Protein AF-0000000070114426 (afdb_homodimer)

Foldseek 3Di:
DDDDAPVVCQLVLAAAAEEEEEEAAFPPDDPVVSLVVLVVVCVLCVVFPHREYEYDQDDDLCQQDVDPQLDPDGHHDQRLVSCVPRVVVPDGAYEYEDAQQVDALVRLLVSLLVDDLRRYAYEYDYDRPGPDRGRDGPLRSLVSCVVRPLSRAYAYEFELQDPPSLVVVVVVVVSRHSEYEYDADQDLPSNLVSQVVNLVVCVVVVHAATEYAHEHEFDFDVSSVSNSVVVVDDHDPVLNVCLVPDPTSRVSRLVSRLVSLLVVVVSCVVSVRHYHYYQYDYDPDPVRVVSSSVSSRSSSVSSVD/DDDDAPVVCQLVLAAAAEEEEEEAAFPPDDPVVSLVVLVVVCVLCVVFPHREYEYDQDDDLCQQDVDDQLDPDGHHDQRLVSCVPRVVVPDGAYEYEDAQQVDALVRLLVSLLVDDLRRYAYEYDYDRPGPDRGRAGPLRSLVSCCVRPLSRAYAYEFELQDPPSLVVVVVVVVSRHSEYEYDADQDLPSNLVSQVVNLVVCVVVVHAAGEYAHEHEFDFDVSSVSNSVVVVDDHDPVLNVCLVPDPTSRVSRLVSRLVSLLVVVVSCVVSVRHYHYYQYDYDPDPVRVVSSSVSSRSSSVSSVD

Secondary structure (DSSP, 8-state):
-PPPPHHHHHHTT-S-EEEEEE-PPBTTS-HHHHHHHHHHHHHHHHTS--SEEEE------TTT-SS--SS----B--HHHHHHHH-TT--S-EEEEEEGGGS-HHHHHHHHHHS-TTTEEEEEEPPPSSS---SS-HHHHHHHHHHH-TTS-EEEEE-TTSTTHHHHHHHHHHTT--EEEEEE---HHHHHHHHHHHHHHHHHHT-PPPEEEEEEE---SHHHHHHHHHTT----HHHHHHHHH-SSHHHHHHHHHHHHHHHHHHHHHHHT--EEEEEE-----HHHHHHHHHHHHHHHHHTT-/-PPPPHHHHHHTT-S-EEEEEE-PPBTTS-HHHHHHHHHHHHHHHHTS--SEEEE------TTT-SS--SS---PBPPHHHHHHHH-TT--S-EEEEEEGGGS-HHHHHHHHHHS-TTTEEEEEEPPPSSS---SS-HHHHHHHHHHH-TTS-EEEEE-TTSTTHHHHHHHHHHTT--EEEEEE---HHHHHHHHHHHHHHHHHHT-PPPEEEEEEE---SHHHHHHHHHTT----HHHHHHHHH-SSHHHHHHHHHHHHHHHHHHHHHHHT--EEEEEE-----HHHHHHHHHHHHHHHHHTT-

Organism: Actinoplanes teichomyceticus (NCBI:txid1867)

Radius of gyration: 28.17 Å; Cα contacts (8 Å, |Δi|>4): 1072; chains: 2; bounding box: 48×83×66 Å

Solvent-accessible surface area (backbone atoms only — not comparable to full-atom values): 32901 Å² total; per-residue (Å²): 131,85,78,74,54,49,70,54,33,40,74,67,36,43,62,63,45,37,33,39,34,42,62,50,58,53,57,87,55,51,68,70,56,50,51,50,53,37,51,54,49,49,60,58,52,68,76,46,92,58,46,30,39,34,29,41,46,80,70,83,58,74,67,65,46,92,59,78,64,93,56,79,83,70,65,44,38,57,33,68,58,46,41,66,73,57,42,64,84,60,84,61,32,34,33,41,37,37,49,37,23,80,33,47,65,68,56,50,49,54,51,51,66,69,51,50,48,89,43,34,35,36,28,61,37,56,68,64,94,34,90,60,87,63,61,26,51,50,69,57,51,42,50,48,38,60,71,70,35,64,73,44,45,32,29,33,73,40,53,48,84,45,82,67,39,39,60,54,49,52,54,41,37,74,62,55,34,45,32,35,36,37,48,69,67,65,49,64,68,41,35,43,30,34,52,42,50,32,49,53,50,23,55,74,68,71,46,81,71,53,20,39,26,44,22,40,66,75,37,58,43,71,68,48,46,52,50,41,42,71,75,65,44,71,70,51,63,32,57,53,51,50,42,72,72,37,96,50,18,41,62,52,32,47,54,51,50,52,53,49,51,53,53,50,50,52,52,28,61,72,74,66,49,29,30,29,37,27,38,42,49,87,62,87,45,66,72,55,43,54,49,43,53,51,47,48,52,51,51,35,46,74,59,71,98,129,83,77,73,53,48,69,54,34,40,74,66,36,44,61,64,46,36,35,38,32,40,61,49,58,53,56,86,53,53,70,71,56,50,51,50,51,37,51,55,50,48,59,58,51,69,76,48,93,58,45,29,38,36,31,42,46,78,70,83,58,73,67,65,46,92,60,79,64,94,58,79,84,70,64,45,38,56,33,70,58,45,41,65,73,58,42,64,85,60,85,60,31,33,34,42,37,38,47,36,23,80,34,48,66,67,57,52,49,54,50,51,66,69,50,51,48,90,43,34,34,34,29,61,36,57,68,64,94,36,93,63,87,63,62,25,51,51,70,57,50,42,50,48,38,58,72,68,34,64,72,43,46,33,29,33,74,39,53,48,83,45,83,66,39,40,61,53,48,50,55,42,39,75,63,55,33,46,33,34,36,37,50,68,68,64,49,63,69,41,36,43,28,34,52,41,50,34,50,52,50,23,55,76,68,70,46,82,71,54,20,40,26,44,22,39,66,73,38,58,42,72,67,49,46,52,47,41,42,72,74,64,44,71,70,51,63,32,58,53,50,50,40,72,69,39,95,50,19,41,62,53,31,47,54,50,50,51,52,50,52,52,52,52,50,54,50,28,61,72,74,66,48,28,29,30,38,29,38,42,48,90,62,86,46,65,71,56,45,53,49,44,53,50,47,47,53,52,52,35,47,75,60,72,97

InterPro domains:
  IPR029041 FAD-linked oxidoreductase-like [SSF51730] (14-281)

Sequence (610 aa):
MTRPRLPELLSETRSGVLLFSITPPKRSHPEERIKEIAEVTLERLRALDLDGLILYDIDDESDRNPDQRPFPFLATLDPARYYETHLSSWTRPVIIYRCVGKYAEDELRDWMRAADPGRVLSVFVGASSGGKAVRTGLRRAQELRAETRPELPLGAVVIGERRAEHLRMLAKQERGASFFISQVVYHVNETKNLISDYYYECRARDVQPRTLIFTLSLCGSLKTLEFLRWLGVDVPRWLENSLRHAGDPLAESYKHCVDIARDLRDFCEHLGVPYGFNVESVSTRKTEIEATTRLAAEVATLLGRMTRPRLPELLSETRSGVLLFSITPPKRSHPEERIKEIAEVTLERLRALDLDGLILYDIDDESDRNPDQRPFPFLATLDPARYYETHLSSWTRPVIIYRCVGKYAEDELRDWMRAADPGRVLSVFVGASSGGKAVRTGLRRAQELRAETRPELPLGAVVIGERRAEHLRMLAKQERGASFFISQVVYHVNETKNLISDYYYECRARDVQPRTLIFTLSLCGSLKTLEFLRWLGVDVPRWLENSLRHAGDPLAESYKHCVDIARDLRDFCEHLGVPYGFNVESVSTRKTEIEATTRLAAEVATLLGR

pLDDT: mean 90.71, std 11.67, range [40.16, 98.83]

Structure (mmCIF, N/CA/C/O backbone):
data_AF-0000000070114426-model_v1
#
loop_
_entity.id
_entity.type
_entity.pdbx_description
1 polymer '5,10-methylenetetrahydrofolate reductase'
#
loop_
_atom_site.group_PDB
_atom_site.id
_atom_site.type_symbol
_atom_site.label_atom_id
_atom_site.label_alt_id
_atom_site.label_comp_id
_atom_site.label_asym_id
_atom_site.label_entity_id
_atom_site.label_seq_id
_atom_site.pdbx_PDB_ins_code
_atom_site.Cartn_x
_atom_site.Cartn_y
_atom_site.Cartn_z
_atom_site.occupancy
_atom_site.B_iso_or_equiv
_atom_site.auth_seq_id
_atom_site.auth_comp_id
_atom_site.auth_asym_id
_atom_site.auth_atom_id
_atom_site.pdbx_PDB_model_num
ATOM 1 N N . MET A 1 1 ? -16.809 32.357 -8.417 1 40.16 1 MET A N 1
ATOM 2 C CA . MET A 1 1 ? -17.004 32.301 -6.971 1 40.16 1 MET A CA 1
ATOM 3 C C . MET A 1 1 ? -15.665 32.241 -6.243 1 40.16 1 MET A C 1
ATOM 5 O O . MET A 1 1 ? -14.795 31.444 -6.599 1 40.16 1 MET A O 1
ATOM 9 N N . THR A 1 2 ? -15.271 33.19 -5.464 1 61.48 2 THR A N 1
ATOM 10 C CA . THR A 1 2 ? -13.982 33.312 -4.792 1 61.48 2 THR A CA 1
ATOM 11 C C . THR A 1 2 ? -13.716 32.097 -3.908 1 61.48 2 THR A C 1
ATOM 13 O O . THR A 1 2 ? -14.62 31.608 -3.227 1 61.48 2 THR A O 1
ATOM 16 N N . ARG A 1 3 ? -12.697 31.355 -4.068 1 76.84 3 ARG A N 1
ATOM 17 C CA . ARG A 1 3 ? -12.343 30.19 -3.265 1 76.84 3 ARG A CA 1
ATOM 18 C C . ARG A 1 3 ? -12.298 30.54 -1.781 1 76.84 3 ARG A C 1
ATOM 20 O O . ARG A 1 3 ? -11.725 31.561 -1.396 1 76.84 3 ARG A O 1
ATOM 27 N N . PRO A 1 4 ? -13.05 29.898 -0.965 1 85.66 4 PRO A N 1
ATOM 28 C CA . PRO A 1 4 ? -13.011 30.143 0.478 1 85.66 4 PRO A CA 1
ATOM 29 C C . PRO A 1 4 ? -11.599 30.062 1.053 1 85.66 4 PRO A C 1
ATOM 31 O O . PRO A 1 4 ? -10.737 29.383 0.489 1 85.66 4 PRO A O 1
ATOM 34 N N . ARG A 1 5 ? -11.421 30.799 2.134 1 91.63 5 ARG A N 1
ATOM 35 C CA . ARG A 1 5 ? -10.131 30.774 2.817 1 91.63 5 ARG A CA 1
ATOM 36 C C . ARG A 1 5 ? -9.96 29.488 3.618 1 91.63 5 ARG A C 1
ATOM 38 O O . ARG A 1 5 ? -10.93 28.764 3.854 1 91.63 5 ARG A O 1
ATOM 45 N N . LEU A 1 6 ? -8.811 29.19 4.021 1 95.92 6 LEU A N 1
ATOM 46 C CA . LEU A 1 6 ? -8.418 27.927 4.636 1 95.92 6 LEU A CA 1
ATOM 47 C C . LEU A 1 6 ? -9.277 27.627 5.859 1 95.92 6 LEU A C 1
ATOM 49 O O . LEU A 1 6 ? -9.804 26.52 5.997 1 95.92 6 LEU A O 1
ATOM 53 N N . PRO A 1 7 ? -9.556 28.637 6.768 1 94.48 7 PRO A N 1
ATOM 54 C CA . PRO A 1 7 ? -10.395 28.32 7.926 1 94.48 7 PRO A CA 1
ATOM 55 C C . PRO A 1 7 ? -11.799 27.868 7.532 1 94.48 7 PRO A C 1
ATOM 57 O O . PRO A 1 7 ? -12.353 26.953 8.147 1 94.48 7 PRO A O 1
ATOM 60 N N . GLU A 1 8 ? -12.293 28.444 6.531 1 93.46 8 GLU A N 1
ATOM 61 C CA . GLU A 1 8 ? -13.618 28.072 6.043 1 93.46 8 GLU A CA 1
ATOM 62 C C . GLU A 1 8 ? -13.596 26.696 5.385 1 93.46 8 GLU A C 1
ATOM 64 O O . GLU A 1 8 ? -14.505 25.888 5.592 1 93.46 8 GLU A O 1
ATOM 69 N N . LEU A 1 9 ? -12.569 26.477 4.586 1 94.75 9 LEU A N 1
ATOM 70 C CA . LEU A 1 9 ? -12.431 25.172 3.949 1 94.75 9 LEU A CA 1
ATOM 71 C C . LEU A 1 9 ? -12.443 24.056 4.987 1 94.75 9 LEU A C 1
ATOM 73 O O . LEU A 1 9 ? -13.119 23.041 4.806 1 94.75 9 LEU A O 1
ATOM 77 N N . LEU A 1 10 ? -11.743 24.269 6.06 1 96.19 10 LEU A N 1
ATOM 78 C CA . LEU A 1 10 ? -11.587 23.24 7.082 1 96.19 10 LEU A CA 1
ATOM 79 C C . LEU A 1 10 ? -12.844 23.129 7.939 1 96.19 10 LEU A C 1
ATOM 81 O O . LEU A 1 10 ? -13.262 22.025 8.296 1 96.19 10 LEU A O 1
ATOM 85 N N . SER A 1 11 ? -13.478 24.26 8.234 1 92.99 11 SER A N 1
ATOM 86 C CA . SER A 1 11 ? -14.694 24.24 9.04 1 92.99 11 SER A CA 1
ATOM 87 C C . SER A 1 11 ? -15.849 23.593 8.282 1 92.99 11 SER A C 1
ATOM 89 O O . SER A 1 11 ? -16.703 22.938 8.883 1 92.99 11 SER A O 1
ATOM 91 N N . GLU A 1 12 ? -15.812 23.753 6.979 1 93.48 12 GLU A N 1
ATOM 92 C CA . GLU A 1 12 ? -16.877 23.192 6.153 1 93.48 12 GLU A CA 1
ATOM 93 C C . GLU A 1 12 ? -16.508 21.801 5.647 1 93.48 12 GLU A C 1
ATOM 95 O O . GLU A 1 12 ? -17.258 21.195 4.878 1 93.48 12 GLU A O 1
ATOM 100 N N . THR A 1 13 ? -15.336 21.278 6.002 1 94.85 13 THR A N 1
ATOM 101 C CA . THR A 1 13 ? -14.842 19.954 5.639 1 94.85 13 THR A CA 1
ATOM 102 C C . THR A 1 13 ? -14.838 19.776 4.123 1 94.85 13 THR A C 1
ATOM 104 O O . THR A 1 13 ? -15.324 18.766 3.61 1 94.85 13 THR A O 1
ATOM 107 N N . ARG A 1 14 ? -14.345 20.801 3.494 1 93.6 14 ARG A N 1
ATOM 108 C CA . ARG A 1 14 ? -14.211 20.732 2.042 1 93.6 14 ARG A CA 1
ATOM 109 C C . ARG A 1 14 ? -12.898 20.067 1.644 1 93.6 14 ARG A C 1
ATOM 111 O O . ARG A 1 14 ? -11.875 20.254 2.306 1 93.6 14 ARG A O 1
ATOM 118 N N . SER A 1 15 ? -12.987 19.391 0.517 1 95.95 15 SER A N 1
ATOM 119 C CA . SER A 1 15 ? -11.795 18.725 0.001 1 95.95 15 SER A CA 1
ATOM 120 C C . SER A 1 15 ? -10.974 19.664 -0.878 1 95.95 15 SER A C 1
ATOM 122 O O . SER A 1 15 ? -11.459 20.721 -1.288 1 95.95 15 SER A O 1
ATOM 124 N N . GLY A 1 16 ? -9.722 19.259 -1.06 1 96.37 16 GLY A N 1
ATOM 125 C CA . GLY A 1 16 ? -8.885 19.944 -2.032 1 96.37 16 GLY A CA 1
ATOM 126 C C . GLY A 1 16 ? -7.955 20.965 -1.405 1 96.37 16 GLY A C 1
ATOM 127 O O . GLY A 1 16 ? -7.453 21.859 -2.09 1 96.37 16 GLY A O 1
ATOM 128 N N . VAL A 1 17 ? -7.728 20.901 -0.102 1 97.73 17 VAL A N 1
ATOM 129 C CA . VAL A 1 17 ? -6.814 21.798 0.597 1 97.73 17 VAL A CA 1
ATOM 130 C C . VAL A 1 17 ? -5.38 21.525 0.151 1 97.73 17 VAL A C 1
ATOM 132 O O . VAL A 1 17 ? -4.972 20.368 0.022 1 97.73 17 VAL A O 1
ATOM 135 N N . LEU A 1 18 ? -4.616 22.531 -0.153 1 98.46 18 LEU A N 1
ATOM 136 C CA . LEU A 1 18 ? -3.205 22.406 -0.501 1 98.46 18 LEU A CA 1
ATOM 137 C C . LEU A 1 18 ? -2.353 23.356 0.334 1 98.46 18 LEU A C 1
ATOM 139 O O . LEU A 1 18 ? -2.521 24.575 0.26 1 98.46 18 LEU A O 1
ATOM 143 N N . LEU A 1 19 ? -1.498 22.79 1.074 1 98.52 19 LEU A N 1
ATOM 144 C CA . LEU A 1 19 ? -0.607 23.539 1.953 1 98.52 19 LEU A CA 1
ATOM 145 C C . LEU A 1 19 ? 0.852 23.289 1.589 1 98.52 19 LEU A C 1
ATOM 147 O O . LEU A 1 19 ? 1.166 22.323 0.89 1 98.52 19 LEU A O 1
ATOM 151 N N . PHE A 1 20 ? 1.671 24.184 2.012 1 98.28 20 PHE A N 1
ATOM 152 C CA . PHE A 1 20 ? 3.121 24.06 1.915 1 98.28 20 PHE A CA 1
ATOM 153 C C . PHE A 1 20 ? 3.775 24.291 3.272 1 98.28 20 PHE A C 1
ATOM 155 O O . PHE A 1 20 ? 3.372 25.185 4.018 1 98.28 20 PHE A O 1
ATOM 162 N N . SER A 1 21 ? 4.722 23.443 3.598 1 96.93 21 SER A N 1
ATOM 163 C CA . SER A 1 21 ? 5.305 23.571 4.93 1 96.93 21 SER A CA 1
ATOM 164 C C . SER A 1 21 ? 6.801 23.856 4.854 1 96.93 21 SER A C 1
ATOM 166 O O . SER A 1 21 ? 7.503 23.296 4.01 1 96.93 21 SER A O 1
ATOM 168 N N . ILE A 1 22 ? 7.247 24.667 5.744 1 94.05 22 ILE A N 1
ATOM 169 C CA . ILE A 1 22 ? 8.664 24.997 5.845 1 94.05 22 ILE A CA 1
ATOM 170 C C . ILE A 1 22 ? 9.082 25.037 7.314 1 94.05 22 ILE A C 1
ATOM 172 O O . ILE A 1 22 ? 8.231 25.072 8.206 1 94.05 22 ILE A O 1
ATOM 176 N N . THR A 1 23 ? 10.355 24.995 7.492 1 90.41 23 THR A N 1
ATOM 177 C CA . THR A 1 23 ? 10.956 25.2 8.806 1 90.41 23 THR A CA 1
ATOM 178 C C . THR A 1 23 ? 11.633 26.565 8.884 1 90.41 23 THR A C 1
ATOM 180 O O . THR A 1 23 ? 12.34 26.967 7.958 1 90.41 23 THR A O 1
ATOM 183 N N . PRO A 1 24 ? 11.367 27.269 9.976 1 92.36 24 PRO A N 1
ATOM 184 C CA . PRO A 1 24 ? 12.087 28.536 10.118 1 92.36 24 PRO A CA 1
ATOM 185 C C . PRO A 1 24 ? 13.603 28.361 10.08 1 92.36 24 PRO A C 1
ATOM 187 O O . PRO A 1 24 ? 14.11 27.273 10.364 1 92.36 24 PRO A O 1
ATOM 190 N N . PRO A 1 25 ? 14.286 29.379 9.68 1 91.4 25 PRO A N 1
ATOM 191 C CA . PRO A 1 25 ? 15.749 29.303 9.663 1 91.4 25 PRO A CA 1
ATOM 192 C C . PRO A 1 25 ? 16.345 29.102 11.054 1 91.4 25 PRO A C 1
ATOM 194 O O . PRO A 1 25 ? 15.667 29.327 12.059 1 91.4 25 PRO A O 1
ATOM 197 N N . LYS A 1 26 ? 17.572 28.728 11.022 1 88.34 26 LYS A N 1
ATOM 198 C CA . LYS A 1 26 ? 18.296 28.536 12.275 1 88.34 26 LYS A CA 1
ATOM 199 C C . LYS A 1 26 ? 18.403 29.844 13.054 1 88.34 26 LYS A C 1
ATOM 201 O O . LYS A 1 26 ? 18.606 30.908 12.466 1 88.34 26 LYS A O 1
ATOM 206 N N . ARG A 1 27 ? 18.377 29.647 14.352 1 87.52 27 ARG A N 1
ATOM 207 C CA . ARG A 1 27 ? 18.455 30.802 15.241 1 87.52 27 ARG A CA 1
ATOM 208 C C . ARG A 1 27 ? 19.824 31.468 15.153 1 87.52 27 ARG A C 1
ATOM 210 O O . ARG A 1 27 ? 19.95 32.672 15.385 1 87.52 27 ARG A O 1
ATOM 217 N N . SER A 1 28 ? 20.854 30.692 14.799 1 88.11 28 SER A N 1
ATOM 218 C CA . SER A 1 28 ? 22.23 31.176 14.789 1 88.11 28 SER A CA 1
ATOM 219 C C . SER A 1 28 ? 22.507 32.03 13.557 1 88.11 28 SER A C 1
ATOM 221 O O . SER A 1 28 ? 23.529 32.717 13.487 1 88.11 28 SER A O 1
ATOM 223 N N . HIS A 1 29 ? 21.592 32.079 12.596 1 90.85 29 HIS A N 1
ATOM 224 C CA . HIS A 1 29 ? 21.797 32.87 11.387 1 90.85 29 HIS A CA 1
ATOM 225 C C . HIS A 1 29 ? 21.709 34.363 11.684 1 90.85 29 HIS A C 1
ATOM 227 O O . HIS A 1 29 ? 20.868 34.794 12.476 1 90.85 29 HIS A O 1
ATOM 233 N N . PRO A 1 30 ? 22.569 35.103 11.018 1 93.46 30 PRO A N 1
ATOM 234 C CA . PRO A 1 30 ? 22.421 36.556 11.13 1 93.46 30 PRO A CA 1
ATOM 235 C C . PRO A 1 30 ? 21.103 37.061 10.549 1 93.46 30 PRO A C 1
ATOM 237 O O . PRO A 1 30 ? 20.532 36.426 9.658 1 93.46 30 PRO A O 1
ATOM 240 N N . GLU A 1 31 ? 20.675 38.177 11.052 1 93.49 31 GLU A N 1
ATOM 241 C CA . GLU A 1 31 ? 19.386 38.75 10.676 1 93.49 31 GLU A CA 1
ATOM 242 C C . GLU A 1 31 ? 19.301 38.975 9.169 1 93.49 31 GLU A C 1
ATOM 244 O O . GLU A 1 31 ? 18.255 38.743 8.56 1 93.49 31 GLU A O 1
ATOM 249 N N . GLU A 1 32 ? 20.363 39.434 8.588 1 94.66 32 GLU A N 1
ATOM 250 C CA . GLU A 1 32 ? 20.376 39.696 7.152 1 94.66 32 GLU A CA 1
ATOM 251 C C . GLU A 1 32 ? 20.151 38.414 6.355 1 94.66 32 GLU A C 1
ATOM 253 O O . GLU A 1 32 ? 19.436 38.419 5.351 1 94.66 32 GLU A O 1
ATOM 258 N N . ARG A 1 33 ? 20.742 37.391 6.862 1 94.78 33 ARG A N 1
ATOM 259 C CA . ARG A 1 33 ? 20.586 36.098 6.204 1 94.78 33 ARG A CA 1
ATOM 260 C C . ARG A 1 33 ? 19.159 35.58 6.347 1 94.78 33 ARG A C 1
ATOM 262 O O . ARG A 1 33 ? 18.596 35.026 5.401 1 94.78 33 ARG A O 1
ATOM 269 N N . ILE A 1 34 ? 18.572 35.763 7.47 1 95.13 34 ILE A N 1
ATOM 270 C CA . ILE A 1 34 ? 17.199 35.342 7.726 1 95.13 34 ILE A CA 1
ATOM 271 C C . ILE A 1 34 ? 16.249 36.083 6.787 1 95.13 34 ILE A C 1
ATOM 273 O O . ILE A 1 34 ? 15.345 35.479 6.205 1 95.13 34 ILE A O 1
ATOM 277 N N . LYS A 1 35 ? 16.494 37.348 6.614 1 95.16 35 LYS A N 1
ATOM 278 C CA . LYS A 1 35 ? 15.674 38.157 5.717 1 95.16 35 LYS A CA 1
ATOM 279 C C . LYS A 1 35 ? 15.773 37.656 4.279 1 95.16 35 LYS A C 1
ATOM 281 O O . LYS A 1 35 ? 14.766 37.576 3.573 1 95.16 35 LYS A O 1
ATOM 286 N N . GLU A 1 36 ? 16.955 37.358 3.919 1 95.16 36 GLU A N 1
ATOM 287 C CA . GLU A 1 36 ? 17.183 36.851 2.569 1 95.16 36 GLU A CA 1
ATOM 288 C C . GLU A 1 36 ? 16.447 35.533 2.343 1 95.16 36 GLU A C 1
ATOM 290 O O . GLU A 1 36 ? 15.809 35.343 1.305 1 95.16 36 GLU A O 1
ATOM 295 N N . ILE A 1 37 ? 16.551 34.66 3.26 1 92.96 37 ILE A N 1
ATOM 296 C CA . ILE A 1 37 ? 15.894 33.361 3.17 1 92.96 37 ILE A CA 1
ATOM 297 C C . ILE A 1 37 ? 14.381 33.552 3.084 1 92.96 37 ILE A C 1
ATOM 299 O O . ILE A 1 37 ? 13.714 32.916 2.265 1 92.96 37 ILE A O 1
ATOM 303 N N . ALA A 1 38 ? 13.84 34.421 3.881 1 95.37 38 ALA A N 1
ATOM 304 C CA . ALA A 1 38 ? 12.404 34.69 3.906 1 95.37 38 ALA A CA 1
ATOM 305 C C . ALA A 1 38 ? 11.924 35.232 2.563 1 95.37 38 ALA A C 1
ATOM 307 O O . ALA A 1 38 ? 10.889 34.803 2.047 1 95.37 38 ALA A O 1
ATOM 308 N N . GLU A 1 39 ? 12.684 36.119 1.99 1 95.23 39 GLU A N 1
ATOM 309 C CA . GLU A 1 39 ? 12.31 36.733 0.72 1 95.23 39 GLU A CA 1
ATOM 310 C C . GLU A 1 39 ? 12.295 35.705 -0.407 1 95.23 39 GLU A C 1
ATOM 312 O O . GLU A 1 39 ? 11.36 35.669 -1.209 1 95.23 39 GLU A O 1
ATOM 317 N N . VAL A 1 40 ? 13.297 34.938 -0.423 1 93.4 40 VAL A N 1
ATOM 318 C CA . VAL A 1 40 ? 13.398 33.913 -1.457 1 93.4 40 VAL A CA 1
ATOM 319 C C . VAL A 1 40 ? 12.267 32.901 -1.292 1 93.4 40 VAL A C 1
ATOM 321 O O . VAL A 1 40 ? 11.667 32.466 -2.278 1 93.4 40 VAL A O 1
ATOM 324 N N . THR A 1 41 ? 12.026 32.539 -0.093 1 92.62 41 THR A N 1
ATOM 325 C CA . THR A 1 41 ? 10.952 31.6 0.208 1 92.62 41 THR A CA 1
ATOM 326 C C . THR A 1 41 ? 9.603 32.16 -0.236 1 92.62 41 THR A C 1
ATOM 328 O O . THR A 1 41 ? 8.831 31.473 -0.909 1 92.62 41 THR A O 1
ATOM 331 N N . LEU A 1 42 ? 9.346 33.388 0.064 1 95.06 42 LEU A N 1
ATOM 332 C CA . LEU A 1 42 ? 8.078 34.019 -0.284 1 95.06 42 LEU A CA 1
ATOM 333 C C . LEU A 1 42 ? 7.914 34.11 -1.798 1 95.06 42 LEU A C 1
ATOM 335 O O . LEU A 1 42 ? 6.817 33.903 -2.321 1 95.06 42 LEU A O 1
ATOM 339 N N . GLU A 1 43 ? 8.956 34.447 -2.454 1 94.3 43 GLU A N 1
ATOM 340 C CA . GLU A 1 43 ? 8.91 34.533 -3.911 1 94.3 43 GLU A CA 1
ATOM 341 C C . GLU A 1 43 ? 8.526 33.193 -4.53 1 94.3 43 GLU A C 1
ATOM 343 O O . GLU A 1 43 ? 7.708 33.14 -5.452 1 94.3 43 GLU A O 1
ATOM 348 N N . ARG A 1 44 ? 9.024 32.208 -4 1 93.12 44 ARG A N 1
ATOM 349 C CA . ARG A 1 44 ? 8.74 30.861 -4.487 1 93.12 44 ARG A CA 1
ATOM 350 C C . ARG A 1 44 ? 7.297 30.465 -4.193 1 93.12 44 ARG A C 1
ATOM 352 O O . ARG A 1 44 ? 6.616 29.902 -5.051 1 93.12 44 ARG A O 1
ATOM 359 N N . LEU A 1 45 ? 6.853 30.755 -3.069 1 94.83 45 LEU A N 1
ATOM 360 C CA . LEU A 1 45 ? 5.535 30.323 -2.616 1 94.83 45 LEU A CA 1
ATOM 361 C C . LEU A 1 45 ? 4.434 31.115 -3.315 1 94.83 45 LEU A C 1
ATOM 363 O O . LEU A 1 45 ? 3.344 30.591 -3.556 1 94.83 45 LEU A O 1
ATOM 367 N N . ARG A 1 46 ? 4.684 32.358 -3.633 1 93.19 46 ARG A N 1
ATOM 368 C CA . ARG A 1 46 ? 3.696 33.218 -4.276 1 93.19 46 ARG A CA 1
ATOM 369 C C . ARG A 1 46 ? 3.327 32.69 -5.658 1 93.19 46 ARG A C 1
ATOM 371 O O . ARG A 1 46 ? 2.234 32.96 -6.16 1 93.19 46 ARG A O 1
ATOM 378 N N . ALA A 1 47 ? 4.183 31.942 -6.221 1 92.61 47 ALA A N 1
ATOM 379 C CA . ALA A 1 47 ? 3.955 31.389 -7.554 1 92.61 47 ALA A CA 1
ATOM 380 C C . ALA A 1 47 ? 3.057 30.158 -7.491 1 92.61 47 ALA A C 1
ATOM 382 O O . ALA A 1 47 ? 2.588 29.67 -8.522 1 92.61 47 ALA A O 1
ATOM 383 N N . LEU A 1 48 ? 2.762 29.686 -6.279 1 94.99 48 LEU A N 1
ATOM 384 C CA . LEU A 1 48 ? 1.979 28.47 -6.09 1 94.99 48 LEU A CA 1
ATOM 385 C C . LEU A 1 48 ? 0.558 28.802 -5.647 1 94.99 48 LEU A C 1
ATOM 387 O O . LEU A 1 48 ? 0.338 29.787 -4.937 1 94.99 48 LEU A O 1
ATOM 391 N N . ASP A 1 49 ? -0.419 28.065 -6.117 1 94.62 49 ASP A N 1
ATOM 392 C CA . ASP A 1 49 ? -1.807 28.209 -5.689 1 94.62 49 ASP A CA 1
ATOM 393 C C . ASP A 1 49 ? -2.058 27.46 -4.382 1 94.62 49 ASP A C 1
ATOM 395 O O . ASP A 1 49 ? -2.655 26.382 -4.383 1 94.62 49 ASP A O 1
ATOM 399 N N . LEU A 1 50 ? -1.63 28.043 -3.29 1 97.08 50 LEU A N 1
ATOM 400 C CA . LEU A 1 50 ? -1.708 27.415 -1.976 1 97.08 50 LEU A CA 1
ATOM 401 C C . LEU A 1 50 ? -2.864 27.993 -1.165 1 97.08 50 LEU A C 1
ATOM 403 O O . LEU A 1 50 ? -3.233 29.155 -1.345 1 97.08 50 LEU A O 1
A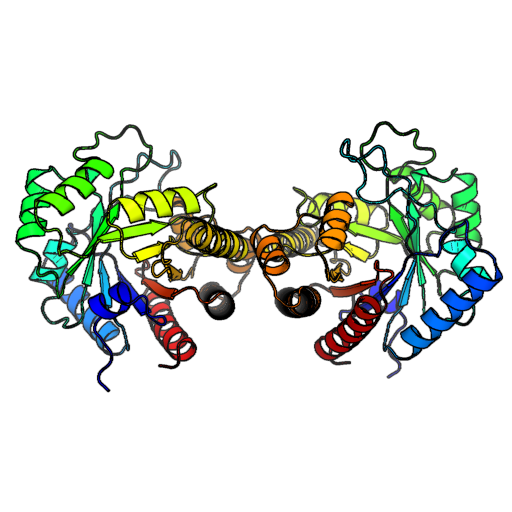TOM 407 N N . ASP A 1 51 ? -3.391 27.22 -0.312 1 97.61 51 ASP A N 1
ATOM 408 C CA . ASP A 1 51 ? -4.432 27.677 0.603 1 97.61 51 ASP A CA 1
ATOM 409 C C . ASP A 1 51 ? -3.829 28.202 1.903 1 97.61 51 ASP A C 1
ATOM 411 O O . ASP A 1 51 ? -4.501 28.893 2.672 1 97.61 51 ASP A O 1
ATOM 415 N N . GLY A 1 52 ? -2.602 27.845 2.154 1 97.66 52 GLY A N 1
ATOM 416 C CA . GLY A 1 52 ? -1.944 28.296 3.37 1 97.66 52 GLY A CA 1
ATOM 417 C C . GLY A 1 52 ? -0.526 27.775 3.509 1 97.66 52 GLY A C 1
ATOM 418 O O . GLY A 1 52 ? -0.037 27.051 2.639 1 97.66 52 GLY A O 1
ATOM 419 N N . LEU A 1 53 ? 0.113 28.203 4.55 1 97.73 53 LEU A N 1
ATOM 420 C CA . LEU A 1 53 ? 1.495 27.852 4.857 1 97.73 53 LEU A CA 1
ATOM 421 C C . LEU A 1 53 ? 1.607 27.255 6.256 1 97.73 53 LEU A C 1
ATOM 423 O O . LEU A 1 53 ? 0.983 27.748 7.197 1 97.73 53 LEU A O 1
ATOM 427 N N . ILE A 1 54 ? 2.361 26.15 6.353 1 98.09 54 ILE A N 1
ATOM 428 C CA . ILE A 1 54 ? 2.64 25.573 7.663 1 98.09 54 ILE A CA 1
ATOM 429 C C . ILE A 1 54 ? 4.045 25.969 8.112 1 98.09 54 ILE A C 1
ATOM 431 O O . ILE A 1 54 ? 5.007 25.838 7.351 1 98.09 54 ILE A O 1
ATOM 435 N N . LEU A 1 55 ? 4.185 26.45 9.299 1 96.63 55 LEU A N 1
ATOM 436 C CA . LEU A 1 55 ? 5.468 26.722 9.937 1 96.63 55 LEU A CA 1
ATOM 437 C C . LEU A 1 55 ? 5.711 25.765 11.099 1 96.63 55 LEU A C 1
ATOM 439 O O . LEU A 1 55 ? 5.008 25.817 12.11 1 96.63 55 LEU A O 1
ATOM 443 N N . TYR A 1 56 ? 6.73 24.99 10.953 1 93.55 56 TYR A N 1
ATOM 444 C CA . TYR A 1 56 ? 6.987 23.937 11.93 1 93.55 56 TYR A CA 1
ATOM 445 C C . TYR A 1 56 ? 7.742 24.484 13.136 1 93.55 56 TYR A C 1
ATOM 447 O O . TYR A 1 56 ? 8.644 25.312 12.988 1 93.55 56 TYR A O 1
ATOM 455 N N . ASP A 1 57 ? 7.32 23.982 14.261 1 91.39 57 ASP A N 1
ATOM 456 C CA . ASP A 1 57 ? 8.084 24.14 15.494 1 91.39 57 ASP A CA 1
ATOM 457 C C . ASP A 1 57 ? 8.962 22.918 15.757 1 91.39 57 ASP A C 1
ATOM 459 O O . ASP A 1 57 ? 8.467 21.789 15.8 1 91.39 57 ASP A O 1
ATOM 463 N N . ILE A 1 58 ? 10.213 23.068 15.741 1 80.94 58 ILE A N 1
ATOM 464 C CA . ILE A 1 58 ? 11.115 21.935 15.912 1 80.94 58 ILE A CA 1
ATOM 465 C C . ILE A 1 58 ? 11.656 21.916 17.34 1 80.94 58 ILE A C 1
ATOM 467 O O . ILE A 1 58 ? 11.969 22.967 17.905 1 80.94 58 ILE A O 1
ATOM 471 N N . ASP A 1 59 ? 11.583 20.834 17.963 1 73.69 59 ASP A N 1
ATOM 472 C CA . ASP A 1 59 ? 12.127 20.646 19.305 1 73.69 59 ASP A CA 1
ATOM 473 C C . ASP A 1 59 ? 13.353 19.735 19.277 1 73.69 59 ASP A C 1
ATOM 475 O O . ASP A 1 59 ? 13.614 19.067 18.275 1 73.69 59 ASP A O 1
ATOM 479 N N . ASP A 1 60 ? 14.186 20.001 20.195 1 61.29 60 ASP A N 1
ATOM 480 C CA . ASP A 1 60 ? 15.338 19.116 20.338 1 61.29 60 ASP A CA 1
ATOM 481 C C . ASP A 1 60 ? 14.9 17.695 20.683 1 61.29 60 ASP A C 1
ATOM 483 O O . ASP A 1 60 ? 14.449 17.433 21.8 1 61.29 60 ASP A O 1
ATOM 487 N N . GLU A 1 61 ? 14.765 16.85 19.658 1 56.03 61 GLU A N 1
ATOM 488 C CA . GLU A 1 61 ? 14.284 15.49 19.88 1 56.03 61 GLU A CA 1
ATOM 489 C C . GLU A 1 61 ? 15.427 14.555 20.264 1 56.03 61 GLU A C 1
ATOM 491 O O . GLU A 1 61 ? 15.366 13.352 20.004 1 56.03 61 GLU A O 1
ATOM 496 N N . SER A 1 62 ? 16.541 15.053 20.656 1 51.5 62 SER A N 1
ATOM 497 C CA . SER A 1 62 ? 17.697 14.232 21 1 51.5 62 SER A CA 1
ATOM 498 C C . SER A 1 62 ? 17.316 13.117 21.968 1 51.5 62 SER A C 1
ATOM 500 O O . SER A 1 62 ? 17.994 12.09 22.038 1 51.5 62 SER A O 1
ATOM 502 N N . ASP A 1 63 ? 16.238 13.263 22.7 1 48.37 63 ASP A N 1
ATOM 503 C CA . ASP A 1 63 ? 15.853 12.241 23.668 1 48.37 63 ASP A CA 1
ATOM 504 C C . ASP A 1 63 ? 15.081 11.109 22.994 1 48.37 63 ASP A C 1
ATOM 506 O O . ASP A 1 63 ? 14.824 10.072 23.61 1 48.37 63 ASP A O 1
ATOM 510 N N . ARG A 1 64 ? 14.561 11.313 21.88 1 48.11 64 ARG A N 1
ATOM 511 C CA . ARG A 1 64 ? 13.664 10.326 21.289 1 48.11 64 ARG A CA 1
ATOM 512 C C . ARG A 1 64 ? 14.444 9.134 20.744 1 48.11 64 ARG A C 1
ATOM 514 O O . ARG A 1 64 ? 13.947 8.006 20.747 1 48.11 64 ARG A O 1
ATOM 521 N N . ASN A 1 65 ? 15.598 9.286 20.018 1 52.15 65 ASN A N 1
ATOM 522 C CA . ASN A 1 65 ? 16.302 8.201 19.343 1 52.15 65 ASN A CA 1
ATOM 523 C C . ASN A 1 65 ? 17.734 8.06 19.851 1 52.15 65 ASN A C 1
ATOM 525 O O . ASN A 1 65 ? 18.533 8.991 19.735 1 52.15 65 ASN A O 1
ATOM 529 N N . PRO A 1 66 ? 17.923 6.999 20.734 1 49.87 66 PRO A N 1
ATOM 530 C CA . PRO A 1 66 ? 19.286 6.778 21.223 1 49.87 66 PRO A CA 1
ATOM 531 C C . PRO A 1 66 ? 20.335 6.89 20.119 1 49.87 66 PRO A C 1
ATOM 533 O O . PRO A 1 66 ? 21.521 7.068 20.406 1 49.87 66 PRO A O 1
ATOM 536 N N . ASP A 1 67 ? 19.797 6.655 18.939 1 51.3 67 ASP A N 1
ATOM 537 C CA . ASP A 1 67 ? 20.823 6.658 17.901 1 51.3 67 ASP A CA 1
ATOM 538 C C . ASP A 1 67 ? 21.243 8.083 17.547 1 51.3 67 ASP A C 1
ATOM 540 O O . ASP A 1 67 ? 20.459 9.022 17.699 1 51.3 67 ASP A O 1
ATOM 544 N N . GLN A 1 68 ? 22.477 8.338 17.438 1 50.89 68 GLN A N 1
ATOM 545 C CA . GLN A 1 68 ? 23.092 9.611 17.076 1 50.89 68 GLN A CA 1
ATOM 546 C C . GLN A 1 68 ? 22.364 10.258 15.902 1 50.89 68 GLN A C 1
ATOM 548 O O . GLN A 1 68 ? 22.054 9.591 14.912 1 50.89 68 GLN A O 1
ATOM 553 N N . ARG A 1 69 ? 21.742 11.35 16.095 1 55.82 69 ARG A N 1
ATOM 554 C CA . ARG A 1 69 ? 21.141 12.173 15.05 1 55.82 69 ARG A CA 1
ATOM 555 C C . ARG A 1 69 ? 22.06 12.274 13.837 1 55.82 69 ARG A C 1
ATOM 557 O O . ARG A 1 69 ? 23.263 12.506 13.981 1 55.82 69 ARG A O 1
ATOM 564 N N . PRO A 1 70 ? 21.572 11.88 12.666 1 50.86 70 PRO A N 1
ATOM 565 C CA . PRO A 1 70 ? 22.457 12.061 11.513 1 50.86 70 PRO A CA 1
ATOM 566 C C . PRO A 1 70 ? 22.921 13.507 11.347 1 50.86 70 PRO A C 1
ATOM 568 O O . PRO A 1 70 ? 23.997 13.754 10.797 1 50.86 70 PRO A O 1
ATOM 571 N N . PHE A 1 71 ? 21.892 14.483 11.865 1 56.26 71 PHE A N 1
ATOM 572 C CA . PHE A 1 71 ? 22.284 15.887 11.844 1 56.26 71 PHE A CA 1
ATOM 573 C C . PHE A 1 71 ? 22.14 16.51 13.228 1 56.26 71 PHE A C 1
ATOM 575 O O . PHE A 1 71 ? 21.24 16.147 13.987 1 56.26 71 PHE A O 1
ATOM 582 N N . PRO A 1 72 ? 23.089 17.183 13.614 1 53.63 72 PRO A N 1
ATOM 583 C CA . PRO A 1 72 ? 22.969 17.88 14.896 1 53.63 72 PRO A CA 1
ATOM 584 C C . PRO A 1 72 ? 21.69 18.708 15 1 53.63 72 PRO A C 1
ATOM 586 O O . PRO A 1 72 ? 21.206 19.232 13.993 1 53.63 72 PRO A O 1
ATOM 589 N N . PHE A 1 73 ? 20.96 18.506 16.103 1 60.74 73 PHE A N 1
ATOM 590 C CA . PHE A 1 73 ? 19.799 19.36 16.324 1 60.74 73 PHE A CA 1
ATOM 591 C C . PHE A 1 73 ? 20.192 20.831 16.277 1 60.74 73 PHE A C 1
ATOM 593 O O . PHE A 1 73 ? 21.135 21.249 16.952 1 60.74 73 PHE A O 1
ATOM 600 N N . LEU A 1 74 ? 19.636 21.489 15.253 1 65.05 74 LEU A N 1
ATOM 601 C CA . LEU A 1 74 ? 19.836 22.934 15.229 1 65.05 74 LEU A CA 1
ATOM 602 C C . LEU A 1 74 ? 18.538 23.668 15.547 1 65.05 74 LEU A C 1
ATOM 604 O O . LEU A 1 74 ? 17.545 23.521 14.83 1 65.05 74 LEU A O 1
ATOM 608 N N . ALA A 1 75 ? 18.572 24.354 16.647 1 76.95 75 ALA A N 1
ATOM 609 C CA . ALA A 1 75 ? 17.417 25.139 17.074 1 76.95 75 ALA A CA 1
ATOM 610 C C . ALA A 1 75 ? 17.014 26.149 16.004 1 76.95 75 ALA A C 1
ATOM 612 O O . ALA A 1 75 ? 17.871 26.805 15.407 1 76.95 75 ALA A O 1
ATOM 613 N N . THR A 1 76 ? 15.814 26.224 15.722 1 85.82 76 THR A N 1
ATOM 614 C CA . THR A 1 76 ? 15.289 27.171 14.745 1 85.82 76 THR A CA 1
ATOM 615 C C . THR A 1 76 ? 14.583 28.331 15.441 1 85.82 76 THR A C 1
ATOM 617 O O . THR A 1 76 ? 14.366 28.295 16.653 1 85.82 76 THR A O 1
ATOM 620 N N . LEU A 1 77 ? 14.287 29.363 14.662 1 90.94 77 LEU A N 1
ATOM 621 C CA . LEU A 1 77 ? 13.478 30.468 15.164 1 90.94 77 LEU A CA 1
ATOM 622 C C . LEU A 1 77 ? 12.085 29.988 15.558 1 90.94 77 LEU A C 1
ATOM 624 O O . LEU A 1 77 ? 11.584 29.006 15.005 1 90.94 77 LEU A O 1
ATOM 628 N N . ASP A 1 78 ? 11.586 30.664 16.578 1 93.23 78 ASP A N 1
ATOM 629 C CA . ASP A 1 78 ? 10.181 30.438 16.902 1 93.23 78 ASP A CA 1
ATOM 630 C C . ASP A 1 78 ? 9.287 30.72 15.697 1 93.23 78 ASP A C 1
ATOM 632 O O . ASP A 1 78 ? 9.365 31.794 15.097 1 93.23 78 ASP A O 1
ATOM 636 N N . PRO A 1 79 ? 8.442 29.778 15.363 1 95.5 79 PRO A N 1
ATOM 637 C CA . PRO A 1 79 ? 7.672 29.945 14.128 1 95.5 79 PRO A CA 1
ATOM 638 C C . PRO A 1 79 ? 6.719 31.137 14.183 1 95.5 79 PRO A C 1
ATOM 640 O O . PRO A 1 79 ? 6.496 31.801 13.168 1 95.5 79 PRO A O 1
ATOM 643 N N . ALA A 1 80 ? 6.119 31.427 15.332 1 95.16 80 ALA A N 1
ATOM 644 C CA . ALA A 1 80 ? 5.226 32.576 15.451 1 95.16 80 ALA A CA 1
ATOM 645 C C . ALA A 1 80 ? 5.987 33.885 15.258 1 95.16 80 ALA A C 1
ATOM 647 O O . ALA A 1 80 ? 5.51 34.793 14.574 1 95.16 80 ALA A O 1
ATOM 648 N N . ARG A 1 81 ? 7.145 33.986 15.847 1 93.96 81 ARG A N 1
ATOM 649 C CA . ARG A 1 81 ? 7.983 35.17 15.695 1 93.96 81 ARG A CA 1
ATOM 650 C C . ARG A 1 81 ? 8.471 35.316 14.257 1 93.96 81 ARG A C 1
ATOM 652 O O . ARG A 1 81 ? 8.479 36.419 13.707 1 93.96 81 ARG A O 1
ATOM 659 N N . TYR A 1 82 ? 8.905 34.214 13.702 1 95.9 82 TYR A N 1
ATOM 660 C CA . TYR A 1 82 ? 9.363 34.22 12.317 1 95.9 82 TYR A CA 1
ATOM 661 C C . TYR A 1 82 ? 8.269 34.727 11.384 1 95.9 82 TYR A C 1
ATOM 663 O O . TYR A 1 82 ? 8.534 35.53 10.486 1 95.9 82 TYR A O 1
ATOM 671 N N . TYR A 1 83 ? 7.033 34.249 11.589 1 96.07 83 TYR A N 1
ATOM 672 C CA . TYR A 1 83 ? 5.881 34.684 10.806 1 96.07 83 TYR A CA 1
ATOM 673 C C . TYR A 1 83 ? 5.669 36.187 10.937 1 96.07 83 TYR A C 1
ATOM 675 O O . TYR A 1 83 ? 5.585 36.898 9.933 1 96.07 83 TYR A O 1
ATOM 683 N N . GLU A 1 84 ? 5.703 36.728 12.098 1 94.29 84 GLU A N 1
ATOM 684 C CA . GLU A 1 84 ? 5.402 38.129 12.378 1 94.29 84 GLU A CA 1
ATOM 685 C C . GLU A 1 84 ? 6.485 39.048 11.82 1 94.29 84 GLU A C 1
ATOM 687 O O . GLU A 1 84 ? 6.184 40.121 11.292 1 94.29 84 GLU A O 1
ATOM 692 N N . THR A 1 85 ? 7.704 38.6 11.869 1 94.45 85 THR A N 1
ATOM 693 C CA . THR A 1 85 ? 8.819 39.498 11.588 1 94.45 85 THR A CA 1
ATOM 694 C C . THR A 1 85 ? 9.251 39.384 10.129 1 94.45 85 THR A C 1
ATOM 696 O O . THR A 1 85 ? 9.655 40.374 9.516 1 94.45 85 THR A O 1
ATOM 699 N N . HIS A 1 86 ? 9.13 38.183 9.579 1 95.39 86 HIS A N 1
ATOM 700 C CA . HIS A 1 86 ? 9.812 37.987 8.305 1 95.39 86 HIS A CA 1
ATOM 701 C C . HIS A 1 86 ? 8.834 37.552 7.218 1 95.39 86 HIS A C 1
ATOM 703 O O . HIS A 1 86 ? 9.155 37.611 6.029 1 95.39 86 HIS A O 1
ATOM 709 N N . LEU A 1 87 ? 7.634 37.129 7.595 1 94.96 87 LEU A N 1
ATOM 710 C CA . LEU A 1 87 ? 6.693 36.641 6.592 1 94.96 87 LEU A CA 1
ATOM 711 C C . LEU A 1 87 ? 5.428 37.492 6.575 1 94.96 87 LEU A C 1
ATOM 713 O O . LEU A 1 87 ? 4.358 37.014 6.19 1 94.96 87 LEU A O 1
ATOM 717 N N . SER A 1 88 ? 5.448 38.65 6.968 1 88.09 88 SER A N 1
ATOM 718 C CA . SER A 1 88 ? 4.294 39.529 7.125 1 88.09 88 SER A CA 1
ATOM 719 C C . SER A 1 88 ? 3.632 39.817 5.781 1 88.09 88 SER A C 1
ATOM 721 O O . SER A 1 88 ? 2.44 40.129 5.725 1 88.09 88 SER A O 1
ATOM 723 N N . SER A 1 89 ? 4.371 39.684 4.656 1 91.86 89 SER A N 1
ATOM 724 C CA . SER A 1 89 ? 3.817 39.981 3.339 1 91.86 89 SER A CA 1
ATOM 725 C C . SER A 1 89 ? 3.013 38.803 2.799 1 91.86 89 SER A C 1
ATOM 727 O O . SER A 1 89 ? 2.319 38.929 1.788 1 91.86 89 SER A O 1
ATOM 729 N N . TRP A 1 90 ? 3.165 37.675 3.449 1 93.95 90 TRP A N 1
ATOM 730 C CA . TRP A 1 90 ? 2.329 36.531 3.102 1 93.95 90 TRP A CA 1
ATOM 731 C C . TRP A 1 90 ? 0.873 36.787 3.475 1 93.95 90 TRP A C 1
ATOM 733 O O . TRP A 1 90 ? 0.567 37.106 4.627 1 93.95 90 TRP A O 1
ATOM 743 N N . THR A 1 91 ? -0.103 36.62 2.53 1 91.38 91 THR A N 1
ATOM 744 C CA . THR A 1 91 ? -1.469 37.084 2.749 1 91.38 91 THR A CA 1
ATOM 745 C C . THR A 1 91 ? -2.405 35.908 3.011 1 91.38 91 THR A C 1
ATOM 747 O O . THR A 1 91 ? -3.544 36.098 3.441 1 91.38 91 THR A O 1
ATOM 750 N N . ARG A 1 92 ? -1.991 34.741 2.749 1 95 92 ARG A N 1
ATOM 751 C CA . ARG A 1 92 ? -2.825 33.573 3.014 1 95 92 ARG A CA 1
ATOM 752 C C . ARG A 1 92 ? -2.67 33.105 4.457 1 95 92 ARG A C 1
ATOM 754 O O . ARG A 1 92 ? -1.71 33.476 5.135 1 95 92 ARG A O 1
ATOM 761 N N . PRO A 1 93 ? -3.603 32.337 4.921 1 97.32 93 PRO A N 1
ATOM 762 C CA . PRO A 1 93 ? -3.533 31.863 6.305 1 97.32 93 PRO A CA 1
ATOM 763 C C . PRO A 1 93 ? -2.296 31.009 6.575 1 97.32 93 PRO A C 1
ATOM 765 O O . PRO A 1 93 ? -1.73 30.425 5.648 1 97.32 93 PRO A O 1
ATOM 768 N N . VAL A 1 94 ? -1.917 30.978 7.852 1 97.8 94 VAL A N 1
ATOM 769 C CA . VAL A 1 94 ? -0.754 30.205 8.273 1 97.8 94 VAL A CA 1
ATOM 770 C C . VAL A 1 94 ? -1.143 29.26 9.407 1 97.8 94 VAL A C 1
ATOM 772 O O . VAL A 1 94 ? -1.969 29.605 10.255 1 97.8 94 VAL A O 1
ATOM 775 N N . ILE A 1 95 ? -0.624 28.065 9.341 1 98.48 95 ILE A N 1
ATOM 776 C CA . ILE A 1 95 ? -0.735 27.119 10.446 1 98.48 95 ILE A CA 1
ATOM 777 C C . ILE A 1 95 ? 0.57 27.098 11.24 1 98.48 95 ILE A C 1
ATOM 779 O O . ILE A 1 95 ? 1.625 26.757 10.701 1 98.48 95 ILE A O 1
ATOM 783 N N . ILE A 1 96 ? 0.485 27.431 12.461 1 97.93 96 ILE A N 1
ATOM 784 C CA . ILE A 1 96 ? 1.663 27.447 13.321 1 97.93 96 ILE A CA 1
ATOM 785 C C . ILE A 1 96 ? 1.678 26.198 14.199 1 97.93 96 ILE A C 1
ATOM 787 O O . ILE A 1 96 ? 0.771 25.988 15.007 1 97.93 96 ILE A O 1
ATOM 791 N N . TYR A 1 97 ? 2.703 25.401 14.01 1 96.79 97 TYR A N 1
ATOM 792 C CA . TYR A 1 97 ? 2.932 24.274 14.906 1 96.79 97 TYR A CA 1
ATOM 793 C C . TYR A 1 97 ? 3.515 24.742 16.234 1 96.79 97 TYR A C 1
ATOM 795 O O . TYR A 1 97 ? 4.413 25.587 16.261 1 96.79 97 TYR A O 1
ATOM 803 N N . ARG A 1 98 ? 3.004 24.245 17.245 1 94.78 98 ARG A N 1
ATOM 804 C CA . ARG A 1 98 ? 3.534 24.524 18.575 1 94.78 98 ARG A CA 1
ATOM 805 C C . ARG A 1 98 ? 3.874 23.233 19.312 1 94.78 98 ARG A C 1
ATOM 807 O O . ARG A 1 98 ? 2.981 22.457 19.659 1 94.78 98 ARG A O 1
ATOM 814 N N . CYS A 1 99 ? 5.112 22.955 19.503 1 92.52 99 CYS A N 1
ATOM 815 C CA . CYS A 1 99 ? 5.492 21.917 20.456 1 92.52 99 CYS A CA 1
ATOM 816 C C . CYS A 1 99 ? 5.215 22.363 21.887 1 92.52 99 CYS A C 1
ATOM 818 O O . CYS A 1 99 ? 6.068 22.985 22.523 1 92.52 99 CYS A O 1
ATOM 820 N N . VAL A 1 100 ? 4.165 22.017 22.376 1 93.19 100 VAL A N 1
ATOM 821 C CA . VAL A 1 100 ? 3.594 22.659 23.556 1 93.19 100 VAL A CA 1
ATOM 822 C C . VAL A 1 100 ? 4.469 22.374 24.774 1 93.19 100 VAL A C 1
ATOM 824 O O . VAL A 1 100 ? 4.473 23.145 25.737 1 93.19 100 VAL A O 1
ATOM 827 N N . GLY A 1 101 ? 5.166 21.253 24.712 1 89.99 101 GLY A N 1
ATOM 828 C CA . GLY A 1 101 ? 6.063 20.936 25.812 1 89.99 101 GLY A CA 1
ATOM 829 C C . GLY A 1 101 ? 7.148 21.976 26.017 1 89.99 101 GLY A C 1
ATOM 830 O O . GLY A 1 101 ? 7.738 22.062 27.096 1 89.99 101 GLY A O 1
ATOM 831 N N . LYS A 1 102 ? 7.413 22.778 25.042 1 88.53 102 LYS A N 1
ATOM 832 C CA . LYS A 1 102 ? 8.461 23.793 25.073 1 88.53 102 LYS A CA 1
ATOM 833 C C . LYS A 1 102 ? 7.989 25.048 25.803 1 88.53 102 LYS A C 1
ATOM 835 O O . LYS A 1 102 ? 8.802 25.893 26.184 1 88.53 102 LYS A O 1
ATOM 840 N N . TYR A 1 103 ? 6.691 25.201 26.029 1 92.37 103 TYR A N 1
ATOM 841 C CA . TYR A 1 103 ? 6.149 26.493 26.432 1 92.37 103 TYR A CA 1
ATOM 842 C C . TYR A 1 103 ? 5.424 26.388 27.768 1 92.37 103 TYR A C 1
ATOM 844 O O . TYR A 1 103 ? 4.728 25.403 28.028 1 92.37 103 TYR A O 1
ATOM 852 N N . ALA A 1 104 ? 5.616 27.403 28.538 1 95.26 104 ALA A N 1
ATOM 853 C CA . ALA A 1 104 ? 4.785 27.538 29.732 1 95.26 104 ALA A CA 1
ATOM 854 C C . ALA A 1 104 ? 3.351 27.906 29.364 1 95.26 104 ALA A C 1
ATOM 856 O O . ALA A 1 104 ? 3.101 28.456 28.289 1 95.26 104 ALA A O 1
ATOM 857 N N . GLU A 1 105 ? 2.472 27.614 30.276 1 96.5 105 GLU A N 1
ATOM 858 C CA . GLU A 1 105 ? 1.059 27.869 30.008 1 96.5 105 GLU A CA 1
ATOM 859 C C . GLU A 1 105 ? 0.817 29.339 29.677 1 96.5 105 GLU A C 1
ATOM 861 O O . GLU A 1 105 ? 0.05 29.657 28.767 1 96.5 105 GLU A O 1
ATOM 866 N N . ASP A 1 106 ? 1.485 30.187 30.403 1 96.81 106 ASP A N 1
ATOM 867 C CA . ASP A 1 106 ? 1.271 31.618 30.206 1 96.81 106 ASP A CA 1
ATOM 868 C C . ASP A 1 106 ? 1.752 32.06 28.826 1 96.81 106 ASP A C 1
ATOM 870 O O . ASP A 1 106 ? 1.134 32.919 28.193 1 96.81 106 ASP A O 1
ATOM 874 N N . GLU A 1 107 ? 2.806 31.51 28.364 1 96.39 107 GLU A N 1
ATOM 875 C CA . GLU A 1 107 ? 3.332 31.814 27.037 1 96.39 107 GLU A CA 1
ATOM 876 C C . GLU A 1 107 ? 2.355 31.39 25.945 1 96.39 107 GLU A C 1
ATOM 878 O O . GLU A 1 107 ? 2.134 32.127 24.981 1 96.39 107 GLU A O 1
ATOM 883 N N . LEU A 1 108 ? 1.825 30.241 26.124 1 96.52 108 LEU A N 1
ATOM 884 C CA . LEU A 1 108 ? 0.844 29.747 25.164 1 96.52 108 LEU A CA 1
ATOM 885 C C . LEU A 1 108 ? -0.398 30.63 25.154 1 96.52 108 LEU A C 1
ATOM 887 O O . LEU A 1 108 ? -0.91 30.977 24.086 1 96.52 108 LEU A O 1
ATOM 891 N N . ARG A 1 109 ? -0.862 31.047 26.314 1 97.19 109 ARG A N 1
ATOM 892 C CA . ARG A 1 109 ? -2.026 31.921 26.418 1 97.19 109 ARG A CA 1
ATOM 893 C C . ARG A 1 109 ? -1.781 33.246 25.703 1 97.19 109 ARG A C 1
ATOM 895 O O . ARG A 1 109 ? -2.635 33.718 24.95 1 97.19 109 ARG A O 1
ATOM 902 N N . ASP A 1 110 ? -0.676 33.793 26.019 1 97.1 110 ASP A N 1
ATOM 903 C CA . ASP A 1 110 ? -0.343 35.081 25.419 1 97.1 110 ASP A CA 1
ATOM 904 C C . ASP A 1 110 ? -0.31 34.986 23.896 1 97.1 110 ASP A C 1
ATOM 906 O O . ASP A 1 110 ? -0.844 35.854 23.202 1 97.1 110 ASP A O 1
ATOM 910 N N . TRP A 1 111 ? 0.294 33.963 23.433 1 96.85 111 TRP A N 1
ATOM 911 C CA . TRP A 1 111 ? 0.362 33.762 21.99 1 96.85 111 TRP A CA 1
ATOM 912 C C . TRP A 1 111 ? -1.034 33.618 21.393 1 96.85 111 TRP A C 1
ATOM 914 O O . TRP A 1 111 ? -1.352 34.248 20.381 1 96.85 111 TRP A O 1
ATOM 924 N N . MET A 1 112 ? -1.874 32.827 21.984 1 97.21 112 MET A N 1
ATOM 925 C CA . MET A 1 112 ? -3.22 32.574 21.476 1 97.21 112 MET A CA 1
ATOM 926 C C . MET A 1 112 ? -4.053 33.851 21.482 1 97.21 112 MET A C 1
ATOM 928 O O . MET A 1 112 ? -4.82 34.101 20.551 1 97.21 112 MET A O 1
ATOM 932 N N . ARG A 1 113 ? -3.896 34.686 22.489 1 96.81 113 ARG A N 1
ATOM 933 C CA . ARG A 1 113 ? -4.639 35.938 22.585 1 96.81 113 ARG A CA 1
ATOM 934 C C . ARG A 1 113 ? -4.247 36.895 21.465 1 96.81 113 ARG A C 1
ATOM 936 O O . ARG A 1 113 ? -5.084 37.647 20.962 1 96.81 113 ARG A O 1
ATOM 943 N N . ALA A 1 114 ? -3.051 36.829 21.127 1 95.52 114 ALA A N 1
ATOM 944 C CA . ALA A 1 114 ? -2.526 37.765 20.136 1 95.52 114 ALA A CA 1
ATOM 945 C C . ALA A 1 114 ? -2.826 37.288 18.718 1 95.52 114 ALA A C 1
ATOM 947 O O . ALA A 1 114 ? -2.815 38.081 17.774 1 95.52 114 ALA A O 1
ATOM 948 N N . ALA A 1 115 ? -3.082 36.023 18.504 1 94.79 115 ALA A N 1
ATOM 949 C CA . ALA A 1 115 ? -3.264 35.436 17.178 1 94.79 115 ALA A CA 1
ATOM 950 C C . ALA A 1 115 ? -4.605 35.846 16.577 1 94.79 115 ALA A C 1
ATOM 952 O O . ALA A 1 115 ? -5.617 35.902 17.28 1 94.79 115 ALA A O 1
ATOM 953 N N . ASP A 1 116 ? -4.611 36.201 15.323 1 94.14 116 ASP A N 1
ATOM 954 C CA . ASP A 1 116 ? -5.838 36.432 14.566 1 94.14 116 ASP A CA 1
ATOM 955 C C . ASP A 1 116 ? -6.41 35.119 14.035 1 94.14 116 ASP A C 1
ATOM 957 O O . ASP A 1 116 ? -5.877 34.543 13.085 1 94.14 116 ASP A O 1
ATOM 961 N N . PRO A 1 117 ? -7.497 34.669 14.559 1 93.09 117 PRO A N 1
ATOM 962 C CA . PRO A 1 117 ? -8.036 33.361 14.18 1 93.09 117 PRO A CA 1
ATOM 963 C C . PRO A 1 117 ? -8.461 33.299 12.715 1 93.09 117 PRO A C 1
ATOM 965 O O . PRO A 1 117 ? -8.704 32.212 12.184 1 93.09 117 PRO A O 1
ATOM 968 N N . GLY A 1 118 ? -8.616 34.377 12.033 1 91.91 118 GLY A N 1
ATOM 969 C CA . GLY A 1 118 ? -8.924 34.387 10.612 1 91.91 118 GLY A CA 1
ATOM 970 C C . GLY A 1 118 ? -7.705 34.176 9.735 1 91.91 118 GLY A C 1
ATOM 971 O O . GLY A 1 118 ? -7.833 33.878 8.545 1 91.91 118 GLY A O 1
ATOM 972 N N . ARG A 1 119 ? -6.512 34.292 10.359 1 94.31 119 ARG A N 1
ATOM 973 C CA . ARG A 1 119 ? -5.279 34.227 9.582 1 94.31 119 ARG A CA 1
ATOM 974 C C . ARG A 1 119 ? -4.354 33.136 10.113 1 94.31 119 ARG A C 1
ATOM 976 O O . ARG A 1 119 ? -3.506 32.623 9.38 1 94.31 119 ARG A O 1
ATOM 983 N N . VAL A 1 120 ? -4.573 32.863 11.38 1 97 120 VAL A N 1
ATOM 984 C CA . VAL A 1 120 ? -3.666 31.922 12.03 1 97 120 VAL A CA 1
ATOM 985 C C . VAL A 1 120 ? -4.448 30.706 12.522 1 97 120 VAL A C 1
ATOM 987 O O . VAL A 1 120 ? -5.503 30.85 13.145 1 97 120 VAL A O 1
ATOM 990 N N . LEU A 1 121 ? -4.026 29.589 12.132 1 98.22 121 LEU A N 1
ATOM 991 C CA . LEU A 1 121 ? -4.46 28.318 12.7 1 98.22 121 LEU A CA 1
ATOM 992 C C . LEU A 1 121 ? -3.34 27.674 13.511 1 98.22 121 LEU A C 1
ATOM 994 O O . LEU A 1 121 ? -2.181 28.083 13.409 1 98.22 121 LEU A O 1
ATOM 998 N N . SER A 1 122 ? -3.702 26.707 14.336 1 98.01 122 SER A N 1
ATOM 999 C CA . SER A 1 122 ? -2.695 26.114 15.211 1 98.01 122 SER A CA 1
ATOM 1000 C C . SER A 1 122 ? -2.701 24.592 15.108 1 98.01 122 SER A C 1
ATOM 1002 O O . SER A 1 122 ? -3.732 23.989 14.806 1 98.01 122 SER A O 1
ATOM 1004 N N . VAL A 1 123 ? -1.575 23.99 15.318 1 97.85 123 VAL A N 1
ATOM 1005 C CA . VAL A 1 123 ? -1.405 22.562 15.566 1 97.85 123 VAL A CA 1
ATOM 1006 C C . VAL A 1 123 ? -0.533 22.351 16.801 1 97.85 123 VAL A C 1
ATOM 1008 O O . VAL A 1 123 ? 0.61 22.811 16.848 1 97.85 123 VAL A O 1
ATOM 1011 N N . PHE A 1 124 ? -1.067 21.677 17.798 1 95.4 124 PHE A N 1
ATOM 1012 C CA . PHE A 1 124 ? -0.315 21.385 19.013 1 95.4 124 PHE A CA 1
ATOM 1013 C C . PHE A 1 124 ? 0.332 20.007 18.931 1 95.4 124 PHE A C 1
ATOM 1015 O O . PHE A 1 124 ? -0.323 19.029 18.566 1 95.4 124 PHE A O 1
ATOM 1022 N N . VAL A 1 125 ? 1.543 19.98 19.216 1 91.14 125 VAL A N 1
ATOM 1023 C CA . VAL A 1 125 ? 2.297 18.731 19.199 1 91.14 125 VAL A CA 1
ATOM 1024 C C . VAL A 1 125 ? 2.812 18.419 20.602 1 91.14 125 VAL A C 1
ATOM 1026 O O . VAL A 1 125 ? 3.394 19.283 21.263 1 91.14 125 VAL A O 1
ATOM 1029 N N . GLY A 1 126 ? 2.527 17.233 21.053 1 84.2 126 GLY A N 1
ATOM 1030 C CA . GLY A 1 126 ? 2.984 16.815 22.369 1 84.2 126 GLY A CA 1
ATOM 1031 C C . GLY A 1 126 ? 4.426 16.344 22.379 1 84.2 126 GLY A C 1
ATOM 1032 O O . GLY A 1 126 ? 5.056 16.237 21.325 1 84.2 126 GLY A O 1
ATOM 1033 N N . ALA A 1 127 ? 4.923 16.213 23.625 1 66.96 127 ALA A N 1
ATOM 1034 C CA . ALA A 1 127 ? 6.303 15.766 23.796 1 66.96 127 ALA A CA 1
ATOM 1035 C C . ALA A 1 127 ? 6.478 14.329 23.316 1 66.96 127 ALA A C 1
ATOM 1037 O O . ALA A 1 127 ? 5.529 13.541 23.337 1 66.96 127 ALA A O 1
ATOM 1038 N N . SER A 1 128 ? 7.653 14.17 22.68 1 58.03 128 SER A N 1
ATOM 1039 C CA . SER A 1 128 ? 7.976 12.788 22.337 1 58.03 128 SER A CA 1
ATOM 1040 C C . SER A 1 128 ? 8.2 11.947 23.589 1 58.03 128 SER A C 1
ATOM 1042 O O . SER A 1 128 ? 8.457 12.485 24.668 1 58.03 128 SER A O 1
ATOM 1044 N N . SER A 1 129 ? 7.577 10.717 23.785 1 50.52 129 SER A N 1
ATOM 1045 C CA . SER A 1 129 ? 7.607 9.792 24.913 1 50.52 129 SER A CA 1
ATOM 1046 C C . SER A 1 129 ? 8.909 9.919 25.698 1 50.52 129 SER A C 1
ATOM 1048 O O . SER A 1 129 ? 9.075 9.283 26.741 1 50.52 129 SER A O 1
ATOM 1050 N N . GLY A 1 130 ? 9.822 10.816 25.249 1 50.42 130 GLY A N 1
ATOM 1051 C CA . GLY A 1 130 ? 11.09 10.654 25.943 1 50.42 130 GLY A CA 1
ATOM 1052 C C . GLY A 1 130 ? 11.23 11.562 27.15 1 50.42 130 GLY A C 1
ATOM 1053 O O . GLY A 1 130 ? 10.53 12.571 27.259 1 50.42 130 GLY A O 1
ATOM 1054 N N . GLY A 1 131 ? 11.277 11.024 28.417 1 54.46 131 GLY A N 1
ATOM 1055 C CA . GLY A 1 131 ? 11.608 11.427 29.775 1 54.46 131 GLY A CA 1
ATOM 1056 C C . GLY A 1 131 ? 11.867 12.916 29.908 1 54.46 131 GLY A C 1
ATOM 1057 O O . GLY A 1 131 ? 12.293 13.385 30.965 1 54.46 131 GLY A O 1
ATOM 1058 N N . LYS A 1 132 ? 11.692 13.7 28.861 1 57.77 132 LYS A N 1
ATOM 1059 C CA . LYS A 1 132 ? 12.025 15.118 28.966 1 57.77 132 LYS A CA 1
ATOM 1060 C C . LYS A 1 132 ? 10.997 15.862 29.813 1 57.77 132 LYS A C 1
ATOM 1062 O O . LYS A 1 132 ? 9.839 15.447 29.901 1 57.77 132 LYS A O 1
ATOM 1067 N N . ALA A 1 133 ? 11.614 16.86 30.532 1 65.59 133 ALA A N 1
ATOM 1068 C CA . ALA A 1 133 ? 10.761 17.73 31.337 1 65.59 133 ALA A CA 1
ATOM 1069 C C . ALA A 1 133 ? 9.74 18.456 30.466 1 65.59 133 ALA A C 1
ATOM 1071 O O . ALA A 1 133 ? 10.102 19.093 29.474 1 65.59 133 ALA A O 1
ATOM 1072 N N . VAL A 1 134 ? 8.496 18.161 30.517 1 71.76 134 VAL A N 1
ATOM 1073 C CA . VAL A 1 134 ? 7.355 18.737 29.813 1 71.76 134 VAL A CA 1
ATOM 1074 C C . VAL A 1 134 ? 6.777 19.894 30.625 1 71.76 134 VAL A C 1
ATOM 1076 O O . VAL A 1 134 ? 6.335 19.704 31.76 1 71.76 134 VAL A O 1
ATOM 1079 N N . ARG A 1 135 ? 6.856 21.141 30 1 85.81 135 ARG A N 1
ATOM 1080 C CA . ARG A 1 135 ? 6.328 22.309 30.698 1 85.81 135 ARG A CA 1
ATOM 1081 C C . ARG A 1 135 ? 4.805 22.339 30.642 1 85.81 135 ARG A C 1
ATOM 1083 O O . ARG A 1 135 ? 4.149 22.703 31.62 1 85.81 135 ARG A O 1
ATOM 1090 N N . THR A 1 136 ? 4.204 22.062 29.411 1 91.55 136 THR A N 1
ATOM 1091 C CA . THR A 1 136 ? 2.758 21.954 29.247 1 91.55 136 THR A CA 1
ATOM 1092 C C . THR A 1 136 ? 2.395 20.689 28.474 1 91.55 136 THR A C 1
ATOM 1094 O O . THR A 1 136 ? 2.923 20.446 27.387 1 91.55 136 THR A O 1
ATOM 1097 N N . GLY A 1 137 ? 1.552 19.904 29.012 1 91.58 137 GLY A N 1
ATOM 1098 C CA . GLY A 1 137 ? 1.082 18.715 28.319 1 91.58 137 GLY A CA 1
ATOM 1099 C C . GLY A 1 137 ? 0.099 19.022 27.205 1 91.58 137 GLY A C 1
ATOM 1100 O O . GLY A 1 137 ? -0.499 20.099 27.178 1 91.58 137 GLY A O 1
ATOM 1101 N N . LEU A 1 138 ? 0.006 18.103 26.333 1 92.55 138 LEU A N 1
ATOM 1102 C CA . LEU A 1 138 ? -0.86 18.299 25.176 1 92.55 138 LEU A CA 1
ATOM 1103 C C . LEU A 1 138 ? -2.302 18.536 25.61 1 92.55 138 LEU A C 1
ATOM 1105 O O . LEU A 1 138 ? -2.953 19.469 25.134 1 92.55 138 LEU A O 1
ATOM 1109 N N . ARG A 1 139 ? -2.805 17.722 26.485 1 92.59 139 ARG A N 1
ATOM 1110 C CA . ARG A 1 139 ? -4.176 17.863 26.964 1 92.59 139 ARG A CA 1
ATOM 1111 C C . ARG A 1 139 ? -4.398 19.232 27.597 1 92.59 139 ARG A C 1
ATOM 1113 O O . ARG A 1 139 ? -5.403 19.892 27.326 1 92.59 139 ARG A O 1
ATOM 1120 N N . ARG A 1 140 ? -3.521 19.572 28.445 1 94.97 140 ARG A N 1
ATOM 1121 C CA . ARG A 1 140 ? -3.623 20.872 29.101 1 94.97 140 ARG A CA 1
ATOM 1122 C C . ARG A 1 140 ? -3.583 22.004 28.08 1 94.97 140 ARG A C 1
ATOM 1124 O O . ARG A 1 140 ? -4.312 22.99 28.211 1 94.97 140 ARG A O 1
ATOM 1131 N N . ALA A 1 141 ? -2.742 21.899 27.086 1 96.1 141 ALA A N 1
ATOM 1132 C CA . ALA A 1 141 ? -2.662 22.914 26.038 1 96.1 141 ALA A CA 1
ATOM 1133 C C . ALA A 1 141 ? -3.997 23.061 25.314 1 96.1 141 ALA A C 1
ATOM 1135 O O . ALA A 1 141 ? -4.419 24.175 24.996 1 96.1 141 ALA A O 1
ATOM 1136 N N . GLN A 1 142 ? -4.608 21.985 25.07 1 95.9 142 GLN A N 1
ATOM 1137 C CA . GLN A 1 142 ? -5.915 21.999 24.421 1 95.9 142 GLN A CA 1
ATOM 1138 C C . GLN A 1 142 ? -6.962 22.666 25.308 1 95.9 142 GLN A C 1
ATOM 1140 O O . GLN A 1 142 ? -7.791 23.44 24.825 1 95.9 142 GLN A O 1
ATOM 1145 N N . GLU A 1 143 ? -6.904 22.378 26.53 1 96.23 143 GLU A N 1
ATOM 1146 C CA . GLU A 1 143 ? -7.798 23.028 27.483 1 96.23 143 GLU A CA 1
ATOM 1147 C C . GLU A 1 143 ? -7.56 24.535 27.524 1 96.23 143 GLU A C 1
ATOM 1149 O O . GLU A 1 143 ? -8.511 25.318 27.567 1 96.23 143 GLU A O 1
ATOM 1154 N N . LEU A 1 144 ? -6.325 24.89 27.534 1 97.03 144 LEU A N 1
ATOM 1155 C CA . LEU A 1 144 ? -5.967 26.304 27.547 1 97.03 144 LEU A CA 1
ATOM 1156 C C . LEU A 1 144 ? -6.547 27.023 26.334 1 97.03 144 LEU A C 1
ATOM 1158 O O . LEU A 1 144 ? -7.034 28.151 26.449 1 97.03 144 LEU A O 1
ATOM 1162 N N . ARG A 1 145 ? -6.457 26.394 25.195 1 97.27 145 ARG A N 1
ATOM 1163 C CA . ARG A 1 145 ? -7.02 26.983 23.984 1 97.27 145 ARG A CA 1
ATOM 1164 C C . ARG A 1 145 ? -8.527 27.174 24.118 1 97.27 145 ARG A C 1
ATOM 1166 O O . ARG A 1 145 ? -9.063 28.213 23.727 1 97.27 145 ARG A O 1
ATOM 1173 N N . ALA A 1 146 ? -9.242 26.232 24.636 1 96.36 146 ALA A N 1
ATOM 1174 C CA . ALA A 1 146 ? -10.688 26.305 24.826 1 96.36 146 ALA A CA 1
ATOM 1175 C C . ALA A 1 146 ? -11.06 27.441 25.775 1 96.36 146 ALA A C 1
ATOM 1177 O O . ALA A 1 146 ? -12.089 28.096 25.596 1 96.36 146 ALA A O 1
ATOM 1178 N N . GLU A 1 147 ? -10.187 27.707 26.721 1 96.66 147 GLU A N 1
ATOM 1179 C CA . GLU A 1 147 ? -10.425 28.726 27.739 1 96.66 147 GLU A CA 1
ATOM 1180 C C . GLU A 1 147 ? -10.074 30.117 27.22 1 96.66 147 GLU A C 1
ATOM 1182 O O . GLU A 1 147 ? -10.744 31.097 27.552 1 96.66 147 GLU A O 1
ATOM 1187 N N . THR A 1 148 ? -9.077 30.209 26.482 1 97.07 148 THR A N 1
ATOM 1188 C CA . THR A 1 148 ? -8.454 31.491 26.168 1 97.07 148 THR A CA 1
ATOM 1189 C C . THR A 1 148 ? -8.932 32.007 24.814 1 97.07 148 THR A C 1
ATOM 1191 O O . THR A 1 148 ? -9.217 33.197 24.662 1 97.07 148 THR A O 1
ATOM 1194 N N . ARG A 1 149 ? -9.009 31.171 23.842 1 96.33 149 ARG A N 1
ATOM 1195 C CA . ARG A 1 149 ? -9.325 31.554 22.47 1 96.33 149 ARG A CA 1
ATOM 1196 C C . ARG A 1 149 ? -10.009 30.412 21.726 1 96.33 149 ARG A C 1
ATOM 1198 O O . ARG A 1 149 ? -9.448 29.856 20.78 1 96.33 149 ARG A O 1
ATOM 1205 N N . PRO A 1 150 ? -11.226 30.06 22.052 1 94.87 150 PRO A N 1
ATOM 1206 C CA . PRO A 1 150 ? -11.936 28.92 21.467 1 94.87 150 PRO A CA 1
ATOM 1207 C C . PRO A 1 150 ? -12.128 29.055 19.958 1 94.87 150 PRO A C 1
ATOM 1209 O O . PRO A 1 150 ? -12.315 28.052 19.264 1 94.87 150 PRO A O 1
ATOM 1212 N N . GLU A 1 151 ? -11.974 30.278 19.436 1 95.3 151 GLU A N 1
ATOM 1213 C CA . GLU A 1 151 ? -12.2 30.521 18.015 1 95.3 151 GLU A CA 1
ATOM 1214 C C . GLU A 1 151 ? -10.945 30.225 17.198 1 95.3 151 GLU A C 1
ATOM 1216 O O . GLU A 1 151 ? -10.991 30.199 15.967 1 95.3 151 GLU A O 1
ATOM 1221 N N . LEU A 1 152 ? -9.757 30.089 17.89 1 96.87 152 LEU A N 1
ATOM 1222 C CA . LEU A 1 152 ? -8.531 29.714 17.193 1 96.87 152 LEU A CA 1
ATOM 1223 C C . LEU A 1 152 ? -8.622 28.287 16.663 1 96.87 152 LEU A C 1
ATOM 1225 O O . LEU A 1 152 ? -8.722 27.336 17.441 1 96.87 152 LEU A O 1
ATOM 1229 N N . PRO A 1 153 ? -8.659 28.158 15.34 1 97.43 153 PRO A N 1
ATOM 1230 C CA . PRO A 1 153 ? -8.741 26.789 14.823 1 97.43 153 PRO A CA 1
ATOM 1231 C C . PRO A 1 153 ? -7.587 25.91 15.298 1 97.43 153 PRO A C 1
ATOM 1233 O O . PRO A 1 153 ? -6.444 26.369 15.366 1 97.43 153 PRO A O 1
ATOM 1236 N N . LEU A 1 154 ? -7.918 24.689 15.661 1 97.82 154 LEU A N 1
ATOM 1237 C CA . LEU A 1 154 ? -6.95 23.745 16.209 1 97.82 154 LEU A CA 1
ATOM 1238 C C . LEU A 1 154 ? -6.911 22.465 15.382 1 97.82 154 LEU A C 1
ATOM 1240 O O . LEU A 1 154 ? -7.951 21.85 15.133 1 97.82 154 LEU A O 1
ATOM 1244 N N . GLY A 1 155 ? -5.738 22.148 14.961 1 97.84 155 GLY A N 1
ATOM 1245 C CA . GLY A 1 155 ? -5.498 20.868 14.312 1 97.84 155 GLY A CA 1
ATOM 1246 C C . GLY A 1 155 ? -4.648 19.927 15.144 1 97.84 155 GLY A C 1
ATOM 1247 O O . GLY A 1 155 ? -4.243 20.269 16.258 1 97.84 155 GLY A O 1
ATOM 1248 N N . ALA A 1 156 ? -4.49 18.713 14.651 1 97.05 156 ALA A N 1
ATOM 1249 C CA . ALA A 1 156 ? -3.679 17.716 15.344 1 97.05 156 ALA A CA 1
ATOM 1250 C C . ALA A 1 156 ? -2.929 16.833 14.351 1 97.05 156 ALA A C 1
ATOM 1252 O O . ALA A 1 156 ? -3.37 16.655 13.213 1 97.05 156 ALA A O 1
ATOM 1253 N N . VAL A 1 157 ? -1.878 16.273 14.828 1 95.62 157 VAL A N 1
ATOM 1254 C CA . VAL A 1 157 ? -1.055 15.387 14.011 1 95.62 157 VAL A CA 1
ATOM 1255 C C . VAL A 1 157 ? -1.616 13.967 14.064 1 95.62 157 VAL A C 1
ATOM 1257 O O . VAL A 1 157 ? -2.111 13.527 15.104 1 95.62 157 VAL A O 1
ATOM 1260 N N . VAL A 1 158 ? -1.503 13.31 12.942 1 96.12 158 VAL A N 1
ATOM 1261 C CA . VAL A 1 158 ? -1.909 11.909 12.892 1 96.12 158 VAL A CA 1
ATOM 1262 C C . VAL A 1 158 ? -0.786 11.066 12.294 1 96.12 158 VAL A C 1
ATOM 1264 O O . VAL A 1 158 ? -0.063 11.523 11.405 1 96.12 158 VAL A O 1
ATOM 1267 N N . ILE A 1 159 ? -0.634 9.875 12.831 1 93.58 159 ILE A N 1
ATOM 1268 C CA . ILE A 1 159 ? 0.364 8.914 12.374 1 93.58 159 ILE A CA 1
ATOM 1269 C C . ILE A 1 159 ? -0.33 7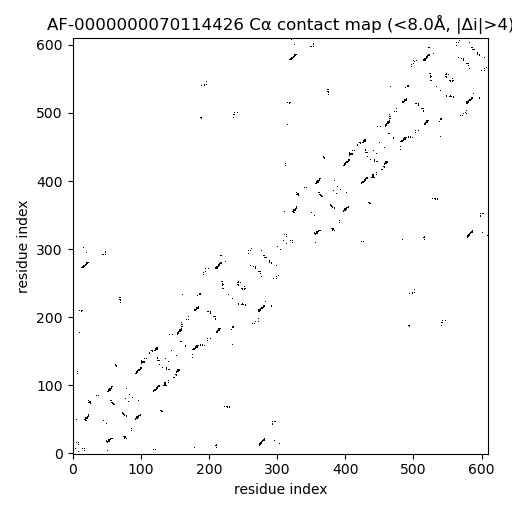.663 11.841 1 93.58 159 ILE A C 1
ATOM 1271 O O . ILE A 1 159 ? -0.863 6.864 12.614 1 93.58 159 ILE A O 1
ATOM 1275 N N . GLY A 1 160 ? -0.263 7.451 10.633 1 91.13 160 GLY A N 1
ATOM 1276 C CA . GLY A 1 160 ? -1.013 6.409 9.949 1 91.13 160 GLY A CA 1
ATOM 1277 C C . GLY A 1 160 ? -0.623 5.009 10.384 1 91.13 160 GLY A C 1
ATOM 1278 O O . GLY A 1 160 ? -1.468 4.114 10.442 1 91.13 160 GLY A O 1
ATOM 1279 N N . GLU A 1 161 ? 0.621 4.823 10.749 1 88.86 161 GLU A N 1
ATOM 1280 C CA . GLU A 1 161 ? 1.165 3.504 11.059 1 88.86 161 GLU A CA 1
ATOM 1281 C C . GLU A 1 161 ? 0.909 3.13 12.516 1 88.86 161 GLU A C 1
ATOM 1283 O O . GLU A 1 161 ? 1.179 2 12.929 1 88.86 161 GLU A O 1
ATOM 1288 N N . ARG A 1 162 ? 0.412 4.093 13.253 1 90.6 162 ARG A N 1
ATOM 1289 C CA . ARG A 1 162 ? 0.187 3.848 14.674 1 90.6 162 ARG A CA 1
ATOM 1290 C C . ARG A 1 162 ? -1.116 3.087 14.899 1 90.6 162 ARG A C 1
ATOM 1292 O O . ARG A 1 162 ? -2.148 3.428 14.318 1 90.6 162 ARG A O 1
ATOM 1299 N N . ARG A 1 163 ? -1.04 2.086 15.749 1 88.71 163 ARG A N 1
ATOM 1300 C CA . ARG A 1 163 ? -2.204 1.263 16.063 1 88.71 163 ARG A CA 1
ATOM 1301 C C . ARG A 1 163 ? -3.313 2.101 16.69 1 88.71 163 ARG A C 1
ATOM 1303 O O . ARG A 1 163 ? -3.054 2.93 17.565 1 88.71 163 ARG A O 1
ATOM 1310 N N . ALA A 1 164 ? -4.514 1.982 16.32 1 94.63 164 ALA A N 1
ATOM 1311 C CA . ALA A 1 164 ? -5.728 2.59 16.857 1 94.63 164 ALA A CA 1
ATOM 1312 C C . ALA A 1 164 ? -5.666 4.112 16.768 1 94.63 164 ALA A C 1
ATOM 1314 O O . ALA A 1 164 ? -6.225 4.814 17.614 1 94.63 164 ALA A O 1
ATOM 1315 N N . GLU A 1 165 ? -4.909 4.597 15.879 1 96.77 165 GLU A N 1
ATOM 1316 C CA . GLU A 1 165 ? -4.771 6.04 15.701 1 96.77 165 GLU A CA 1
ATOM 1317 C C . GLU A 1 165 ? -6.129 6.701 15.483 1 96.77 165 GLU A C 1
ATOM 1319 O O . GLU A 1 165 ? -6.352 7.831 15.92 1 96.77 165 GLU A O 1
ATOM 1324 N N . HIS A 1 166 ? -7.06 5.967 14.84 1 97.77 166 HIS A N 1
ATOM 1325 C CA . HIS A 1 166 ? -8.376 6.537 14.572 1 97.77 166 HIS A CA 1
ATOM 1326 C C . HIS A 1 166 ? -9.108 6.866 15.868 1 97.77 166 HIS A C 1
ATOM 1328 O O . HIS A 1 166 ? -9.834 7.86 15.941 1 97.77 166 HIS A O 1
ATOM 1334 N N . LEU A 1 167 ? -8.9 6.062 16.919 1 97.7 167 LEU A N 1
ATOM 1335 C CA . LEU A 1 167 ? -9.526 6.343 18.206 1 97.7 167 LEU A CA 1
ATOM 1336 C C . LEU A 1 167 ? -8.899 7.57 18.859 1 97.7 167 LEU A C 1
ATOM 1338 O O . LEU A 1 167 ? -9.595 8.365 19.495 1 97.7 167 LEU A O 1
ATOM 1342 N N . ARG A 1 168 ? -7.595 7.714 18.681 1 96.18 168 ARG A N 1
ATOM 1343 C CA . ARG A 1 168 ? -6.919 8.912 19.168 1 96.18 168 ARG A CA 1
ATOM 1344 C C . ARG A 1 168 ? -7.42 10.156 18.443 1 96.18 168 ARG A C 1
ATOM 1346 O O . ARG A 1 168 ? -7.574 11.216 19.052 1 96.18 168 ARG A O 1
ATOM 1353 N N . MET A 1 169 ? -7.634 10.031 17.179 1 97.76 169 MET A N 1
ATOM 1354 C CA . MET A 1 169 ? -8.181 11.128 16.386 1 97.76 169 MET A CA 1
ATOM 1355 C C . MET A 1 169 ? -9.53 11.577 16.937 1 97.76 169 MET A C 1
ATOM 1357 O O . MET A 1 169 ? -9.774 12.775 17.093 1 97.76 169 MET A O 1
ATOM 1361 N N . LEU A 1 170 ? -10.367 10.611 17.225 1 97.93 170 LEU A N 1
ATOM 1362 C CA . LEU A 1 170 ? -11.693 10.936 17.739 1 97.93 170 LEU A CA 1
ATOM 1363 C C . LEU A 1 170 ? -11.596 11.629 19.095 1 97.93 170 LEU A C 1
ATOM 1365 O O . LEU A 1 170 ? -12.342 12.572 19.37 1 97.93 170 LEU A O 1
ATOM 1369 N N . ALA A 1 171 ? -10.695 11.155 19.923 1 96.22 171 ALA A N 1
ATOM 1370 C CA . ALA A 1 171 ? -10.479 11.81 21.211 1 96.22 171 ALA A CA 1
ATOM 1371 C C . ALA A 1 171 ? -10.021 13.253 21.022 1 96.22 171 ALA A C 1
ATOM 1373 O O . ALA A 1 171 ? -10.49 14.156 21.72 1 96.22 171 ALA A O 1
ATOM 1374 N N . LYS A 1 172 ? -9.133 13.474 20.098 1 95.73 172 LYS A N 1
ATOM 1375 C CA . LYS A 1 172 ? -8.642 14.816 19.798 1 95.73 172 LYS A CA 1
ATOM 1376 C C . LYS A 1 172 ? -9.755 15.695 19.235 1 95.73 172 LYS A C 1
ATOM 1378 O O . LYS A 1 172 ? -9.84 16.882 19.559 1 95.73 172 LYS A O 1
ATOM 1383 N N . GLN A 1 173 ? -10.512 15.117 18.384 1 96.34 173 GLN A N 1
ATOM 1384 C CA . GLN A 1 173 ? -11.663 15.82 17.828 1 96.34 173 GLN A CA 1
ATOM 1385 C C . GLN A 1 173 ? -12.614 16.277 18.931 1 96.34 173 GLN A C 1
ATOM 1387 O O . GLN A 1 173 ? -13.113 17.403 18.901 1 96.34 173 GLN A O 1
ATOM 1392 N N . GLU A 1 174 ? -12.838 15.43 19.861 1 95.59 174 GLU A N 1
ATOM 1393 C CA . GLU A 1 174 ? -13.696 15.752 20.997 1 95.59 174 GLU A CA 1
ATOM 1394 C C . GLU A 1 174 ? -13.119 16.903 21.816 1 95.59 174 GLU A C 1
ATOM 1396 O O . GLU A 1 174 ? -13.862 17.655 22.449 1 95.59 174 GLU A O 1
ATOM 1401 N N . ARG A 1 175 ? -11.836 17.045 21.746 1 94.46 175 ARG A N 1
ATOM 1402 C CA . ARG A 1 175 ? -11.161 18.082 22.519 1 94.46 175 ARG A CA 1
ATOM 1403 C C . ARG A 1 175 ? -10.961 19.344 21.685 1 94.46 175 ARG A C 1
ATOM 1405 O O . ARG A 1 175 ? -10.228 20.25 22.086 1 94.46 175 ARG A O 1
ATOM 1412 N N . GLY A 1 176 ? -11.494 19.329 20.462 1 94.66 176 GLY A N 1
ATOM 1413 C CA . GLY A 1 176 ? -11.548 20.602 19.761 1 94.66 176 GLY A CA 1
ATOM 1414 C C . GLY A 1 176 ? -10.791 20.591 18.446 1 94.66 176 GLY A C 1
ATOM 1415 O O . GLY A 1 176 ? -10.836 21.564 17.69 1 94.66 176 GLY A O 1
ATOM 1416 N N . ALA A 1 177 ? -10.084 19.504 18.103 1 96.42 177 ALA A N 1
ATOM 1417 C CA . ALA A 1 177 ? -9.379 19.453 16.825 1 96.42 177 ALA A CA 1
ATOM 1418 C C . ALA A 1 177 ? -10.359 19.491 15.656 1 96.42 177 ALA A C 1
ATOM 1420 O O . ALA A 1 177 ? -11.313 18.709 15.611 1 96.42 177 ALA A O 1
ATOM 1421 N N . SER A 1 178 ? -10.1 20.369 14.736 1 96.9 178 SER A N 1
ATOM 1422 C CA . SER A 1 178 ? -11.037 20.557 13.634 1 96.9 178 SER A CA 1
ATOM 1423 C C . SER A 1 178 ? -10.447 20.065 12.316 1 96.9 178 SER A C 1
ATOM 1425 O O . SER A 1 178 ? -11.13 20.054 11.29 1 96.9 178 SER A O 1
ATOM 1427 N N . PHE A 1 179 ? -9.208 19.708 12.269 1 98.46 179 PHE A N 1
ATOM 1428 C CA . PHE A 1 179 ? -8.548 19.091 11.125 1 98.46 179 PHE A CA 1
ATOM 1429 C C . PHE A 1 179 ? -7.332 18.287 11.57 1 98.46 179 PHE A C 1
ATOM 1431 O O . PHE A 1 179 ? -6.879 18.416 12.709 1 98.46 179 PHE A O 1
ATOM 1438 N N . PHE A 1 180 ? -6.897 17.457 10.695 1 98.53 180 PHE A N 1
ATOM 1439 C CA . PHE A 1 180 ? -5.754 16.603 10.999 1 98.53 180 PHE A CA 1
ATOM 1440 C C . PHE A 1 180 ? -4.688 16.72 9.915 1 98.53 180 PHE A C 1
ATOM 1442 O O . PHE A 1 180 ? -5.01 16.836 8.731 1 98.53 180 PHE A O 1
ATOM 1449 N N . ILE A 1 181 ? -3.448 16.708 10.327 1 98.25 181 ILE A N 1
ATOM 1450 C CA . ILE A 1 181 ? -2.319 16.677 9.405 1 98.25 181 ILE A CA 1
ATOM 1451 C C . ILE A 1 181 ? -1.451 15.454 9.692 1 98.25 181 ILE A C 1
ATOM 1453 O O . ILE A 1 181 ? -1.039 15.232 10.833 1 98.25 181 ILE A O 1
ATOM 1457 N N . SER A 1 182 ? -1.215 14.716 8.658 1 97.39 182 SER A N 1
ATOM 1458 C CA . SER A 1 182 ? -0.449 13.49 8.857 1 97.39 182 SER A CA 1
ATOM 1459 C C . SER A 1 182 ? 1.046 13.779 8.938 1 97.39 182 SER A C 1
ATOM 1461 O O . SER A 1 182 ? 1.512 14.81 8.447 1 97.39 182 SER A O 1
ATOM 1463 N N . GLN A 1 183 ? 1.716 12.836 9.645 1 93.41 183 GLN A N 1
ATOM 1464 C CA . GLN A 1 183 ? 3.137 12.755 9.325 1 93.41 183 GLN A CA 1
ATOM 1465 C C . GLN A 1 183 ? 3.351 12.381 7.861 1 93.41 183 GLN A C 1
ATOM 1467 O O . GLN A 1 183 ? 2.389 12.134 7.131 1 93.41 183 GLN A O 1
ATOM 1472 N N . VAL A 1 184 ? 4.637 12.398 7.466 1 94.9 184 VAL A N 1
ATOM 1473 C CA . VAL A 1 184 ? 4.955 12.062 6.082 1 94.9 184 VAL A CA 1
ATOM 1474 C C . VAL A 1 184 ? 4.389 10.686 5.74 1 94.9 184 VAL A C 1
ATOM 1476 O O . VAL A 1 184 ? 4.527 9.74 6.52 1 94.9 184 VAL A O 1
ATOM 1479 N N . VAL A 1 185 ? 3.782 10.562 4.555 1 95.36 185 VAL A N 1
ATOM 1480 C CA . VAL A 1 185 ? 3.13 9.319 4.157 1 95.36 185 VAL A CA 1
ATOM 1481 C C . VAL A 1 185 ? 4.007 8.571 3.156 1 95.36 185 VAL A C 1
ATOM 1483 O O . VAL A 1 185 ? 4.237 9.05 2.043 1 95.36 185 VAL A O 1
ATOM 1486 N N . TYR A 1 186 ? 4.381 7.368 3.549 1 92.17 186 TYR A N 1
ATOM 1487 C CA . TYR A 1 186 ? 5.053 6.458 2.627 1 92.17 186 TYR A CA 1
ATOM 1488 C C . TYR A 1 186 ? 4.322 5.123 2.549 1 92.17 186 TYR A C 1
ATOM 1490 O O . TYR A 1 186 ? 4.421 4.412 1.546 1 92.17 186 TYR A O 1
ATOM 1498 N N . HIS A 1 187 ? 3.579 4.867 3.573 1 91.54 187 HIS A N 1
ATOM 1499 C CA . HIS A 1 187 ? 2.785 3.645 3.619 1 91.54 187 HIS A CA 1
ATOM 1500 C C . HIS A 1 187 ? 1.324 3.924 3.281 1 91.54 187 HIS A C 1
ATOM 1502 O O . HIS A 1 187 ? 0.513 4.174 4.176 1 91.54 187 HIS A O 1
ATOM 1508 N N . VAL A 1 188 ? 1.008 3.785 2.053 1 92.85 188 VAL A N 1
ATOM 1509 C CA . VAL A 1 188 ? -0.318 4.154 1.571 1 92.85 188 VAL A CA 1
ATOM 1510 C C . VAL A 1 188 ? -1.364 3.211 2.161 1 92.85 188 VAL A C 1
ATOM 1512 O O . VAL A 1 188 ? -2.448 3.645 2.558 1 92.85 188 VAL A O 1
ATOM 1515 N N . ASN A 1 189 ? -1.036 1.931 2.307 1 91.35 189 ASN A N 1
ATOM 1516 C CA . ASN A 1 189 ? -1.99 0.958 2.827 1 91.35 189 ASN A CA 1
ATOM 1517 C C . ASN A 1 189 ? -2.356 1.251 4.279 1 91.35 189 ASN A C 1
ATOM 1519 O O . ASN A 1 189 ? -3.527 1.182 4.655 1 91.35 189 ASN A O 1
ATOM 1523 N N . GLU A 1 190 ? -1.367 1.568 5.04 1 93.64 190 GLU A N 1
ATOM 1524 C CA . GLU A 1 190 ? -1.633 1.911 6.434 1 93.64 190 GLU A CA 1
ATOM 1525 C C . GLU A 1 190 ? -2.44 3.202 6.54 1 93.64 190 GLU A C 1
ATOM 1527 O O . GLU A 1 190 ? -3.288 3.34 7.424 1 93.64 190 GLU A O 1
ATOM 1532 N N . THR A 1 191 ? -2.139 4.065 5.677 1 96.37 191 THR A N 1
ATOM 1533 C CA . THR A 1 191 ? -2.89 5.315 5.658 1 96.37 191 THR A CA 1
ATOM 1534 C C . THR A 1 191 ? -4.345 5.067 5.271 1 96.37 191 THR A C 1
ATOM 1536 O O . THR A 1 191 ? -5.259 5.635 5.873 1 96.37 191 THR A O 1
ATOM 1539 N N . LYS A 1 192 ? -4.585 4.206 4.323 1 96.35 192 LYS A N 1
ATOM 1540 C CA . LYS A 1 192 ? -5.946 3.844 3.938 1 96.35 192 LYS A CA 1
ATOM 1541 C C . LYS A 1 192 ? -6.681 3.165 5.09 1 96.35 192 LYS A C 1
ATOM 1543 O O . LYS A 1 192 ? -7.868 3.414 5.309 1 96.35 192 LYS A O 1
ATOM 1548 N N . ASN A 1 193 ? -5.966 2.305 5.808 1 96.64 193 ASN A N 1
ATOM 1549 C CA . ASN A 1 193 ? -6.554 1.711 7.004 1 96.64 193 ASN A CA 1
ATOM 1550 C C . ASN A 1 193 ? -7.014 2.779 7.992 1 96.64 193 ASN A C 1
ATOM 1552 O O . ASN A 1 193 ? -8.128 2.708 8.514 1 96.64 193 ASN A O 1
ATOM 1556 N N . LEU A 1 194 ? -6.169 3.712 8.181 1 97.94 194 LEU A N 1
ATOM 1557 C CA . LEU A 1 194 ? -6.489 4.791 9.108 1 97.94 194 LEU A CA 1
ATOM 1558 C C . LEU A 1 194 ? -7.725 5.556 8.646 1 97.94 194 LEU A C 1
ATOM 1560 O O . LEU A 1 194 ? -8.646 5.789 9.432 1 97.94 194 LEU A O 1
ATOM 1564 N N . ILE A 1 195 ? -7.753 5.969 7.364 1 98.15 195 ILE A N 1
ATOM 1565 C CA . ILE A 1 195 ? -8.862 6.732 6.801 1 98.15 195 ILE A CA 1
ATOM 1566 C C . ILE A 1 195 ? -10.163 5.949 6.964 1 98.15 195 ILE A C 1
ATOM 1568 O O . ILE A 1 195 ? -11.169 6.493 7.424 1 98.15 195 ILE A O 1
ATOM 1572 N N . SER A 1 196 ? -10.059 4.711 6.614 1 97.85 196 SER A N 1
ATOM 1573 C CA . SER A 1 196 ? -11.228 3.839 6.652 1 97.85 196 SER A CA 1
ATOM 1574 C C . SER A 1 196 ? -11.738 3.66 8.077 1 97.85 196 SER A C 1
ATOM 1576 O O . SER A 1 196 ? -12.929 3.838 8.343 1 97.85 196 SER A O 1
ATOM 1578 N N . ASP A 1 197 ? -10.835 3.312 8.965 1 97.68 197 ASP A N 1
ATOM 1579 C CA . ASP A 1 197 ? -11.209 3.133 10.364 1 97.68 197 ASP A CA 1
ATOM 1580 C C . ASP A 1 197 ? -11.835 4.405 10.932 1 97.68 197 ASP A C 1
ATOM 1582 O O . ASP A 1 197 ? -12.849 4.346 11.631 1 97.68 197 ASP A O 1
ATOM 1586 N N . TYR A 1 198 ? -11.223 5.522 10.659 1 98.45 198 TYR A N 1
ATOM 1587 C CA . TYR A 1 198 ? -11.714 6.807 11.143 1 98.45 198 TYR A CA 1
ATOM 1588 C C . TYR A 1 198 ? -13.101 7.105 10.586 1 98.45 198 TYR A C 1
ATOM 1590 O O . TYR A 1 198 ? -14.009 7.482 11.332 1 98.45 198 TYR A O 1
ATOM 1598 N N . TYR A 1 199 ? -13.295 6.947 9.281 1 97.89 199 TYR A N 1
ATOM 1599 C CA . TYR A 1 199 ? -14.555 7.231 8.604 1 97.89 199 TYR A CA 1
ATOM 1600 C C . TYR A 1 199 ? -15.689 6.398 9.189 1 97.89 199 TYR A C 1
ATOM 1602 O O . TYR A 1 199 ? -16.735 6.935 9.559 1 97.89 199 TYR A O 1
ATOM 1610 N N . TYR A 1 200 ? -15.476 5.154 9.356 1 97.16 200 TYR A N 1
ATOM 1611 C CA . TYR A 1 200 ? -16.561 4.278 9.784 1 97.16 200 TYR A CA 1
ATOM 1612 C C . TYR A 1 200 ? -16.821 4.422 11.279 1 97.16 200 TYR A C 1
ATOM 1614 O O . TYR A 1 200 ? -17.957 4.273 11.735 1 97.16 200 TYR A O 1
ATOM 1622 N N . GLU A 1 201 ? -15.753 4.683 12.021 1 97.38 201 GLU A N 1
ATOM 1623 C CA . GLU A 1 201 ? -15.975 4.987 13.431 1 97.38 201 GLU A CA 1
ATOM 1624 C C . GLU A 1 201 ? -16.792 6.265 13.598 1 97.38 201 GLU A C 1
ATOM 1626 O O . GLU A 1 201 ? -17.685 6.33 14.446 1 97.38 201 GLU A O 1
ATOM 1631 N N . CYS A 1 202 ? -16.471 7.301 12.82 1 97.81 202 CYS A N 1
ATOM 1632 C CA . CYS A 1 202 ? -17.266 8.523 12.821 1 97.81 202 CYS A CA 1
ATOM 1633 C C . CYS A 1 202 ? -18.728 8.223 12.509 1 97.81 202 CYS A C 1
ATOM 1635 O O . CYS A 1 202 ? -19.627 8.721 13.189 1 97.81 202 CYS A O 1
ATOM 1637 N N . ARG A 1 203 ? -18.94 7.433 11.521 1 96.4 203 ARG A N 1
ATOM 1638 C CA . ARG A 1 203 ? -20.294 7.045 11.138 1 96.4 203 ARG A CA 1
ATOM 1639 C C . ARG A 1 203 ? -21.003 6.33 12.283 1 96.4 203 ARG A C 1
ATOM 1641 O O . ARG A 1 203 ? -22.164 6.622 12.581 1 96.4 203 ARG A O 1
ATOM 1648 N N . ALA A 1 204 ? -20.342 5.466 12.917 1 96.55 204 ALA A N 1
ATOM 1649 C CA . ALA A 1 204 ? -20.911 4.697 14.021 1 96.55 204 ALA A CA 1
ATOM 1650 C C . ALA A 1 204 ? -21.295 5.608 15.183 1 96.55 204 ALA A C 1
ATOM 1652 O O . ALA A 1 204 ? -22.273 5.348 15.887 1 96.55 204 ALA A O 1
ATOM 1653 N N . ARG A 1 205 ? -20.543 6.654 15.333 1 96.88 205 ARG A N 1
ATOM 1654 C CA . ARG A 1 205 ? -20.767 7.57 16.446 1 96.88 205 ARG A CA 1
ATOM 1655 C C . ARG A 1 205 ? -21.61 8.764 16.012 1 96.88 205 ARG A C 1
ATOM 1657 O O . ARG A 1 205 ? -21.907 9.648 16.818 1 96.88 205 ARG A O 1
ATOM 1664 N N . ASP A 1 206 ? -21.883 8.811 14.73 1 96.96 206 ASP A N 1
ATOM 1665 C CA . ASP A 1 206 ? -22.69 9.881 14.152 1 96.96 206 ASP A CA 1
ATOM 1666 C C . ASP A 1 206 ? -21.999 11.234 14.305 1 96.96 206 ASP A C 1
ATOM 1668 O O . ASP A 1 206 ? -22.603 12.195 14.788 1 96.96 206 ASP A O 1
ATOM 1672 N N . VAL A 1 207 ? -20.738 11.207 14.048 1 96.78 207 VAL A N 1
ATOM 1673 C CA . VAL A 1 207 ? -19.965 12.443 14.002 1 96.78 207 VAL A CA 1
ATOM 1674 C C . VAL A 1 207 ? -19.386 12.639 12.602 1 96.78 207 VAL A C 1
ATOM 1676 O O . VAL A 1 207 ? -19.168 11.669 11.873 1 96.78 207 VAL A O 1
ATOM 1679 N N . GLN A 1 208 ? -19.189 13.881 12.212 1 96.4 208 GLN A N 1
ATOM 1680 C CA . GLN A 1 208 ? -18.657 14.201 10.892 1 96.4 208 GLN A CA 1
ATOM 1681 C C . GLN A 1 208 ? -17.136 14.087 10.87 1 96.4 208 GLN A C 1
ATOM 1683 O O . GLN A 1 208 ? -16.452 14.654 11.725 1 96.4 208 GLN A O 1
ATOM 1688 N N . PRO A 1 209 ? -16.623 13.325 9.94 1 97.56 209 PRO A N 1
ATOM 1689 C CA . PRO A 1 209 ? -15.163 13.302 9.825 1 97.56 209 PRO A CA 1
ATOM 1690 C C . PRO A 1 209 ? -14.572 14.679 9.532 1 97.56 209 PRO A C 1
ATOM 1692 O O . PRO A 1 209 ? -15.176 15.472 8.804 1 97.56 209 PRO A O 1
ATOM 1695 N N . ARG A 1 210 ? -13.449 14.969 10.12 1 98.18 210 ARG A N 1
ATOM 1696 C CA . ARG A 1 210 ? -12.707 16.193 9.836 1 98.18 210 ARG A CA 1
ATOM 1697 C C . ARG A 1 210 ? -11.752 15.995 8.664 1 98.18 210 ARG A C 1
ATOM 1699 O O . ARG A 1 210 ? -11.469 14.861 8.272 1 98.18 210 ARG A O 1
ATOM 1706 N N . THR A 1 211 ? -11.318 17.123 8.125 1 98.48 211 THR A N 1
ATOM 1707 C CA . THR A 1 211 ? -10.43 17.081 6.968 1 98.48 211 THR A CA 1
ATOM 1708 C C . THR A 1 211 ? -9.09 16.451 7.338 1 98.48 211 THR A C 1
ATOM 1710 O O . THR A 1 211 ? -8.503 16.788 8.369 1 98.48 211 THR A O 1
ATOM 1713 N N . LEU A 1 212 ? -8.698 15.506 6.531 1 98.68 212 LEU A N 1
ATOM 1714 C CA . LEU A 1 212 ? -7.375 14.905 6.657 1 98.68 212 LEU A CA 1
ATOM 1715 C C . LEU A 1 212 ? -6.417 15.478 5.618 1 98.68 212 LEU A C 1
ATOM 1717 O O . LEU A 1 212 ? -6.662 15.37 4.414 1 98.68 212 LEU A O 1
ATOM 1721 N N . ILE A 1 213 ? -5.345 16.046 6.104 1 98.82 213 ILE A N 1
ATOM 1722 C CA . ILE A 1 213 ? -4.326 16.602 5.22 1 98.82 213 ILE A CA 1
ATOM 1723 C C . ILE A 1 213 ? -3.091 15.704 5.227 1 98.82 213 ILE A C 1
ATOM 1725 O O . ILE A 1 213 ? -2.433 15.55 6.258 1 98.82 213 ILE A O 1
ATOM 1729 N N . PHE A 1 214 ? -2.763 15.131 4.071 1 98.7 214 PHE A N 1
ATOM 1730 C CA . PHE A 1 214 ? -1.669 14.173 3.969 1 98.7 214 PHE A CA 1
ATOM 1731 C C . PHE A 1 214 ? -0.368 14.875 3.598 1 98.7 214 PHE A C 1
ATOM 1733 O O . PHE A 1 214 ? -0.328 15.654 2.644 1 98.7 214 PHE A O 1
ATOM 1740 N N . THR A 1 215 ? 0.693 14.551 4.293 1 98.04 215 THR A N 1
ATOM 1741 C CA . THR A 1 215 ? 1.972 15.219 4.078 1 98.04 215 THR A CA 1
ATOM 1742 C C . THR A 1 215 ? 2.834 14.432 3.096 1 98.04 215 THR A C 1
ATOM 1744 O O . THR A 1 215 ? 3.033 13.227 3.263 1 98.04 215 THR A O 1
ATOM 1747 N N . LEU A 1 216 ? 3.305 15.095 2.098 1 97.7 216 LEU A N 1
ATOM 1748 C CA . LEU A 1 216 ? 4.243 14.573 1.111 1 97.7 216 LEU A CA 1
ATOM 1749 C C . LEU A 1 216 ? 5.61 15.233 1.258 1 97.7 216 LEU A C 1
ATOM 1751 O O . LEU A 1 216 ? 5.702 16.455 1.4 1 97.7 216 LEU A O 1
ATOM 1755 N N . SER A 1 217 ? 6.642 14.449 1.249 1 95.17 217 SER A N 1
ATOM 1756 C CA . SER A 1 217 ? 8.01 14.945 1.355 1 95.17 217 SER A CA 1
ATOM 1757 C C . SER A 1 217 ? 8.946 14.19 0.417 1 95.17 217 SER A C 1
ATOM 1759 O O . SER A 1 217 ? 8.856 12.967 0.294 1 95.17 217 SER A O 1
ATOM 1761 N N . LEU A 1 218 ? 9.832 14.897 -0.231 1 94.7 218 LEU A N 1
ATOM 1762 C CA . LEU A 1 218 ? 10.773 14.282 -1.162 1 94.7 218 LEU A CA 1
ATOM 1763 C C . LEU A 1 218 ? 12.05 13.859 -0.444 1 94.7 218 LEU A C 1
ATOM 1765 O O . LEU A 1 218 ? 12.485 14.521 0.501 1 94.7 218 LEU A O 1
ATOM 1769 N N . CYS A 1 219 ? 12.537 12.759 -0.936 1 89.95 219 CYS A N 1
ATOM 1770 C CA . CYS A 1 219 ? 13.83 12.259 -0.483 1 89.95 219 CYS A CA 1
ATOM 1771 C C . CYS A 1 219 ? 14.818 12.173 -1.64 1 89.95 219 CYS A C 1
ATOM 1773 O O . CYS A 1 219 ? 14.801 11.208 -2.406 1 89.95 219 CYS A O 1
ATOM 1775 N N . GLY A 1 220 ? 15.672 13.141 -1.706 1 88.44 220 GLY A N 1
ATOM 1776 C CA . GLY A 1 220 ? 16.589 13.186 -2.833 1 88.44 220 GLY A CA 1
ATOM 1777 C C . GLY A 1 220 ? 17.912 12.499 -2.553 1 88.44 220 GLY A C 1
ATOM 1778 O O . GLY A 1 220 ? 18.765 12.398 -3.438 1 88.44 220 GLY A O 1
ATOM 1779 N N . SER A 1 221 ? 18.103 12.064 -1.286 1 87.29 221 SER A N 1
ATOM 1780 C CA . SER A 1 221 ? 19.358 11.414 -0.924 1 87.29 221 SER A CA 1
ATOM 1781 C C . SER A 1 221 ? 19.164 10.447 0.239 1 87.29 221 SER A C 1
ATOM 1783 O O . SER A 1 221 ? 18.141 10.491 0.926 1 87.29 221 SER A O 1
ATOM 1785 N N . LEU A 1 222 ? 20.179 9.625 0.422 1 86.89 222 LEU A N 1
ATOM 1786 C CA . LEU A 1 222 ? 20.146 8.7 1.549 1 86.89 222 LEU A CA 1
ATOM 1787 C C . LEU A 1 222 ? 20.247 9.451 2.872 1 86.89 222 LEU A C 1
ATOM 1789 O O . LEU A 1 222 ? 19.698 9.01 3.885 1 86.89 222 LEU A O 1
ATOM 1793 N N . LYS A 1 223 ? 20.9 10.55 2.806 1 83.84 223 LYS A N 1
ATOM 1794 C CA . LYS A 1 223 ? 20.993 11.383 4.001 1 83.84 223 LYS A CA 1
ATOM 1795 C C . LYS A 1 223 ? 19.623 11.921 4.404 1 83.84 223 LYS A C 1
ATOM 1797 O O . LYS A 1 223 ? 19.274 11.923 5.586 1 83.84 223 LYS A O 1
ATOM 1802 N N . THR A 1 224 ? 18.867 12.336 3.413 1 83.56 224 THR A N 1
ATOM 1803 C CA . THR A 1 224 ? 17.511 12.804 3.678 1 83.56 224 THR A CA 1
ATOM 1804 C C . THR A 1 224 ? 16.648 11.675 4.232 1 83.56 224 THR A C 1
ATOM 1806 O O . THR A 1 224 ? 15.835 11.892 5.133 1 83.56 224 THR A O 1
ATOM 1809 N N . LEU A 1 225 ? 16.859 10.576 3.684 1 86.13 225 LEU A N 1
ATOM 1810 C CA . LEU A 1 225 ? 16.123 9.409 4.156 1 86.13 225 LEU A CA 1
ATOM 1811 C C . LEU A 1 225 ? 16.434 9.126 5.622 1 86.13 225 LEU A C 1
ATOM 1813 O O . LEU A 1 225 ? 15.529 8.838 6.408 1 86.13 225 LEU A O 1
ATOM 1817 N N . GLU A 1 226 ? 17.661 9.134 5.958 1 83.87 226 GLU A N 1
ATOM 1818 C CA . GLU A 1 226 ? 18.092 8.943 7.34 1 83.87 226 GLU A CA 1
ATOM 1819 C C . GLU A 1 226 ? 17.476 9.993 8.26 1 83.87 226 GLU A C 1
ATOM 1821 O O . GLU A 1 226 ? 17.08 9.684 9.386 1 83.87 226 GLU A O 1
ATOM 1826 N N . PHE A 1 227 ? 17.398 11.166 7.744 1 78.42 227 PHE A N 1
ATOM 1827 C CA . PHE A 1 227 ? 16.793 12.26 8.493 1 78.42 227 PHE A CA 1
ATOM 1828 C C . PHE A 1 227 ? 15.319 11.983 8.762 1 78.42 227 PHE A C 1
ATOM 1830 O O . PHE A 1 227 ? 14.838 12.181 9.879 1 78.42 227 PHE A O 1
ATOM 1837 N N . LEU A 1 228 ? 14.624 11.53 7.781 1 81.77 228 LEU A N 1
ATOM 1838 C CA . LEU A 1 228 ? 13.206 11.219 7.929 1 81.77 228 LEU A CA 1
ATOM 1839 C C . LEU A 1 228 ? 12.998 10.1 8.943 1 81.77 228 LEU A C 1
ATOM 1841 O O . LEU A 1 228 ? 12.076 10.161 9.76 1 81.77 228 LEU A O 1
ATOM 1845 N N . ARG A 1 229 ? 13.799 9.162 8.896 1 80.49 229 ARG A N 1
ATOM 1846 C CA . ARG A 1 229 ? 13.726 8.074 9.866 1 80.49 229 ARG A CA 1
ATOM 1847 C C . ARG A 1 229 ? 13.95 8.589 11.284 1 80.49 229 ARG A C 1
ATOM 1849 O O . ARG A 1 229 ? 13.282 8.15 12.222 1 80.49 229 ARG A O 1
ATOM 1856 N N . TRP A 1 230 ? 14.903 9.421 11.314 1 73.61 230 TRP A N 1
ATOM 1857 C CA . TRP A 1 230 ? 15.209 10.029 12.605 1 73.61 230 TRP A CA 1
ATOM 1858 C C . TRP A 1 230 ? 14.001 10.782 13.152 1 73.61 230 TRP A C 1
ATOM 1860 O O . TRP A 1 230 ? 13.757 10.782 14.361 1 73.61 230 TRP A O 1
ATOM 1870 N N . LEU A 1 231 ? 13.236 11.361 12.231 1 72.55 231 LEU A N 1
ATOM 1871 C CA . LEU A 1 231 ? 12.017 12.067 12.611 1 72.55 231 LEU A CA 1
ATOM 1872 C C . LEU A 1 231 ? 10.907 11.083 12.967 1 72.55 231 LEU A C 1
ATOM 1874 O O . LEU A 1 231 ? 9.818 11.49 13.375 1 72.55 231 LEU A O 1
ATOM 1878 N N . GLY A 1 232 ? 11.146 9.818 12.757 1 76.4 232 GLY A N 1
ATOM 1879 C CA . GLY A 1 232 ? 10.188 8.795 13.145 1 76.4 232 GLY A CA 1
ATOM 1880 C C . GLY A 1 232 ? 9.31 8.333 11.997 1 76.4 232 GLY A C 1
ATOM 1881 O O . GLY A 1 232 ? 8.286 7.683 12.215 1 76.4 232 GLY A O 1
ATOM 1882 N N . VAL A 1 233 ? 9.655 8.741 10.854 1 84.33 233 VAL A N 1
ATOM 1883 C CA . VAL A 1 233 ? 8.875 8.333 9.69 1 84.33 233 VAL A CA 1
ATOM 1884 C C . VAL A 1 233 ? 9.218 6.892 9.317 1 84.33 233 VAL A C 1
ATOM 1886 O O . VAL A 1 233 ? 10.393 6.529 9.235 1 84.33 233 VAL A O 1
ATOM 1889 N N . ASP A 1 234 ? 8.227 6.105 9.148 1 86.68 234 ASP A N 1
ATOM 1890 C CA . ASP A 1 234 ? 8.417 4.726 8.708 1 86.68 234 ASP A CA 1
ATOM 1891 C C . ASP A 1 234 ? 8.472 4.638 7.184 1 86.68 234 ASP A C 1
ATOM 1893 O O . ASP A 1 234 ? 7.493 4.953 6.503 1 86.68 234 ASP A O 1
ATOM 1897 N N . VAL A 1 235 ? 9.561 4.272 6.716 1 88.57 235 VAL A N 1
ATOM 1898 C CA . VAL A 1 235 ? 9.765 4.146 5.277 1 88.57 235 VAL A CA 1
ATOM 1899 C C . VAL A 1 235 ? 9.777 2.67 4.885 1 88.57 235 VAL A C 1
ATOM 1901 O O . VAL A 1 235 ? 10.551 1.882 5.434 1 88.57 235 VAL A O 1
ATOM 1904 N N . PRO A 1 236 ? 8.911 2.32 3.979 1 92.15 236 PRO A N 1
ATOM 1905 C CA . PRO A 1 236 ? 8.92 0.917 3.56 1 92.15 236 PRO A CA 1
ATOM 1906 C C . PRO A 1 236 ? 10.238 0.505 2.906 1 92.15 236 PRO A C 1
ATOM 1908 O O . PRO A 1 236 ? 10.893 1.326 2.26 1 92.15 236 PRO A O 1
ATOM 1911 N N . ARG A 1 237 ? 10.552 -0.743 2.983 1 92.51 237 ARG A N 1
ATOM 1912 C CA . ARG A 1 237 ? 11.826 -1.268 2.502 1 92.51 237 ARG A CA 1
ATOM 1913 C C . ARG A 1 237 ? 11.954 -1.096 0.993 1 92.51 237 ARG A C 1
ATOM 1915 O O . ARG A 1 237 ? 13.031 -0.771 0.489 1 92.51 237 ARG A O 1
ATOM 1922 N N . TRP A 1 238 ? 10.889 -1.335 0.296 1 94.69 238 TRP A N 1
ATOM 1923 C CA . TRP A 1 238 ? 10.963 -1.251 -1.158 1 94.69 238 TRP A CA 1
ATOM 1924 C C . TRP A 1 238 ? 11.309 0.165 -1.605 1 94.69 238 TRP A C 1
ATOM 1926 O O . TRP A 1 238 ? 12.046 0.354 -2.576 1 94.69 238 TRP A O 1
ATOM 1936 N N . LEU A 1 239 ? 10.778 1.156 -0.916 1 92.49 239 LEU A N 1
ATOM 1937 C CA . LEU A 1 239 ? 11.077 2.546 -1.242 1 92.49 239 LEU A CA 1
ATOM 1938 C C . LEU A 1 239 ? 12.527 2.882 -0.913 1 92.49 239 LEU A C 1
ATOM 1940 O O . LEU A 1 239 ? 13.207 3.551 -1.696 1 92.49 239 LEU A O 1
ATOM 1944 N N . GLU A 1 240 ? 12.959 2.449 0.21 1 92.85 240 GLU A N 1
ATOM 1945 C CA . GLU A 1 240 ? 14.359 2.647 0.574 1 92.85 240 GLU A CA 1
ATOM 1946 C C . GLU A 1 240 ? 15.292 2.064 -0.484 1 92.85 240 GLU A C 1
ATOM 1948 O O . GLU A 1 240 ? 16.249 2.718 -0.903 1 92.85 240 GLU A O 1
ATOM 1953 N N . ASN A 1 241 ? 15 0.846 -0.868 1 93.73 241 ASN A N 1
ATOM 1954 C CA . ASN A 1 241 ? 15.789 0.193 -1.907 1 93.73 241 ASN A CA 1
ATOM 1955 C C . ASN A 1 241 ? 15.738 0.968 -3.22 1 93.73 241 ASN A C 1
ATOM 1957 O O . ASN A 1 241 ? 16.766 1.164 -3.871 1 93.73 241 ASN A O 1
ATOM 1961 N N . SER A 1 242 ? 14.585 1.368 -3.559 1 92.62 242 SER A N 1
ATOM 1962 C CA . SER A 1 242 ? 14.402 2.122 -4.795 1 92.62 242 SER A CA 1
ATOM 1963 C C . SER A 1 242 ? 15.253 3.388 -4.802 1 92.62 242 SER A C 1
ATOM 1965 O O . SER A 1 242 ? 15.889 3.708 -5.808 1 92.62 242 SER A O 1
ATOM 1967 N N . LEU A 1 243 ? 15.279 4.073 -3.693 1 92.94 243 LEU A N 1
ATOM 1968 C CA . LEU A 1 243 ? 16.05 5.306 -3.583 1 92.94 243 LEU A CA 1
ATOM 1969 C C . LEU A 1 243 ? 17.547 5.014 -3.587 1 92.94 243 LEU A C 1
ATOM 1971 O O . LEU A 1 243 ? 18.317 5.707 -4.254 1 92.94 243 LEU A O 1
ATOM 1975 N N . ARG A 1 244 ? 17.931 3.999 -2.908 1 92.74 244 ARG A N 1
ATOM 1976 C CA . ARG A 1 244 ? 19.333 3.62 -2.76 1 92.74 244 ARG A CA 1
ATOM 1977 C C . ARG A 1 244 ? 19.943 3.244 -4.107 1 92.74 244 ARG A C 1
ATOM 1979 O O . ARG A 1 244 ? 21.113 3.534 -4.366 1 92.74 244 ARG A O 1
ATOM 1986 N N . HIS A 1 245 ? 19.196 2.678 -4.96 1 93.4 245 HIS A N 1
ATOM 1987 C CA . HIS A 1 245 ? 19.746 2.126 -6.193 1 93.4 245 HIS A CA 1
ATOM 1988 C C . HIS A 1 245 ? 19.362 2.977 -7.398 1 93.4 245 HIS A C 1
ATOM 1990 O O . HIS A 1 245 ? 19.717 2.651 -8.533 1 93.4 245 HIS A O 1
ATOM 1996 N N . ALA A 1 246 ? 18.652 4.017 -7.144 1 92.72 246 ALA A N 1
ATOM 1997 C CA . ALA A 1 246 ? 18.247 4.896 -8.238 1 92.72 246 ALA A CA 1
ATOM 1998 C C . ALA A 1 246 ? 19.422 5.737 -8.73 1 92.72 246 ALA A C 1
ATOM 2000 O O . ALA A 1 246 ? 20.234 6.208 -7.93 1 92.72 246 ALA A O 1
ATOM 2001 N N . GLY A 1 247 ? 19.523 5.879 -10.065 1 91.33 247 GLY A N 1
ATOM 2002 C CA . GLY A 1 247 ? 20.488 6.824 -10.604 1 91.33 247 GLY A CA 1
ATOM 2003 C C . GLY A 1 247 ? 20.213 8.258 -10.191 1 91.33 247 GLY A C 1
ATOM 2004 O O . GLY A 1 247 ? 21.143 9.048 -10.015 1 91.33 247 GLY A O 1
ATOM 2005 N N . ASP A 1 248 ? 18.958 8.625 -10.021 1 94.6 248 ASP A N 1
ATOM 2006 C CA . ASP A 1 248 ? 18.462 9.921 -9.569 1 94.6 248 ASP A CA 1
ATOM 2007 C C . ASP A 1 248 ? 17.418 9.756 -8.467 1 94.6 248 ASP A C 1
ATOM 2009 O O . ASP A 1 248 ? 16.217 9.724 -8.741 1 94.6 248 ASP A O 1
ATOM 2013 N N . PRO A 1 249 ? 17.859 9.693 -7.241 1 94.36 249 PRO A N 1
ATOM 2014 C CA . PRO A 1 249 ? 16.952 9.446 -6.117 1 94.36 249 PRO A CA 1
ATOM 2015 C C . PRO A 1 249 ? 15.844 10.492 -6.013 1 94.36 249 PRO A C 1
ATOM 2017 O O . PRO A 1 249 ? 14.727 10.174 -5.597 1 94.36 249 PRO A O 1
ATOM 2020 N N . LEU A 1 250 ? 16.138 11.72 -6.388 1 95.22 250 LEU A N 1
ATOM 2021 C CA . LEU A 1 250 ? 15.139 12.78 -6.319 1 95.22 250 LEU A CA 1
ATOM 2022 C C . LEU A 1 250 ? 13.997 12.515 -7.295 1 95.22 250 LEU A C 1
ATOM 2024 O O . LEU A 1 250 ? 12.824 12.632 -6.932 1 95.22 250 LEU A O 1
ATOM 2028 N N . ALA A 1 251 ? 14.339 12.173 -8.486 1 95.8 251 ALA A N 1
ATOM 2029 C CA . ALA A 1 251 ? 13.324 11.856 -9.487 1 95.8 251 ALA A CA 1
ATOM 2030 C C . ALA A 1 251 ? 12.484 10.657 -9.055 1 95.8 251 ALA A C 1
ATOM 2032 O O . ALA A 1 251 ? 11.268 10.638 -9.259 1 95.8 251 ALA A O 1
ATOM 2033 N N . GLU A 1 252 ? 13.167 9.688 -8.48 1 94.94 252 GLU A N 1
ATOM 2034 C CA . GLU A 1 252 ? 12.479 8.502 -7.979 1 94.94 252 GLU A CA 1
ATOM 2035 C C . GLU A 1 252 ? 11.496 8.862 -6.869 1 94.94 252 GLU A C 1
ATOM 2037 O O . GLU A 1 252 ? 10.344 8.424 -6.887 1 94.94 252 GLU A O 1
ATOM 2042 N N . SER A 1 253 ? 11.933 9.603 -5.966 1 95.29 253 SER A N 1
ATOM 2043 C CA . SER A 1 253 ? 11.1 10.059 -4.858 1 95.29 253 SER A CA 1
ATOM 2044 C C . SER A 1 253 ? 9.901 10.858 -5.361 1 95.29 253 SER A C 1
ATOM 2046 O O . SER A 1 253 ? 8.784 10.685 -4.869 1 95.29 253 SER A O 1
ATOM 2048 N N . TYR A 1 254 ? 10.13 11.724 -6.33 1 96.77 254 TYR A N 1
ATOM 2049 C CA . TYR A 1 254 ? 9.085 12.551 -6.924 1 96.77 254 TYR A CA 1
ATOM 2050 C C . TYR A 1 254 ? 7.964 11.688 -7.492 1 96.77 254 TYR A C 1
ATOM 2052 O O . TYR A 1 254 ? 6.788 11.914 -7.197 1 96.77 254 TYR A O 1
ATOM 2060 N N . LYS A 1 255 ? 8.336 10.719 -8.259 1 95.05 255 LYS A N 1
ATOM 2061 C CA . LYS A 1 255 ? 7.362 9.816 -8.864 1 95.05 255 LYS A CA 1
ATOM 2062 C C . LYS A 1 255 ? 6.508 9.134 -7.799 1 95.05 255 LYS A C 1
ATOM 2064 O O . LYS A 1 255 ? 5.283 9.075 -7.921 1 95.05 255 LYS A O 1
ATOM 2069 N N . HIS A 1 256 ? 7.124 8.695 -6.782 1 93.94 256 HIS A N 1
ATOM 2070 C CA . HIS A 1 256 ? 6.411 7.991 -5.723 1 93.94 256 HIS A CA 1
ATOM 2071 C C . HIS A 1 256 ? 5.457 8.925 -4.986 1 93.94 256 HIS A C 1
ATOM 2073 O O . HIS A 1 256 ? 4.339 8.533 -4.643 1 93.94 256 HIS A O 1
ATOM 2079 N N . CYS A 1 257 ? 5.859 10.114 -4.741 1 96.62 257 CYS A N 1
ATOM 2080 C CA . CYS A 1 257 ? 5.005 11.077 -4.053 1 96.62 257 CYS A CA 1
ATOM 2081 C C . CYS A 1 257 ? 3.749 11.37 -4.866 1 96.62 257 CYS A C 1
ATOM 2083 O O . CYS A 1 257 ? 2.65 11.444 -4.313 1 96.62 257 CYS A O 1
ATOM 2085 N N . VAL A 1 258 ? 3.927 11.504 -6.147 1 97.09 258 VAL A N 1
ATOM 2086 C CA . VAL A 1 258 ? 2.791 11.774 -7.021 1 97.09 258 VAL A CA 1
ATOM 2087 C C . VAL A 1 258 ? 1.832 10.586 -7.004 1 97.09 258 VAL A C 1
ATOM 2089 O O . VAL A 1 258 ? 0.614 10.763 -6.918 1 97.09 258 VAL A O 1
ATOM 2092 N N . ASP A 1 259 ? 2.363 9.423 -7.057 1 93.99 259 ASP A N 1
ATOM 2093 C CA . ASP A 1 259 ? 1.544 8.215 -7.028 1 93.99 259 ASP A CA 1
ATOM 2094 C C . ASP A 1 259 ? 0.77 8.107 -5.717 1 93.99 259 ASP A C 1
ATOM 2096 O O . ASP A 1 259 ? -0.407 7.739 -5.713 1 93.99 259 ASP A O 1
ATOM 2100 N N . ILE A 1 260 ? 1.404 8.425 -4.681 1 95.76 260 ILE A N 1
ATOM 2101 C CA . ILE A 1 260 ? 0.774 8.388 -3.366 1 95.76 260 ILE A CA 1
ATOM 2102 C C . ILE A 1 260 ? -0.375 9.392 -3.315 1 95.76 260 ILE A C 1
ATOM 2104 O O . ILE A 1 260 ? -1.476 9.063 -2.867 1 95.76 260 ILE A O 1
ATOM 2108 N N . ALA A 1 261 ? -0.136 10.573 -3.764 1 98.07 261 ALA A N 1
ATOM 2109 C CA . ALA A 1 261 ? -1.162 11.612 -3.77 1 98.07 261 ALA A CA 1
ATOM 2110 C C . ALA A 1 261 ? -2.382 11.174 -4.574 1 98.07 261 ALA A C 1
ATOM 2112 O O . ALA A 1 261 ? -3.52 11.338 -4.126 1 98.07 261 ALA A O 1
ATOM 2113 N N . ARG A 1 262 ? -2.134 10.642 -5.702 1 96.39 262 ARG A N 1
ATOM 2114 C CA . ARG A 1 262 ? -3.218 10.186 -6.566 1 96.39 262 ARG A CA 1
ATOM 2115 C C . ARG A 1 262 ? -4.036 9.093 -5.888 1 96.39 262 ARG A C 1
ATOM 2117 O O . ARG A 1 262 ? -5.268 9.136 -5.898 1 96.39 262 ARG A O 1
ATOM 2124 N N . ASP A 1 263 ? -3.368 8.166 -5.353 1 94.84 263 ASP A N 1
ATOM 2125 C CA . ASP A 1 263 ? -4.02 7.033 -4.703 1 94.84 263 ASP A CA 1
ATOM 2126 C C . ASP A 1 263 ? -4.88 7.495 -3.528 1 94.84 263 ASP A C 1
ATOM 2128 O O . ASP A 1 263 ? -6.038 7.091 -3.404 1 94.84 263 ASP A O 1
ATOM 2132 N N . LEU A 1 264 ? -4.379 8.336 -2.721 1 97.4 264 LEU A N 1
ATOM 2133 C CA . LEU A 1 264 ? -5.102 8.808 -1.545 1 97.4 264 LEU A CA 1
ATOM 2134 C C . LEU A 1 264 ? -6.283 9.683 -1.948 1 97.4 264 LEU A C 1
ATOM 2136 O O . LEU A 1 264 ? -7.352 9.612 -1.337 1 97.4 264 LEU A O 1
ATOM 2140 N N . ARG A 1 265 ? -6.079 10.537 -2.958 1 97.95 265 ARG A N 1
ATOM 2141 C CA . ARG A 1 265 ? -7.192 11.314 -3.493 1 97.95 265 ARG A CA 1
ATOM 2142 C C . ARG A 1 265 ? -8.343 10.405 -3.912 1 97.95 265 ARG A C 1
ATOM 2144 O O . ARG A 1 265 ? -9.479 10.591 -3.472 1 97.95 265 ARG A O 1
ATOM 2151 N N . ASP A 1 266 ? -8.024 9.438 -4.709 1 95.54 266 ASP A N 1
ATOM 2152 C CA . ASP A 1 266 ? -9.052 8.545 -5.236 1 95.54 266 ASP A CA 1
ATOM 2153 C C . ASP A 1 266 ? -9.766 7.805 -4.108 1 95.54 266 ASP A C 1
ATOM 2155 O O . ASP A 1 266 ? -10.986 7.628 -4.149 1 95.54 266 ASP A O 1
ATOM 2159 N N . PHE A 1 267 ? -9.03 7.387 -3.133 1 95.88 267 PHE A N 1
ATOM 2160 C CA . PHE A 1 267 ? -9.59 6.636 -2.016 1 95.88 267 PHE A CA 1
ATOM 2161 C C . PHE A 1 267 ? -10.52 7.513 -1.186 1 95.88 267 PHE A C 1
ATOM 2163 O O . PHE A 1 267 ? -11.626 7.097 -0.836 1 95.88 267 PHE A O 1
ATOM 2170 N N . CYS A 1 268 ? -10.059 8.693 -0.899 1 97.87 268 CYS A N 1
ATOM 2171 C CA . CYS A 1 268 ? -10.869 9.62 -0.118 1 97.87 268 CYS A CA 1
ATOM 2172 C C . CYS A 1 268 ? -12.136 10.006 -0.872 1 97.87 268 CYS A C 1
ATOM 2174 O O . CYS A 1 268 ? -13.216 10.082 -0.282 1 97.87 268 CYS A O 1
ATOM 2176 N N . GLU A 1 269 ? -12 10.306 -2.164 1 96.44 269 GLU A N 1
ATOM 2177 C CA . GLU A 1 269 ? -13.165 10.65 -2.974 1 96.44 269 GLU A CA 1
ATOM 2178 C C . GLU A 1 269 ? -14.165 9.498 -3.019 1 96.44 269 GLU A C 1
ATOM 2180 O O . GLU A 1 269 ? -15.376 9.717 -2.95 1 96.44 269 GLU A O 1
ATOM 2185 N N . HIS A 1 270 ? -13.652 8.342 -3.124 1 93.37 270 HIS A N 1
ATOM 2186 C CA . HIS A 1 270 ? -14.504 7.159 -3.16 1 93.37 270 HIS A CA 1
ATOM 2187 C C . HIS A 1 270 ? -15.29 7.006 -1.862 1 93.37 270 HIS A C 1
ATOM 2189 O O . HIS A 1 270 ? -16.484 6.699 -1.887 1 93.37 270 HIS A O 1
ATOM 2195 N N . LEU A 1 271 ? -14.694 7.261 -0.738 1 93.64 271 LEU A N 1
ATOM 2196 C CA . LEU A 1 271 ? -15.31 7.086 0.572 1 93.64 271 LEU A CA 1
ATOM 2197 C C . LEU A 1 271 ? -16.132 8.312 0.955 1 93.64 271 LEU A C 1
ATOM 2199 O O . LEU A 1 271 ? -17.023 8.228 1.803 1 93.64 271 LEU A O 1
ATOM 2203 N N . GLY A 1 272 ? -15.726 9.457 0.382 1 94.32 272 GLY A N 1
ATOM 2204 C CA . GLY A 1 272 ? -16.366 10.714 0.736 1 94.32 272 GLY A CA 1
ATOM 2205 C C . GLY A 1 272 ? -15.738 11.383 1.944 1 94.32 272 GLY A C 1
ATOM 2206 O O . GLY A 1 272 ? -16.427 12.054 2.716 1 94.32 272 GLY A O 1
ATOM 2207 N N . VAL A 1 273 ? -14.491 11.137 2.172 1 97.21 273 VAL A N 1
ATOM 2208 C CA . VAL A 1 273 ? -13.753 11.753 3.271 1 97.21 273 VAL A CA 1
ATOM 2209 C C . VAL A 1 273 ? -13.095 13.045 2.791 1 97.21 273 VAL A C 1
ATOM 2211 O O . VAL A 1 273 ? -12.417 13.059 1.761 1 97.21 273 VAL A O 1
ATOM 2214 N N . PRO A 1 274 ? -13.307 14.171 3.503 1 98.24 274 PRO A N 1
ATOM 2215 C CA . PRO A 1 274 ? -12.605 15.4 3.127 1 98.24 274 PRO A CA 1
ATOM 2216 C C . PRO A 1 274 ? -11.089 15.281 3.272 1 98.24 274 PRO A C 1
ATOM 2218 O O . PRO A 1 274 ? -10.602 14.711 4.251 1 98.24 274 PRO A O 1
ATOM 2221 N N . TYR A 1 275 ? -10.406 15.822 2.306 1 98.57 275 TYR A N 1
ATOM 2222 C CA . TYR A 1 275 ? -8.968 15.58 2.297 1 98.57 275 TYR A CA 1
ATOM 2223 C C . TYR A 1 275 ? -8.22 16.765 1.698 1 98.57 275 TYR A C 1
ATOM 2225 O O . TYR A 1 275 ? -8.829 17.651 1.094 1 98.57 275 TYR A O 1
ATOM 2233 N N . GLY A 1 276 ? -6.965 16.845 1.935 1 98.54 276 GLY A N 1
ATOM 2234 C CA . GLY A 1 276 ? -6.002 17.747 1.324 1 98.54 276 GLY A CA 1
ATOM 2235 C C . GLY A 1 276 ? -4.576 17.234 1.395 1 98.54 276 GLY A C 1
ATOM 2236 O O . GLY A 1 276 ? -4.34 16.092 1.793 1 98.54 276 GLY A O 1
ATOM 2237 N N . PHE A 1 277 ? -3.681 18.074 0.914 1 98.83 277 PHE A N 1
ATOM 2238 C CA . PHE A 1 277 ? -2.274 17.691 0.922 1 98.83 277 PHE A CA 1
ATOM 2239 C C . PHE A 1 277 ? -1.41 18.815 1.48 1 98.83 277 PHE A C 1
ATOM 2241 O O . PHE A 1 277 ? -1.724 19.994 1.303 1 98.83 277 PHE A O 1
ATOM 2248 N N . ASN A 1 278 ? -0.402 18.424 2.161 1 98.7 278 ASN A N 1
ATOM 2249 C CA . ASN A 1 278 ? 0.705 19.288 2.559 1 98.7 278 ASN A CA 1
ATOM 2250 C C . ASN A 1 278 ? 2.013 18.865 1.897 1 98.7 278 ASN A C 1
ATOM 2252 O O . ASN A 1 278 ? 2.41 17.702 1.984 1 98.7 278 ASN A O 1
ATOM 2256 N N . VAL A 1 279 ? 2.62 19.726 1.195 1 98.32 279 VAL A N 1
ATOM 2257 C CA . VAL A 1 279 ? 3.928 19.451 0.611 1 98.32 279 VAL A CA 1
ATOM 2258 C C . VAL A 1 279 ? 5.022 20.071 1.478 1 98.32 279 VAL A C 1
ATOM 2260 O O . VAL A 1 279 ? 5.082 21.293 1.633 1 98.32 279 VAL A O 1
ATOM 2263 N N . GLU A 1 280 ? 5.86 19.217 1.956 1 95.1 280 GLU A N 1
ATOM 2264 C CA . GLU A 1 280 ? 6.836 19.631 2.959 1 95.1 280 GLU A CA 1
ATOM 2265 C C . GLU A 1 280 ? 8.216 19.829 2.338 1 95.1 280 GLU A C 1
ATOM 2267 O O . GLU A 1 280 ? 8.712 18.955 1.624 1 95.1 280 GLU A O 1
ATOM 2272 N N . SER A 1 281 ? 8.79 20.918 2.625 1 89.52 281 SER A N 1
ATOM 2273 C CA . SER A 1 281 ? 10.162 21.207 2.222 1 89.52 281 SER A CA 1
ATOM 2274 C C . SER A 1 281 ? 11.106 21.189 3.419 1 89.52 281 SER A C 1
ATOM 2276 O O . SER A 1 281 ? 11.102 22.113 4.234 1 89.52 281 SER A O 1
ATOM 2278 N N . VAL A 1 282 ? 11.969 20.157 3.524 1 77.21 282 VAL A N 1
ATOM 2279 C CA . VAL A 1 282 ? 12.83 20.054 4.697 1 77.21 282 VAL A CA 1
ATOM 2280 C C . VAL A 1 282 ? 14.295 20.047 4.265 1 77.21 282 VAL A C 1
ATOM 2282 O O . VAL A 1 282 ? 15.191 19.866 5.092 1 77.21 282 VAL A O 1
ATOM 2285 N N . SER A 1 283 ? 14.502 20.255 3.025 1 79 283 SER A N 1
ATOM 2286 C CA . SER A 1 283 ? 15.867 20.214 2.511 1 79 283 SER A CA 1
ATOM 2287 C C . SER A 1 283 ? 16.434 21.619 2.335 1 79 283 SER A C 1
ATOM 2289 O O . SER A 1 283 ? 15.682 22.578 2.144 1 79 283 SER A O 1
ATOM 2291 N N . THR A 1 284 ? 17.708 21.687 2.438 1 78.33 284 THR A N 1
ATOM 2292 C CA . THR A 1 284 ? 18.388 22.952 2.18 1 78.33 284 THR A CA 1
ATOM 2293 C C . THR A 1 284 ? 18.986 22.968 0.776 1 78.33 284 THR A C 1
ATOM 2295 O O . THR A 1 284 ? 19.498 23.994 0.325 1 78.33 284 THR A O 1
ATOM 2298 N N . ARG A 1 285 ? 18.874 21.877 0.145 1 84.12 285 ARG A N 1
ATOM 2299 C CA . ARG A 1 285 ? 19.431 21.79 -1.201 1 84.12 285 ARG A CA 1
ATOM 2300 C C . ARG A 1 285 ? 18.489 22.415 -2.225 1 84.12 285 ARG A C 1
ATOM 2302 O O . ARG A 1 285 ? 17.30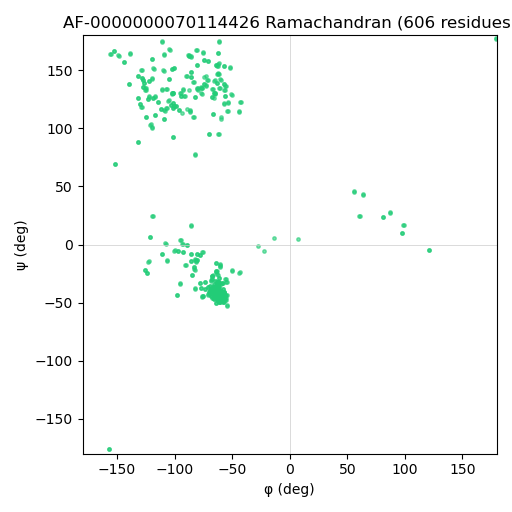1 22.088 -2.264 1 84.12 285 ARG A O 1
ATOM 2309 N N . LYS A 1 286 ? 19.076 23.205 -3.062 1 87.93 286 LYS A N 1
ATOM 2310 C CA . LYS A 1 286 ? 18.307 23.963 -4.044 1 87.93 286 LYS A CA 1
ATOM 2311 C C . LYS A 1 286 ? 17.504 23.034 -4.95 1 87.93 286 LYS A C 1
ATOM 2313 O O . LYS A 1 286 ? 16.329 23.288 -5.224 1 87.93 286 LYS A O 1
ATOM 2318 N N . THR A 1 287 ? 18.115 21.955 -5.442 1 91.98 287 THR A N 1
ATOM 2319 C CA . THR A 1 287 ? 17.467 21.033 -6.369 1 91.98 287 THR A CA 1
ATOM 2320 C C . THR A 1 287 ? 16.25 20.38 -5.72 1 91.98 287 THR A C 1
ATOM 2322 O O . THR A 1 287 ? 15.226 20.174 -6.375 1 91.98 287 THR A O 1
ATOM 2325 N N . GLU A 1 288 ? 16.338 20.09 -4.481 1 91.79 288 GLU A N 1
ATOM 2326 C CA . GLU A 1 288 ? 15.219 19.479 -3.769 1 91.79 288 GLU A CA 1
ATOM 2327 C C . GLU A 1 288 ? 14.111 20.495 -3.508 1 91.79 288 GLU A C 1
ATOM 2329 O O . GLU A 1 288 ? 12.926 20.162 -3.58 1 91.79 288 GLU A O 1
ATOM 2334 N N . ILE A 1 289 ? 14.518 21.703 -3.192 1 92.14 289 ILE A N 1
ATOM 2335 C CA . ILE A 1 289 ? 13.542 22.763 -2.965 1 92.14 289 ILE A CA 1
ATOM 2336 C C . ILE A 1 289 ? 12.741 23.008 -4.241 1 92.14 289 ILE A C 1
ATOM 2338 O O . ILE A 1 289 ? 11.511 23.095 -4.202 1 92.14 289 ILE A O 1
ATOM 2342 N N . GLU A 1 290 ? 13.437 23.088 -5.318 1 94.3 290 GLU A N 1
ATOM 2343 C CA . GLU A 1 290 ? 12.774 23.292 -6.603 1 94.3 290 GLU A CA 1
ATOM 2344 C C . GLU A 1 290 ? 11.84 22.131 -6.932 1 94.3 290 GLU A C 1
ATOM 2346 O O . GLU A 1 290 ? 10.726 22.343 -7.416 1 94.3 290 GLU A O 1
ATOM 2351 N N . ALA A 1 291 ? 12.332 20.947 -6.646 1 96.28 291 ALA A N 1
ATOM 2352 C CA . ALA A 1 291 ? 11.504 19.768 -6.889 1 96.28 291 ALA A CA 1
ATOM 2353 C C . ALA A 1 291 ? 10.26 19.78 -6.005 1 96.28 291 ALA A C 1
ATOM 2355 O O . ALA A 1 291 ? 9.182 19.363 -6.434 1 96.28 291 ALA A O 1
ATOM 2356 N N . THR A 1 292 ? 10.41 20.246 -4.859 1 96.4 292 THR A N 1
ATOM 2357 C CA . THR A 1 292 ? 9.283 20.322 -3.937 1 96.4 292 THR A CA 1
ATOM 2358 C C . THR A 1 292 ? 8.24 21.317 -4.439 1 96.4 292 THR A C 1
ATOM 2360 O O . THR A 1 292 ? 7.037 21.056 -4.36 1 96.4 292 THR A O 1
ATOM 2363 N N . THR A 1 293 ? 8.676 22.406 -4.969 1 96.73 293 THR A N 1
ATOM 2364 C CA . THR A 1 293 ? 7.769 23.39 -5.55 1 96.73 293 THR A CA 1
ATOM 2365 C C . THR A 1 293 ? 7.034 22.805 -6.753 1 96.73 293 THR A C 1
ATOM 2367 O O . THR A 1 293 ? 5.83 23.013 -6.913 1 96.73 293 THR A O 1
ATOM 2370 N N . ARG A 1 294 ? 7.754 22.092 -7.525 1 97.32 294 ARG A N 1
ATOM 2371 C CA . ARG A 1 294 ? 7.139 21.43 -8.671 1 97.32 294 ARG A CA 1
ATOM 2372 C C . ARG A 1 294 ? 6.099 20.41 -8.221 1 97.32 294 ARG A C 1
ATOM 2374 O O . ARG A 1 294 ? 5.052 20.262 -8.856 1 97.32 294 ARG A O 1
ATOM 2381 N N . LEU A 1 295 ? 6.428 19.73 -7.162 1 98.21 295 LEU A N 1
ATOM 2382 C CA . LEU A 1 295 ? 5.489 18.754 -6.621 1 98.21 295 LEU A CA 1
ATOM 2383 C C . LEU A 1 295 ? 4.197 19.43 -6.176 1 98.21 295 LEU A C 1
ATOM 2385 O O . LEU A 1 295 ? 3.103 18.934 -6.454 1 98.21 295 LEU A O 1
ATOM 2389 N N . ALA A 1 296 ? 4.333 20.53 -5.519 1 98.28 296 ALA A N 1
ATOM 2390 C CA . ALA A 1 296 ? 3.149 21.267 -5.084 1 98.28 296 ALA A CA 1
ATOM 2391 C C . ALA A 1 296 ? 2.279 21.659 -6.275 1 98.28 296 ALA A C 1
ATOM 2393 O O . ALA A 1 296 ? 1.052 21.543 -6.22 1 98.28 296 ALA A O 1
ATOM 2394 N N . ALA A 1 297 ? 2.878 22.075 -7.324 1 97.7 297 ALA A N 1
ATOM 2395 C CA . ALA A 1 297 ? 2.149 22.455 -8.532 1 97.7 297 ALA A CA 1
ATOM 2396 C C . ALA A 1 297 ? 1.441 21.25 -9.146 1 97.7 297 ALA A C 1
ATOM 2398 O O . ALA A 1 297 ? 0.304 21.361 -9.61 1 97.7 297 ALA A O 1
ATOM 2399 N N . GLU A 1 298 ? 2.154 20.21 -9.165 1 97.88 298 GLU A N 1
ATOM 2400 C CA . GLU A 1 298 ? 1.57 18.993 -9.721 1 97.88 298 GLU A CA 1
ATOM 2401 C C . GLU A 1 298 ? 0.388 18.515 -8.883 1 97.88 298 GLU A C 1
ATOM 2403 O O . GLU A 1 298 ? -0.634 18.091 -9.426 1 97.88 298 GLU A O 1
ATOM 2408 N N . VAL A 1 299 ? 0.529 18.545 -7.584 1 98.26 299 VAL A N 1
ATOM 2409 C CA . VAL A 1 299 ? -0.559 18.151 -6.695 1 98.26 299 VAL A CA 1
ATOM 2410 C C . VAL A 1 299 ? -1.749 19.089 -6.886 1 98.26 299 VAL A C 1
ATOM 2412 O O . VAL A 1 299 ? -2.903 18.658 -6.828 1 98.26 299 VAL A O 1
ATOM 2415 N N . ALA A 1 300 ? -1.51 20.354 -7.125 1 97.7 300 ALA A N 1
ATOM 2416 C CA . ALA A 1 300 ? -2.577 21.302 -7.433 1 97.7 300 ALA A CA 1
ATOM 2417 C C . ALA A 1 300 ? -3.375 20.852 -8.653 1 97.7 300 ALA A C 1
ATOM 2419 O O . ALA A 1 300 ? -4.607 20.904 -8.651 1 97.7 300 ALA A O 1
ATOM 2420 N N . THR A 1 301 ? -2.708 20.37 -9.659 1 97 301 THR A N 1
ATOM 2421 C CA . THR A 1 301 ? -3.365 19.869 -10.861 1 97 301 THR A CA 1
ATOM 2422 C C . THR A 1 301 ? -4.22 18.646 -10.54 1 97 301 THR A C 1
ATOM 2424 O O . THR A 1 301 ? -5.34 18.517 -11.04 1 97 301 THR A O 1
ATOM 2427 N N . LEU A 1 302 ? -3.675 17.821 -9.712 1 96.35 302 LEU A N 1
ATOM 2428 C CA . LEU A 1 302 ? -4.411 16.631 -9.3 1 96.35 302 LEU A CA 1
ATOM 2429 C C . LEU A 1 302 ? -5.703 17.01 -8.583 1 96.35 302 LEU A C 1
ATOM 2431 O O . LEU A 1 302 ? -6.693 16.278 -8.649 1 96.35 302 LEU A O 1
ATOM 2435 N N . LEU A 1 303 ? -5.688 18.177 -7.939 1 96.36 303 LEU A N 1
ATOM 2436 C CA . LEU A 1 303 ? -6.844 18.64 -7.18 1 96.36 303 LEU A CA 1
ATOM 2437 C C . LEU A 1 303 ? -7.787 19.448 -8.065 1 96.36 303 LEU A C 1
ATOM 2439 O O . LEU A 1 303 ? -8.813 19.945 -7.596 1 96.36 303 LEU A O 1
ATOM 2443 N N . GLY A 1 304 ? -7.42 19.614 -9.353 1 92.86 304 GLY A N 1
ATOM 2444 C CA . GLY A 1 304 ? -8.258 20.322 -10.308 1 92.86 304 GLY A CA 1
ATOM 2445 C C . GLY A 1 304 ? -8.12 21.83 -10.22 1 92.86 304 GLY A C 1
ATOM 2446 O O . GLY A 1 304 ? -9.067 22.564 -10.51 1 92.86 304 GLY A O 1
ATOM 2447 N N . ARG A 1 305 ? -7.064 22.238 -9.734 1 89.96 305 ARG A N 1
ATOM 2448 C CA . ARG A 1 305 ? -6.808 23.668 -9.596 1 89.96 305 ARG A CA 1
ATOM 2449 C C . ARG A 1 305 ? -6.022 24.201 -10.789 1 89.96 305 ARG A C 1
ATOM 2451 O O . ARG A 1 305 ? -5.285 23.455 -11.437 1 89.96 305 ARG A O 1
ATOM 2458 N N . MET B 1 1 ? 5.102 -13.532 -34.959 1 40.55 1 MET B N 1
ATOM 2459 C CA . MET B 1 1 ? 5.926 -14.448 -34.176 1 40.55 1 MET B CA 1
ATOM 2460 C C . MET B 1 1 ? 5.09 -15.171 -33.126 1 40.55 1 MET B C 1
ATOM 2462 O O . MET B 1 1 ? 4.331 -14.54 -32.389 1 40.55 1 MET B O 1
ATOM 2466 N N . THR B 1 2 ? 4.905 -16.437 -33.174 1 61.06 2 THR B N 1
ATOM 2467 C CA . THR B 1 2 ? 4.045 -17.238 -32.31 1 61.06 2 THR B CA 1
ATOM 2468 C C . THR B 1 2 ? 4.435 -17.061 -30.845 1 61.06 2 THR B C 1
ATOM 2470 O O . THR B 1 2 ? 5.622 -17.019 -30.514 1 61.06 2 THR B O 1
ATOM 2473 N N . ARG B 1 3 ? 3.62 -16.632 -29.977 1 76.71 3 ARG B N 1
ATOM 2474 C CA . ARG B 1 3 ? 3.889 -16.448 -28.554 1 76.71 3 ARG B CA 1
ATOM 2475 C C . ARG B 1 3 ? 4.43 -17.73 -27.929 1 76.71 3 ARG B C 1
ATOM 2477 O O . ARG B 1 3 ? 3.899 -18.816 -28.17 1 76.71 3 ARG B O 1
ATOM 2484 N N . PRO B 1 4 ? 5.564 -17.706 -27.346 1 85.72 4 PRO B N 1
ATOM 2485 C CA . PRO B 1 4 ? 6.111 -18.886 -26.671 1 85.72 4 PRO B CA 1
ATOM 2486 C C . PRO B 1 4 ? 5.133 -19.5 -25.671 1 85.72 4 PRO B C 1
ATOM 2488 O O . PRO B 1 4 ? 4.262 -18.802 -25.145 1 85.72 4 PRO B O 1
ATOM 2491 N N . ARG B 1 5 ? 5.307 -20.796 -25.498 1 91.6 5 ARG B N 1
ATOM 2492 C CA . ARG B 1 5 ? 4.473 -21.501 -24.53 1 91.6 5 ARG B CA 1
ATOM 2493 C C . ARG B 1 5 ? 4.923 -21.207 -23.103 1 91.6 5 ARG B C 1
ATOM 2495 O O . ARG B 1 5 ? 6.019 -20.687 -22.887 1 91.6 5 ARG B O 1
ATOM 2502 N N . LEU B 1 6 ? 4.147 -21.514 -22.165 1 95.96 6 LEU B N 1
ATOM 2503 C CA . LEU B 1 6 ? 4.313 -21.149 -20.762 1 95.96 6 LEU B CA 1
ATOM 2504 C C . LEU B 1 6 ? 5.659 -21.632 -20.232 1 95.96 6 LEU B C 1
ATOM 2506 O O . LEU B 1 6 ? 6.398 -20.864 -19.61 1 95.96 6 LEU B O 1
ATOM 2510 N N . PRO B 1 7 ? 6.106 -22.907 -20.543 1 94.53 7 PRO B N 1
ATOM 2511 C CA . PRO B 1 7 ? 7.409 -23.336 -20.031 1 94.53 7 PRO B CA 1
ATOM 2512 C C . PRO B 1 7 ? 8.56 -22.477 -20.551 1 94.53 7 PRO B C 1
ATOM 2514 O O . PRO B 1 7 ? 9.492 -22.169 -19.804 1 94.53 7 PRO B O 1
ATOM 2517 N N . GLU B 1 8 ? 8.45 -22.079 -21.745 1 93.43 8 GLU B N 1
ATOM 2518 C CA . GLU B 1 8 ? 9.473 -21.224 -22.34 1 93.43 8 GLU B CA 1
ATOM 2519 C C . GLU B 1 8 ? 9.436 -19.821 -21.742 1 93.43 8 GLU B C 1
ATOM 2521 O O . GLU B 1 8 ? 10.482 -19.234 -21.456 1 93.43 8 GLU B O 1
ATOM 2526 N N . LEU B 1 9 ? 8.228 -19.317 -21.585 1 94.7 9 LEU B N 1
ATOM 2527 C CA . LEU B 1 9 ? 8.082 -17.999 -20.976 1 94.7 9 LEU B CA 1
ATOM 2528 C C . LEU B 1 9 ? 8.761 -17.953 -19.611 1 94.7 9 LEU B C 1
ATOM 2530 O O . LEU B 1 9 ? 9.472 -16.995 -19.299 1 94.7 9 LEU B O 1
ATOM 2534 N N . LEU B 1 10 ? 8.571 -18.977 -18.846 1 96.21 10 LEU B N 1
ATOM 2535 C CA . LEU B 1 10 ? 9.076 -19.011 -17.478 1 96.21 10 LEU B CA 1
ATOM 2536 C C . LEU B 1 10 ? 10.575 -19.29 -17.459 1 96.21 10 LEU B C 1
ATOM 2538 O O . LEU B 1 10 ? 11.311 -18.699 -16.666 1 96.21 10 LEU B O 1
ATOM 2542 N N . SER B 1 11 ? 11.047 -20.15 -18.352 1 92.99 11 SER B N 1
ATOM 2543 C CA . SER B 1 11 ? 12.471 -20.463 -18.409 1 92.99 11 SER B CA 1
ATOM 2544 C C . SER B 1 11 ? 13.281 -19.264 -18.89 1 92.99 11 SER B C 1
ATOM 2546 O O . SER B 1 11 ? 14.42 -19.066 -18.463 1 92.99 11 SER B O 1
ATOM 2548 N N . GLU B 1 12 ? 12.644 -18.472 -19.732 1 93.42 12 GLU B N 1
ATOM 2549 C CA . GLU B 1 12 ? 13.328 -17.301 -20.274 1 93.42 12 GLU B CA 1
ATOM 2550 C C . GLU B 1 12 ? 13.051 -16.06 -19.43 1 93.42 12 GLU B C 1
ATOM 2552 O O . GLU B 1 12 ? 13.493 -14.961 -19.77 1 93.42 12 GLU B O 1
ATOM 2557 N N . THR B 1 13 ? 12.277 -16.178 -18.36 1 94.84 13 THR B N 1
ATOM 2558 C CA . THR B 1 13 ? 11.941 -15.108 -17.427 1 94.84 13 THR B CA 1
ATOM 2559 C C . THR B 1 13 ? 11.314 -13.927 -18.163 1 94.84 13 THR B C 1
ATOM 2561 O O . THR B 1 13 ? 11.714 -12.779 -17.96 1 94.84 13 THR B O 1
ATOM 2564 N N . ARG B 1 14 ? 10.405 -14.285 -19.01 1 93.6 14 ARG B N 1
ATOM 2565 C CA . ARG B 1 14 ? 9.67 -13.249 -19.729 1 93.6 14 ARG B CA 1
ATOM 2566 C C . ARG B 1 14 ? 8.472 -12.766 -18.919 1 93.6 14 ARG B C 1
ATOM 2568 O O . ARG B 1 14 ? 7.821 -13.556 -18.232 1 93.6 14 ARG B O 1
ATOM 2575 N N . SER B 1 15 ? 8.186 -11.5 -19.129 1 95.88 15 SER B N 1
ATOM 2576 C CA . SER B 1 15 ? 7.043 -10.91 -18.44 1 95.88 15 SER B CA 1
ATOM 2577 C C . SER B 1 15 ? 5.757 -11.104 -19.236 1 95.88 15 SER B C 1
ATOM 2579 O O . SER B 1 15 ? 5.799 -11.454 -20.418 1 95.88 15 SER B O 1
ATOM 2581 N N . GLY B 1 16 ? 4.655 -10.936 -18.499 1 96.32 16 GLY B N 1
ATOM 2582 C CA . GLY B 1 16 ? 3.363 -10.891 -19.163 1 96.32 16 GLY B CA 1
ATOM 2583 C C . GLY B 1 16 ? 2.62 -12.213 -19.115 1 96.32 16 GLY B C 1
ATOM 2584 O O . GLY B 1 16 ? 1.705 -12.446 -19.908 1 96.32 16 GLY B O 1
ATOM 2585 N N . VAL B 1 17 ? 3.007 -13.115 -18.237 1 97.73 17 VAL B N 1
ATOM 2586 C CA . VAL B 1 17 ? 2.333 -14.398 -18.067 1 97.73 17 VAL B CA 1
ATOM 2587 C C . VAL B 1 17 ? 0.931 -14.176 -17.505 1 97.73 17 VAL B C 1
ATOM 2589 O O . VAL B 1 17 ? 0.742 -13.366 -16.594 1 97.73 17 VAL B O 1
ATOM 2592 N N . LEU B 1 18 ? -0.06 -14.811 -18.054 1 98.46 18 LEU B N 1
ATOM 2593 C CA . LEU B 1 18 ? -1.427 -14.754 -17.549 1 98.46 18 LEU B CA 1
ATOM 2594 C C . LEU B 1 18 ? -1.999 -16.156 -17.369 1 98.46 18 LEU B C 1
ATOM 2596 O O . LEU B 1 18 ? -2.122 -16.91 -18.337 1 98.46 18 LEU B O 1
ATOM 2600 N N . LEU B 1 19 ? -2.326 -16.453 -16.181 1 98.53 19 LEU B N 1
ATOM 2601 C CA . LEU B 1 19 ? -2.873 -17.757 -15.82 1 98.53 19 LEU B CA 1
ATOM 2602 C C . LEU B 1 19 ? -4.265 -17.614 -15.216 1 98.53 19 LEU B C 1
ATOM 2604 O O . LEU B 1 19 ? -4.657 -16.521 -14.799 1 98.53 19 LEU B O 1
ATOM 2608 N N . PHE B 1 20 ? -4.973 -18.684 -15.248 1 98.26 20 PHE B N 1
ATOM 2609 C CA . PHE B 1 20 ? -6.264 -18.813 -14.583 1 98.26 20 PHE B CA 1
ATOM 2610 C C . PHE B 1 20 ? -6.291 -20.047 -13.689 1 98.26 20 PHE B C 1
ATOM 2612 O O . PHE B 1 20 ? -5.784 -21.105 -14.067 1 98.26 20 PHE B O 1
ATOM 2619 N N . SER B 1 21 ? -6.818 -19.878 -12.502 1 96.88 21 SER B N 1
ATOM 2620 C CA . SER B 1 21 ? -6.773 -21.009 -11.582 1 96.88 21 SER B CA 1
ATOM 2621 C C . SER B 1 21 ? -8.175 -21.444 -11.17 1 96.88 21 SER B C 1
ATOM 2623 O O . SER B 1 21 ? -9.051 -20.605 -10.95 1 96.88 21 SER B O 1
ATOM 2625 N N . ILE B 1 22 ? -8.335 -22.705 -11.04 1 93.96 22 ILE B N 1
ATOM 2626 C CA . ILE B 1 22 ? -9.601 -23.279 -10.595 1 93.96 22 ILE B CA 1
ATOM 2627 C C . ILE B 1 22 ? -9.334 -24.414 -9.609 1 93.96 22 ILE B C 1
ATOM 2629 O O . ILE B 1 22 ? -8.204 -24.895 -9.497 1 93.96 22 ILE B O 1
ATOM 2633 N N . THR B 1 23 ? -10.373 -24.766 -8.928 1 90.31 23 THR B N 1
ATOM 2634 C CA . THR B 1 23 ? -10.366 -25.942 -8.064 1 90.31 23 THR B CA 1
ATOM 2635 C C . THR B 1 23 ? -11.195 -27.067 -8.676 1 90.31 23 THR B C 1
ATOM 2637 O O . THR B 1 23 ? -12.299 -26.834 -9.171 1 90.31 23 THR B O 1
ATOM 2640 N N . PRO B 1 24 ? -10.621 -28.27 -8.667 1 92.21 24 PRO B N 1
ATOM 2641 C CA . PRO B 1 24 ? -11.44 -29.383 -9.153 1 92.21 24 PRO B CA 1
ATOM 2642 C C . PRO B 1 24 ? -12.754 -29.526 -8.389 1 92.21 24 PRO B C 1
ATOM 2644 O O . PRO B 1 24 ? -12.86 -29.074 -7.246 1 92.21 24 PRO B O 1
ATOM 2647 N N . PRO B 1 25 ? -13.724 -30.07 -9.029 1 91.26 25 PRO B N 1
ATOM 2648 C CA . PRO B 1 25 ? -15 -30.287 -8.345 1 91.26 25 PRO B CA 1
ATOM 2649 C C . PRO B 1 25 ? -14.879 -31.241 -7.158 1 91.26 25 PRO B C 1
ATOM 2651 O O . PRO B 1 25 ? -13.889 -31.968 -7.045 1 91.26 25 PRO B O 1
ATOM 2654 N N . LYS B 1 26 ? -15.906 -31.199 -6.375 1 88.13 26 LYS B N 1
ATOM 2655 C CA . LYS B 1 26 ? -15.959 -32.085 -5.215 1 88.13 26 LYS B CA 1
ATOM 2656 C C . LYS B 1 26 ? -15.975 -33.55 -5.643 1 88.13 26 LYS B C 1
ATOM 2658 O O . LYS B 1 26 ? -16.621 -33.907 -6.63 1 88.13 26 LYS B O 1
ATOM 2663 N N . ARG B 1 27 ? -15.344 -34.319 -4.776 1 87.45 27 ARG B N 1
ATOM 2664 C CA . ARG B 1 27 ? -15.26 -35.751 -5.045 1 87.45 27 ARG B CA 1
ATOM 2665 C C . ARG B 1 27 ? -16.636 -36.405 -4.963 1 87.45 27 ARG B C 1
ATOM 2667 O O . ARG B 1 27 ? -16.884 -37.425 -5.609 1 87.45 27 ARG B O 1
ATOM 2674 N N . SER B 1 28 ? -17.532 -35.804 -4.17 1 87.95 28 SER B N 1
ATOM 2675 C CA . SER B 1 28 ? -18.845 -36.387 -3.912 1 87.95 28 SER B CA 1
ATOM 2676 C C . SER B 1 28 ? -19.788 -36.168 -5.09 1 87.95 28 SER B C 1
ATOM 2678 O O . SER B 1 28 ? -20.853 -36.784 -5.162 1 87.95 28 SER B O 1
ATOM 2680 N N . HIS B 1 29 ? -19.415 -35.364 -6.081 1 90.83 29 HIS B N 1
ATOM 2681 C CA . HIS B 1 29 ? -20.272 -35.104 -7.232 1 90.83 29 HIS B CA 1
ATOM 2682 C C . HIS B 1 29 ? -20.354 -36.324 -8.144 1 90.83 29 HIS B C 1
ATOM 2684 O O . HIS B 1 29 ? -19.353 -37.011 -8.361 1 90.83 29 HIS B O 1
ATOM 2690 N N . PRO B 1 30 ? -21.55 -36.537 -8.658 1 93.43 30 PRO B N 1
ATOM 2691 C CA . PRO B 1 30 ? -21.652 -37.588 -9.674 1 93.43 30 PRO B CA 1
ATOM 2692 C C . PRO B 1 30 ? -20.845 -37.273 -10.931 1 93.43 30 PRO B C 1
ATOM 2694 O O . PRO B 1 30 ? -20.608 -36.103 -11.24 1 93.43 30 PRO B O 1
ATOM 2697 N N . GLU B 1 31 ? -20.466 -38.321 -11.616 1 93.51 31 GLU B N 1
ATOM 2698 C CA . GLU B 1 31 ? -19.609 -38.202 -12.792 1 93.51 31 GLU B CA 1
ATOM 2699 C C . GLU B 1 31 ? -20.236 -37.29 -13.842 1 93.51 31 GLU B C 1
ATOM 2701 O O . GLU B 1 31 ? -19.539 -36.497 -14.479 1 93.51 31 GLU B O 1
ATOM 2706 N N . GLU B 1 32 ? -21.507 -37.407 -14.031 1 94.62 32 GLU B N 1
ATOM 2707 C CA . GLU B 1 32 ? -22.196 -36.589 -15.025 1 94.62 32 GLU B CA 1
ATOM 2708 C C . GLU B 1 32 ? -22.097 -35.105 -14.682 1 94.62 32 GLU B C 1
ATOM 2710 O O . GLU B 1 32 ? -21.907 -34.269 -15.568 1 94.62 32 GLU B O 1
ATOM 2715 N N . ARG B 1 33 ? -22.204 -34.864 -13.421 1 94.71 33 ARG B N 1
ATOM 2716 C CA . ARG B 1 33 ? -22.105 -33.483 -12.96 1 94.71 33 ARG B CA 1
ATOM 2717 C C . ARG B 1 33 ? -20.687 -32.948 -13.136 1 94.71 33 ARG B C 1
ATOM 2719 O O . ARG B 1 33 ? -20.498 -31.796 -13.529 1 94.71 33 ARG B O 1
ATOM 2726 N N . ILE B 1 34 ? -19.718 -33.737 -12.88 1 95.08 34 ILE B N 1
ATOM 2727 C CA . ILE B 1 34 ? -18.318 -33.358 -13.036 1 95.08 34 ILE B CA 1
ATOM 2728 C C . ILE B 1 34 ? -18.034 -33.025 -14.499 1 95.08 34 ILE B C 1
ATOM 2730 O O . ILE B 1 34 ? -17.376 -32.026 -14.799 1 95.08 34 ILE B O 1
ATOM 2734 N N . LYS B 1 35 ? -18.558 -33.826 -15.381 1 95.15 35 LYS B N 1
ATOM 2735 C CA . LYS B 1 35 ? -18.383 -33.595 -16.812 1 95.15 35 LYS B CA 1
ATOM 2736 C C . LYS B 1 35 ? -19 -32.264 -17.233 1 95.15 35 LYS B C 1
ATOM 2738 O O . LYS B 1 35 ? -18.404 -31.516 -18.011 1 95.15 35 LYS B O 1
ATOM 2743 N N . GLU B 1 36 ? -20.139 -32.033 -16.714 1 95.11 36 GLU B N 1
ATOM 2744 C CA . GLU B 1 36 ? -20.829 -30.786 -17.026 1 95.11 36 GLU B CA 1
ATOM 2745 C C . GLU B 1 36 ? -20.027 -29.577 -16.552 1 95.11 36 GLU B C 1
ATOM 2747 O O . GLU B 1 36 ? -19.878 -28.598 -17.285 1 95.11 36 GLU B O 1
ATOM 2752 N N . ILE B 1 37 ? -19.55 -29.642 -15.375 1 92.88 37 ILE B N 1
ATOM 2753 C CA . ILE B 1 37 ? -18.761 -28.556 -14.803 1 92.88 37 ILE B CA 1
ATOM 2754 C C . ILE B 1 37 ? -17.505 -28.333 -15.643 1 92.88 37 ILE B C 1
ATOM 2756 O O . ILE B 1 37 ? -17.152 -27.193 -15.952 1 92.88 37 ILE B O 1
ATOM 2760 N N . ALA B 1 38 ? -16.849 -29.387 -16.029 1 95.35 38 ALA B N 1
ATOM 2761 C CA . ALA B 1 38 ? -15.628 -29.311 -16.827 1 95.35 38 ALA B CA 1
ATOM 2762 C C . ALA B 1 38 ? -15.895 -28.653 -18.177 1 95.35 38 ALA B C 1
ATOM 2764 O O . ALA B 1 38 ? -15.126 -27.796 -18.62 1 95.35 38 ALA B O 1
ATOM 2765 N N . GLU B 1 39 ? -16.981 -29.012 -18.795 1 95.18 39 GLU B N 1
ATOM 2766 C CA . GLU B 1 39 ? -17.323 -28.474 -20.109 1 95.18 39 GLU B CA 1
ATOM 2767 C C . GLU B 1 39 ? -17.604 -26.976 -20.035 1 95.18 39 GLU B C 1
ATOM 2769 O O . GLU B 1 39 ? -17.122 -26.207 -20.87 1 95.18 39 GLU B O 1
ATOM 2774 N N . VAL B 1 40 ? -18.344 -26.632 -19.076 1 93.31 40 VAL B N 1
ATOM 2775 C CA . VAL B 1 40 ? -18.684 -25.224 -18.901 1 93.31 40 VAL B CA 1
ATOM 2776 C C . VAL B 1 40 ? -17.421 -24.421 -18.596 1 93.31 40 VAL B C 1
ATOM 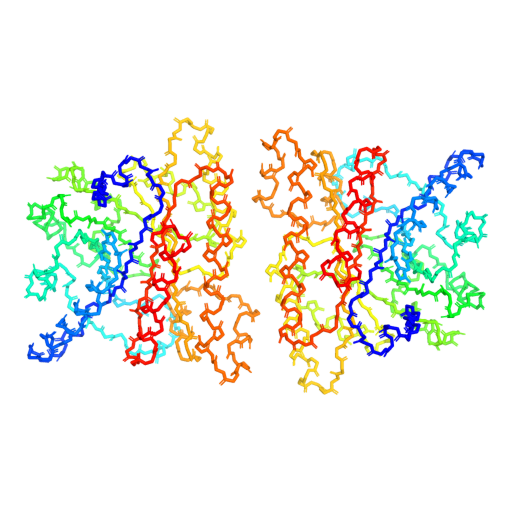2778 O O . VAL B 1 40 ? -17.237 -23.319 -19.118 1 93.31 40 VAL B O 1
ATOM 2781 N N . THR B 1 41 ? -16.611 -24.964 -17.764 1 92.53 41 THR B N 1
ATOM 2782 C CA . THR B 1 41 ? -15.354 -24.317 -17.405 1 92.53 41 THR B CA 1
ATOM 2783 C C . THR B 1 41 ? -14.47 -24.133 -18.636 1 92.53 41 THR B C 1
ATOM 2785 O O . THR B 1 41 ? -13.953 -23.041 -18.877 1 92.53 41 THR B O 1
ATOM 2788 N N . LEU B 1 42 ? -14.356 -25.135 -19.437 1 94.96 42 LEU B N 1
ATOM 2789 C CA . LEU B 1 42 ? -13.515 -25.082 -20.628 1 94.96 42 LEU B CA 1
ATOM 2790 C C . LEU B 1 42 ? -14.048 -24.057 -21.624 1 94.96 42 LEU B C 1
ATOM 2792 O O . LEU B 1 42 ? -13.271 -23.335 -22.254 1 94.96 42 LEU B O 1
ATOM 2796 N N . GLU B 1 43 ? -15.312 -24.035 -21.778 1 94.24 43 GLU B N 1
ATOM 2797 C CA . GLU B 1 43 ? -15.921 -23.068 -22.686 1 94.24 43 GLU B CA 1
ATOM 2798 C C . GLU B 1 43 ? -15.594 -21.637 -22.27 1 94.24 43 GLU B C 1
ATOM 2800 O O . GLU B 1 43 ? -15.264 -20.799 -23.112 1 94.24 43 GLU B O 1
ATOM 2805 N N . ARG B 1 44 ? -15.612 -21.428 -21.063 1 93.08 44 ARG B N 1
ATOM 2806 C CA . ARG B 1 44 ? -15.316 -20.105 -20.523 1 93.08 44 ARG B CA 1
ATOM 2807 C C . ARG B 1 44 ? -13.842 -19.756 -20.705 1 93.08 44 ARG B C 1
ATOM 2809 O O . ARG B 1 44 ? -13.508 -18.636 -21.097 1 93.08 44 ARG B O 1
ATOM 2816 N N . LEU B 1 45 ? -13.022 -20.658 -20.459 1 94.81 45 LEU B N 1
ATOM 2817 C CA . LEU B 1 45 ? -11.583 -20.418 -20.471 1 94.81 45 LEU B CA 1
ATOM 2818 C C . LEU B 1 45 ? -11.068 -20.267 -21.898 1 94.81 45 LEU B C 1
ATOM 2820 O O . LEU B 1 45 ? -10.114 -19.526 -22.143 1 94.81 45 LEU B O 1
ATOM 2824 N N . ARG B 1 46 ? -11.662 -20.955 -22.838 1 93.09 46 ARG B N 1
ATOM 2825 C CA . ARG B 1 46 ? -11.237 -20.911 -24.233 1 93.09 46 ARG B CA 1
ATOM 2826 C C . ARG B 1 46 ? -11.41 -19.512 -24.815 1 93.09 46 ARG B C 1
ATOM 2828 O O . ARG B 1 46 ? -10.719 -19.14 -25.765 1 93.09 46 ARG B O 1
ATOM 2835 N N . ALA B 1 47 ? -12.262 -18.763 -24.237 1 92.62 47 ALA B N 1
ATOM 2836 C CA . ALA B 1 47 ? -12.533 -17.408 -24.711 1 92.62 47 ALA B CA 1
ATOM 2837 C C . ALA B 1 47 ? -11.476 -16.429 -24.209 1 92.62 47 ALA B C 1
ATOM 2839 O O . ALA B 1 47 ? -11.412 -15.286 -24.667 1 92.62 47 ALA B O 1
ATOM 2840 N N . LEU B 1 48 ? -10.602 -16.889 -23.321 1 94.94 48 LEU B N 1
ATOM 2841 C CA . LEU B 1 48 ? -9.595 -16.03 -22.707 1 94.94 48 LEU B CA 1
ATOM 2842 C C . LEU B 1 48 ? -8.217 -16.294 -23.305 1 94.94 48 LEU B C 1
ATOM 2844 O O . LEU B 1 48 ? -7.906 -17.426 -23.683 1 94.94 48 LEU B O 1
ATOM 2848 N N . ASP B 1 49 ? -7.422 -15.267 -23.486 1 94.63 49 ASP B N 1
ATOM 2849 C CA . ASP B 1 49 ? -6.044 -15.396 -23.947 1 94.63 49 ASP B CA 1
ATOM 2850 C C . ASP B 1 49 ? -5.108 -15.743 -22.792 1 94.63 49 ASP B C 1
ATOM 2852 O O . ASP B 1 49 ? -4.37 -14.885 -22.303 1 94.63 49 ASP B O 1
ATOM 2856 N N . LEU B 1 50 ? -5.129 -16.992 -22.392 1 97.08 50 LEU B N 1
ATOM 2857 C CA . LEU B 1 50 ? -4.366 -17.461 -21.241 1 97.08 50 LEU B CA 1
ATOM 2858 C C . LEU B 1 50 ? -3.11 -18.202 -21.686 1 97.08 50 LEU B C 1
ATOM 2860 O O . LEU B 1 50 ? -3.089 -18.806 -22.761 1 97.08 50 LEU B O 1
ATOM 2864 N N . ASP B 1 51 ? -2.123 -18.162 -20.889 1 97.6 51 ASP B N 1
ATOM 2865 C CA . ASP B 1 51 ? -0.898 -18.915 -21.143 1 97.6 51 ASP B CA 1
ATOM 2866 C C . ASP B 1 51 ? -0.969 -20.305 -20.514 1 97.6 51 ASP B C 1
ATOM 2868 O O . ASP B 1 51 ? -0.18 -21.188 -20.857 1 97.6 51 ASP B O 1
ATOM 2872 N N . GLY B 1 52 ? -1.872 -20.481 -19.59 1 97.62 52 GLY B N 1
ATOM 2873 C CA . GLY B 1 52 ? -2.012 -21.77 -18.932 1 97.62 52 GLY B CA 1
ATOM 2874 C C . GLY B 1 52 ? -3.094 -21.782 -17.868 1 97.62 52 GLY B C 1
ATOM 2875 O O . GLY B 1 52 ? -3.761 -20.771 -17.642 1 97.62 52 GLY B O 1
ATOM 2876 N N . LEU B 1 53 ? -3.279 -22.923 -17.295 1 97.72 53 LEU B N 1
ATOM 2877 C CA . LEU B 1 53 ? -4.291 -23.163 -16.272 1 97.72 53 LEU B CA 1
ATOM 2878 C C . LEU B 1 53 ? -3.663 -23.751 -15.013 1 97.72 53 LEU B C 1
ATOM 2880 O O . LEU B 1 53 ? -2.804 -24.631 -15.096 1 97.72 53 LEU B O 1
ATOM 2884 N N . ILE B 1 54 ? -4.073 -23.209 -13.861 1 98.08 54 ILE B N 1
ATOM 2885 C CA . ILE B 1 54 ? -3.636 -23.782 -12.592 1 98.08 54 ILE B CA 1
ATOM 2886 C C . ILE B 1 54 ? -4.751 -24.641 -12.001 1 98.08 54 ILE B C 1
ATOM 2888 O O . ILE B 1 54 ? -5.903 -24.206 -11.924 1 98.08 54 ILE B O 1
ATOM 2892 N N . LEU B 1 55 ? -4.45 -25.827 -11.602 1 96.61 55 LEU B N 1
ATOM 2893 C CA . LEU B 1 55 ? -5.351 -26.71 -10.871 1 96.61 55 LEU B CA 1
ATOM 2894 C C . LEU B 1 55 ? -4.872 -26.909 -9.437 1 96.61 55 LEU B C 1
ATOM 2896 O O . LEU B 1 55 ? -3.823 -27.517 -9.206 1 96.61 55 LEU B O 1
ATOM 2900 N N . TYR B 1 56 ? -5.678 -26.471 -8.526 1 93.44 56 TYR B N 1
ATOM 2901 C CA . TYR B 1 56 ? -5.27 -26.478 -7.126 1 93.44 56 TYR B CA 1
ATOM 2902 C C . TYR B 1 56 ? -5.516 -27.843 -6.493 1 93.44 56 TYR B C 1
ATOM 2904 O O . TYR B 1 56 ? -6.535 -28.483 -6.761 1 93.44 56 TYR B O 1
ATOM 2912 N N . ASP B 1 57 ? -4.554 -28.197 -5.69 1 91.3 57 ASP B N 1
ATOM 2913 C CA . ASP B 1 57 ? -4.719 -29.316 -4.767 1 91.3 57 ASP B CA 1
ATOM 2914 C C . ASP B 1 57 ? -5.14 -28.828 -3.383 1 91.3 57 ASP B C 1
ATOM 2916 O O . ASP B 1 57 ? -4.47 -27.983 -2.786 1 91.3 57 ASP B O 1
ATOM 2920 N N . ILE B 1 58 ? -6.28 -29.173 -2.951 1 81.01 58 ILE B N 1
ATOM 2921 C CA . ILE B 1 58 ? -6.778 -28.687 -1.669 1 81.01 58 ILE B CA 1
ATOM 2922 C C . ILE B 1 58 ? -6.628 -29.777 -0.61 1 81.01 58 ILE B C 1
ATOM 2924 O O . ILE B 1 58 ? -6.865 -30.955 -0.885 1 81.01 58 ILE B O 1
ATOM 2928 N N . ASP B 1 59 ? -6.073 -29.454 0.468 1 73.5 59 ASP B N 1
ATOM 2929 C CA . ASP B 1 59 ? -5.932 -30.365 1.599 1 73.5 59 ASP B CA 1
ATOM 2930 C C . ASP B 1 59 ? -6.85 -29.958 2.75 1 73.5 59 ASP B C 1
ATOM 2932 O O . ASP B 1 59 ? -7.381 -28.846 2.764 1 73.5 59 ASP B O 1
ATOM 2936 N N . ASP B 1 60 ? -7.252 -30.945 3.445 1 61.33 60 ASP B N 1
ATOM 2937 C CA . ASP B 1 60 ? -8.034 -30.657 4.644 1 61.33 60 ASP B CA 1
ATOM 2938 C C . ASP B 1 60 ? -7.222 -29.838 5.645 1 61.33 60 ASP B C 1
ATOM 2940 O O . ASP B 1 60 ? -6.305 -30.359 6.283 1 61.33 60 ASP B O 1
ATOM 2944 N N . GLU B 1 61 ? -7.384 -28.505 5.597 1 55.91 61 GLU B N 1
ATOM 2945 C CA . GLU B 1 61 ? -6.597 -27.634 6.464 1 55.91 61 GLU B CA 1
ATOM 2946 C C . GLU B 1 61 ? -7.259 -27.469 7.829 1 55.91 61 GLU B C 1
ATOM 2948 O O . GLU B 1 61 ? -7.087 -26.441 8.488 1 55.91 61 GLU B O 1
ATOM 2953 N N . SER B 1 62 ? -8.165 -28.3 8.196 1 51.77 62 SER B N 1
ATOM 2954 C CA . SER B 1 62 ? -8.878 -28.189 9.464 1 51.77 62 SER B CA 1
ATOM 2955 C C . SER B 1 62 ? -7.91 -28.015 10.63 1 51.77 62 SER B C 1
ATOM 2957 O O . SER B 1 62 ? -8.28 -27.481 11.677 1 51.77 62 SER B O 1
ATOM 2959 N N . ASP B 1 63 ? -6.678 -28.414 10.478 1 48.46 63 ASP B N 1
ATOM 2960 C CA . ASP B 1 63 ? -5.721 -28.308 11.574 1 48.46 63 ASP B CA 1
ATOM 2961 C C . ASP B 1 63 ? -5.113 -26.908 11.639 1 48.46 63 ASP B C 1
ATOM 2963 O O . ASP B 1 63 ? -4.422 -26.57 12.602 1 48.46 63 ASP B O 1
ATOM 2967 N N . ARG B 1 64 ? -5.177 -26.185 10.627 1 48.41 64 ARG B N 1
ATOM 2968 C CA . ARG B 1 64 ? -4.452 -24.919 10.584 1 48.41 64 ARG B CA 1
ATOM 2969 C C . ARG B 1 64 ? -5.146 -23.861 11.435 1 48.41 64 ARG B C 1
ATOM 2971 O O . ARG B 1 64 ? -4.489 -22.995 12.016 1 48.41 64 ARG B O 1
ATOM 2978 N N . ASN B 1 65 ? -6.502 -23.686 11.401 1 52.49 65 ASN B N 1
ATOM 2979 C CA . ASN B 1 65 ? -7.2 -22.595 12.073 1 52.49 65 ASN B CA 1
ATOM 2980 C C . ASN B 1 65 ? -8.208 -23.117 13.092 1 52.49 65 ASN B C 1
ATOM 2982 O O . ASN B 1 65 ? -9.14 -23.841 12.736 1 52.49 65 ASN B O 1
ATOM 2986 N N . PRO B 1 66 ? -7.793 -23.005 14.417 1 49.51 66 PRO B N 1
ATOM 2987 C CA . PRO B 1 66 ? -8.723 -23.457 15.455 1 49.51 66 PRO B CA 1
ATOM 2988 C C . PRO B 1 66 ? -10.154 -22.985 15.209 1 49.51 66 PRO B C 1
ATOM 2990 O O . PRO B 1 66 ? -11.098 -23.544 15.775 1 49.51 66 PRO B O 1
ATOM 2993 N N . ASP B 1 67 ? -10.169 -21.898 14.46 1 51.25 67 ASP B N 1
ATOM 2994 C CA . ASP B 1 67 ? -11.53 -21.388 14.317 1 51.25 67 ASP B CA 1
ATOM 2995 C C . ASP B 1 67 ? -12.324 -22.218 13.311 1 51.25 67 ASP B C 1
ATOM 2997 O O . ASP B 1 67 ? -11.749 -22.815 12.399 1 51.25 67 ASP B O 1
ATOM 3001 N N . GLN B 1 68 ? -13.512 -22.553 13.613 1 50.57 68 GLN B N 1
ATOM 3002 C CA . GLN B 1 68 ? -14.458 -23.302 12.793 1 50.57 68 GLN B CA 1
ATOM 3003 C C . GLN B 1 68 ? -14.459 -22.795 11.354 1 50.57 68 GLN B C 1
ATOM 3005 O O . GLN B 1 68 ? -14.491 -21.585 11.116 1 50.57 68 GLN B O 1
ATOM 3010 N N . ARG B 1 69 ? -14.051 -23.576 10.43 1 56.02 69 ARG B N 1
ATOM 3011 C CA . ARG B 1 69 ? -14.134 -23.305 8.998 1 56.02 69 ARG B CA 1
ATOM 3012 C C . ARG B 1 69 ? -15.488 -22.706 8.632 1 56.02 69 ARG B C 1
ATOM 3014 O O . ARG B 1 69 ? -16.53 -23.202 9.066 1 56.02 69 ARG B O 1
ATOM 3021 N N . PRO B 1 70 ? -15.473 -21.515 8.032 1 50.83 70 PRO B N 1
ATOM 3022 C CA . PRO B 1 70 ? -16.787 -21.004 7.633 1 50.83 70 PRO B CA 1
ATOM 3023 C C . PRO B 1 70 ? -17.548 -21.973 6.733 1 50.83 70 PRO B C 1
ATOM 3025 O O . PRO B 1 70 ? -18.782 -21.959 6.707 1 50.83 70 PRO B O 1
ATOM 3028 N N . PHE B 1 71 ? -16.627 -22.819 5.899 1 55.72 71 PHE B N 1
ATOM 3029 C CA . PHE B 1 71 ? -17.253 -23.85 5.081 1 55.72 71 PHE B CA 1
ATOM 3030 C C . PHE B 1 71 ? -16.638 -25.215 5.365 1 55.72 71 PHE B C 1
ATOM 3032 O O . PHE B 1 71 ? -15.443 -25.315 5.652 1 55.72 71 PHE B O 1
ATOM 3039 N N . PRO B 1 72 ? -17.422 -26.148 5.547 1 53.61 72 PRO B N 1
ATOM 3040 C CA . PRO B 1 72 ? -16.888 -27.499 5.736 1 53.61 72 PRO B CA 1
ATOM 3041 C C . PRO B 1 72 ? -15.879 -27.891 4.659 1 53.61 72 PRO B C 1
ATOM 3043 O O . PRO B 1 72 ? -16.002 -27.463 3.508 1 53.61 72 PRO B O 1
ATOM 3046 N N . PHE B 1 73 ? -14.704 -28.36 5.111 1 60.62 73 PHE B N 1
ATOM 3047 C CA . PHE B 1 73 ? -13.753 -28.873 4.133 1 60.62 73 PHE B CA 1
ATOM 3048 C C . PHE B 1 73 ? -14.398 -29.94 3.257 1 60.62 73 PHE B C 1
ATOM 3050 O O . PHE B 1 73 ? -14.999 -30.888 3.766 1 60.62 73 PHE B O 1
ATOM 3057 N N . LEU B 1 74 ? -14.502 -29.584 1.977 1 65.04 74 LEU B N 1
ATOM 3058 C CA . LEU B 1 74 ? -14.963 -30.611 1.049 1 65.04 74 LEU B CA 1
ATOM 3059 C C . LEU B 1 74 ? -13.825 -31.082 0.15 1 65.04 74 LEU B C 1
ATOM 3061 O O . LEU B 1 74 ? -13.237 -30.285 -0.584 1 65.04 74 LEU B O 1
ATOM 3065 N N . ALA B 1 75 ? -13.481 -32.324 0.309 1 76.86 75 ALA B N 1
ATOM 3066 C CA . ALA B 1 75 ? -12.428 -32.933 -0.498 1 76.86 75 ALA B CA 1
ATOM 3067 C C . ALA B 1 75 ? -12.734 -32.802 -1.988 1 76.86 75 ALA B C 1
ATOM 3069 O O . ALA B 1 75 ? -13.872 -33.009 -2.415 1 76.86 75 ALA B O 1
ATOM 3070 N N . THR B 1 76 ? -11.823 -32.41 -2.722 1 85.65 76 THR B N 1
ATOM 3071 C CA . THR B 1 76 ? -11.968 -32.278 -4.167 1 85.65 76 THR B CA 1
ATOM 3072 C C . THR B 1 76 ? -11.268 -33.426 -4.889 1 85.65 76 THR B C 1
ATOM 3074 O O . THR B 1 76 ? -10.54 -34.204 -4.269 1 85.65 76 THR B O 1
ATOM 3077 N N . LEU B 1 77 ? -11.555 -33.543 -6.186 1 90.87 77 LEU B N 1
ATOM 3078 C CA . LEU B 1 77 ? -10.841 -34.497 -7.027 1 90.87 77 LEU B CA 1
ATOM 3079 C C . LEU B 1 77 ? -9.352 -34.172 -7.074 1 90.87 77 LEU B C 1
ATOM 3081 O O . LEU B 1 77 ? -8.96 -33.013 -6.918 1 90.87 77 LEU B O 1
ATOM 3085 N N . ASP B 1 78 ? -8.599 -35.245 -7.175 1 93.2 78 ASP B N 1
ATOM 3086 C CA . ASP B 1 78 ? -7.179 -35.044 -7.446 1 93.2 78 ASP B CA 1
ATOM 3087 C C . ASP B 1 78 ? -6.973 -34.222 -8.716 1 93.2 78 ASP B C 1
ATOM 3089 O O . ASP B 1 78 ? -7.514 -34.556 -9.772 1 93.2 78 ASP B O 1
ATOM 3093 N N . PRO B 1 79 ? -6.2 -33.179 -8.625 1 95.5 79 PRO B N 1
ATOM 3094 C CA . PRO B 1 79 ? -6.094 -32.281 -9.778 1 95.5 79 PRO B CA 1
ATOM 3095 C C . PRO B 1 79 ? -5.465 -32.956 -10.995 1 95.5 79 PRO B C 1
ATOM 3097 O O . PRO B 1 79 ? -5.842 -32.661 -12.132 1 95.5 79 PRO B O 1
ATOM 3100 N N . ALA B 1 80 ? -4.492 -33.84 -10.801 1 95.18 80 ALA B N 1
ATOM 3101 C CA . ALA B 1 80 ? -3.879 -34.541 -11.927 1 95.18 80 ALA B CA 1
ATOM 3102 C C . ALA B 1 80 ? -4.886 -35.455 -12.618 1 95.18 80 ALA B C 1
ATOM 3104 O O . ALA B 1 80 ? -4.943 -35.508 -13.849 1 95.18 80 ALA B O 1
ATOM 3105 N N . ARG B 1 81 ? -5.666 -36.165 -11.855 1 94.02 81 ARG B N 1
ATOM 3106 C CA . ARG B 1 81 ? -6.7 -37.038 -12.403 1 94.02 81 ARG B CA 1
ATOM 3107 C C . ARG B 1 81 ? -7.783 -36.229 -13.108 1 94.02 81 ARG B C 1
ATOM 3109 O O . ARG B 1 81 ? -8.246 -36.608 -14.185 1 94.02 81 ARG B O 1
ATOM 3116 N N . TYR B 1 82 ? -8.184 -35.161 -12.461 1 95.85 82 TYR B N 1
ATOM 3117 C CA . TYR B 1 82 ? -9.191 -34.287 -13.052 1 95.85 82 TYR B CA 1
ATOM 3118 C C . TYR B 1 82 ? -8.735 -33.772 -14.412 1 95.85 82 TYR B C 1
ATOM 3120 O O . TYR B 1 82 ? -9.515 -33.752 -15.368 1 95.85 82 TYR B O 1
ATOM 3128 N N . TYR B 1 83 ? -7.477 -33.353 -14.508 1 96.05 83 TYR B N 1
ATOM 3129 C CA . TYR B 1 83 ? -6.892 -32.88 -15.758 1 96.05 83 TYR B CA 1
ATOM 3130 C C . TYR B 1 83 ? -6.941 -33.965 -16.827 1 96.05 83 TYR B C 1
ATOM 3132 O O . TYR B 1 83 ? -7.443 -33.736 -17.93 1 96.05 83 TYR B O 1
ATOM 3140 N N . GLU B 1 84 ? -6.566 -35.149 -16.531 1 94.3 84 GLU B N 1
ATOM 3141 C CA . GLU B 1 84 ? -6.453 -36.25 -17.483 1 94.3 84 GLU B CA 1
ATOM 3142 C C . GLU B 1 84 ? -7.826 -36.703 -17.969 1 94.3 84 GLU B C 1
ATOM 3144 O O . GLU B 1 84 ? -8 -37.016 -19.149 1 94.3 84 GLU B O 1
ATOM 3149 N N . THR B 1 85 ? -8.784 -36.664 -17.094 1 94.45 85 THR B N 1
ATOM 3150 C CA . THR B 1 85 ? -10.061 -37.302 -17.394 1 94.45 85 THR B CA 1
ATOM 3151 C C . THR B 1 85 ? -11.054 -36.288 -17.954 1 94.45 85 THR B C 1
ATOM 3153 O O . THR B 1 85 ? -11.867 -36.619 -18.819 1 94.45 85 THR B O 1
ATOM 3156 N N . HIS B 1 86 ? -10.956 -35.059 -17.477 1 95.44 86 HIS B N 1
ATOM 3157 C CA . HIS B 1 86 ? -12.073 -34.166 -17.765 1 95.44 86 HIS B CA 1
ATOM 3158 C C . HIS B 1 86 ? -11.604 -32.916 -18.502 1 95.44 86 HIS B C 1
ATOM 3160 O O . HIS B 1 86 ? -12.417 -32.184 -19.071 1 95.44 86 HIS B O 1
ATOM 3166 N N . LEU B 1 87 ? -10.308 -32.662 -18.532 1 94.99 87 LEU B N 1
ATOM 3167 C CA . LEU B 1 87 ? -9.824 -31.444 -19.172 1 94.99 87 LEU B CA 1
ATOM 3168 C C . LEU B 1 87 ? -8.886 -31.773 -20.329 1 94.99 87 LEU B C 1
ATOM 3170 O O . LEU B 1 87 ? -8.017 -30.971 -20.677 1 94.99 87 LEU B O 1
ATOM 3174 N N . SER B 1 88 ? -8.963 -32.845 -20.893 1 88.07 88 SER B N 1
ATOM 3175 C CA . SER B 1 88 ? -8.055 -33.339 -21.923 1 88.07 88 SER B CA 1
ATOM 3176 C C . SER B 1 88 ? -8.114 -32.469 -23.175 1 88.07 88 SER B C 1
ATOM 3178 O O . SER B 1 88 ? -7.155 -32.419 -23.948 1 88.07 88 SER B O 1
ATOM 3180 N N . SER B 1 89 ? -9.216 -31.732 -23.401 1 91.85 89 SER B N 1
ATOM 3181 C CA . SER B 1 89 ? -9.359 -30.907 -24.597 1 91.85 89 SER B CA 1
ATOM 3182 C C . SER B 1 89 ? -8.654 -29.566 -24.43 1 91.85 89 SER B C 1
ATOM 3184 O O . SER B 1 89 ? -8.505 -28.813 -25.395 1 91.85 89 SER B O 1
ATOM 3186 N N . TRP B 1 90 ? -8.29 -29.268 -23.208 1 93.94 90 TRP B N 1
ATOM 3187 C CA . TRP B 1 90 ? -7.482 -28.077 -22.97 1 93.94 90 TRP B CA 1
ATOM 3188 C C . TRP B 1 90 ? -6.09 -28.235 -23.573 1 93.94 90 TRP B C 1
ATOM 3190 O O . TRP B 1 90 ? -5.382 -29.199 -23.272 1 93.94 90 TRP B O 1
ATOM 3200 N N . THR B 1 91 ? -5.607 -27.276 -24.424 1 91.4 91 THR B N 1
ATOM 3201 C CA . THR B 1 91 ? -4.403 -27.487 -25.22 1 91.4 91 THR B CA 1
ATOM 3202 C C . THR B 1 91 ? -3.235 -26.681 -24.658 1 91.4 91 THR B C 1
ATOM 3204 O O . THR B 1 91 ? -2.084 -26.894 -25.044 1 91.4 91 THR B O 1
ATOM 3207 N N . ARG B 1 92 ? -3.48 -25.777 -23.802 1 94.98 92 ARG B N 1
ATOM 3208 C CA . ARG B 1 92 ? -2.404 -24.994 -23.202 1 94.98 92 ARG B CA 1
ATOM 3209 C C . ARG B 1 92 ? -1.821 -25.706 -21.986 1 94.98 92 ARG B C 1
ATOM 3211 O O . ARG B 1 92 ? -2.439 -26.624 -21.442 1 94.98 92 ARG B O 1
ATOM 3218 N N . PRO B 1 93 ? -0.655 -25.312 -21.586 1 97.33 93 PRO B N 1
ATOM 3219 C CA . PRO B 1 93 ? -0.019 -25.962 -20.437 1 97.33 93 PRO B CA 1
ATOM 3220 C C . PRO B 1 93 ? -0.825 -25.804 -19.15 1 97.33 93 PRO B C 1
ATOM 3222 O O . PRO B 1 93 ? -1.616 -24.866 -19.024 1 97.33 93 PRO B O 1
ATOM 3225 N N . VAL B 1 94 ? -0.597 -26.751 -18.24 1 97.8 94 VAL B N 1
ATOM 3226 C CA . VAL B 1 94 ? -1.285 -26.737 -16.953 1 97.8 94 VAL B CA 1
ATOM 3227 C C . VAL B 1 94 ? -0.264 -26.801 -15.82 1 97.8 94 VAL B C 1
ATOM 3229 O O . VAL B 1 94 ? 0.763 -27.474 -15.939 1 97.8 94 VAL B O 1
ATOM 3232 N N . ILE B 1 95 ? -0.511 -26.039 -14.795 1 98.49 95 ILE B N 1
ATOM 3233 C CA . ILE B 1 95 ? 0.252 -26.14 -13.556 1 98.49 95 ILE B CA 1
ATOM 3234 C C . ILE B 1 95 ? -0.544 -26.933 -12.522 1 98.49 95 ILE B C 1
ATOM 3236 O O . ILE B 1 95 ? -1.64 -26.527 -12.128 1 98.49 95 ILE B O 1
ATOM 3240 N N . ILE B 1 96 ? -0.003 -27.999 -12.102 1 97.95 96 ILE B N 1
ATOM 3241 C CA . ILE B 1 96 ? -0.665 -28.84 -11.111 1 97.95 96 ILE B CA 1
ATOM 3242 C C . ILE B 1 96 ? -0.053 -28.596 -9.734 1 97.95 96 ILE B C 1
ATOM 3244 O O . ILE B 1 96 ? 1.137 -28.843 -9.524 1 97.95 96 ILE B O 1
ATOM 3248 N N . TYR B 1 97 ? -0.879 -28.109 -8.838 1 96.79 97 TYR B N 1
ATOM 3249 C CA . TYR B 1 97 ? -0.47 -28.003 -7.443 1 96.79 97 TYR B CA 1
ATOM 3250 C C . TYR B 1 97 ? -0.494 -29.367 -6.762 1 96.79 97 TYR B C 1
ATOM 3252 O O . TYR B 1 97 ? -1.436 -30.142 -6.944 1 96.79 97 TYR B O 1
ATOM 3260 N N . ARG B 1 98 ? 0.487 -29.631 -6.067 1 94.86 98 ARG B N 1
ATOM 3261 C CA . ARG B 1 98 ? 0.547 -30.854 -5.273 1 94.86 98 ARG B CA 1
ATOM 3262 C C . ARG B 1 98 ? 0.817 -30.542 -3.805 1 94.86 98 ARG B C 1
ATOM 3264 O O . ARG B 1 98 ? 1.901 -30.072 -3.454 1 94.86 98 ARG B O 1
ATOM 3271 N N . CYS B 1 99 ? -0.136 -30.73 -2.956 1 92.58 99 CYS B N 1
ATOM 3272 C CA . CYS B 1 99 ? 0.145 -30.752 -1.525 1 92.58 99 CYS B CA 1
ATOM 3273 C C . CYS B 1 99 ? 0.926 -32.004 -1.142 1 92.58 99 CYS B C 1
ATOM 3275 O O . CYS B 1 99 ? 0.334 -33.042 -0.843 1 92.58 99 CYS B O 1
ATOM 3277 N N . VAL B 1 100 ? 2.138 -31.9 -1.087 1 93.27 100 VAL B N 1
ATOM 3278 C CA . VAL B 1 100 ? 3.03 -33.054 -1.111 1 93.27 100 VAL B CA 1
ATOM 3279 C C . VAL B 1 100 ? 2.848 -33.875 0.164 1 93.27 100 VAL B C 1
ATOM 3281 O O . VAL B 1 100 ? 3.112 -35.079 0.178 1 93.27 100 VAL B O 1
ATOM 3284 N N . GLY B 1 101 ? 2.421 -33.192 1.215 1 89.99 101 GLY B N 1
ATOM 3285 C CA . GLY B 1 101 ? 2.175 -33.911 2.454 1 89.99 101 GLY B CA 1
ATOM 3286 C C . GLY B 1 101 ? 1.108 -34.982 2.321 1 89.99 101 GLY B C 1
ATOM 3287 O O . GLY B 1 101 ? 1.041 -35.904 3.137 1 89.99 101 GLY B O 1
ATOM 3288 N N . LYS B 1 102 ? 0.291 -34.918 1.317 1 88.51 102 LYS B N 1
ATOM 3289 C CA . LYS B 1 102 ? -0.814 -35.844 1.087 1 88.51 102 LYS B CA 1
ATOM 3290 C C . LYS B 1 102 ? -0.326 -37.127 0.42 1 88.51 102 LYS B C 1
ATOM 3292 O O . LYS B 1 102 ? -1.039 -38.133 0.401 1 88.51 102 LYS B O 1
ATOM 3297 N N . TYR B 1 103 ? 0.893 -37.134 -0.117 1 92.35 103 TYR B N 1
ATOM 3298 C CA . TYR B 1 103 ? 1.294 -38.203 -1.025 1 92.35 103 TYR B CA 1
ATOM 3299 C C . TYR B 1 103 ? 2.534 -38.921 -0.509 1 92.35 103 TYR B C 1
ATOM 3301 O O . TYR B 1 103 ? 3.45 -38.288 0.022 1 92.35 103 TYR B O 1
ATOM 3309 N N . ALA B 1 104 ? 2.502 -40.2 -0.694 1 95.25 104 ALA B N 1
ATOM 3310 C CA . ALA B 1 104 ? 3.727 -40.964 -0.474 1 95.25 104 ALA B CA 1
ATOM 3311 C C . ALA B 1 104 ? 4.754 -40.684 -1.568 1 95.25 104 ALA B C 1
ATOM 3313 O O . ALA B 1 104 ? 4.395 -40.269 -2.672 1 95.25 104 ALA B O 1
ATOM 3314 N N . GLU B 1 105 ? 5.988 -40.952 -1.229 1 96.51 105 GLU B N 1
ATOM 3315 C CA . GLU B 1 105 ? 7.06 -40.669 -2.179 1 96.51 105 GLU B CA 1
ATOM 3316 C C . GLU B 1 105 ? 6.836 -41.403 -3.498 1 96.51 105 GLU B C 1
ATOM 3318 O O . GLU B 1 105 ? 7.047 -40.837 -4.572 1 96.51 105 GLU B O 1
ATOM 3323 N N . ASP B 1 106 ? 6.393 -42.62 -3.388 1 96.83 106 ASP B N 1
ATOM 3324 C CA . ASP B 1 106 ? 6.214 -43.427 -4.591 1 96.83 106 ASP B CA 1
ATOM 3325 C C . ASP B 1 106 ? 5.102 -42.861 -5.471 1 96.83 106 ASP B C 1
ATOM 3327 O O . ASP B 1 106 ? 5.199 -42.894 -6.7 1 96.83 106 ASP B O 1
ATOM 3331 N N . GLU B 1 107 ? 4.093 -42.366 -4.886 1 96.43 107 GLU B N 1
ATOM 3332 C CA . GLU B 1 107 ? 2.992 -41.752 -5.622 1 96.43 107 GLU B CA 1
ATOM 3333 C C . GLU B 1 107 ? 3.456 -40.508 -6.375 1 96.43 107 GLU B C 1
ATOM 3335 O O . GLU B 1 107 ? 3.086 -40.303 -7.532 1 96.43 107 GLU B O 1
ATOM 3340 N N . LEU B 1 108 ? 4.22 -39.734 -5.708 1 96.58 108 LEU B N 1
ATOM 3341 C CA . LEU B 1 108 ? 4.759 -38.535 -6.34 1 96.58 108 LEU B CA 1
ATOM 3342 C C . LEU B 1 108 ? 5.673 -38.898 -7.505 1 96.58 108 LEU B C 1
ATOM 3344 O O . LEU B 1 108 ? 5.59 -38.295 -8.577 1 96.58 108 LEU B O 1
ATOM 3348 N N . ARG B 1 109 ? 6.501 -39.905 -7.337 1 97.23 109 ARG B N 1
ATOM 3349 C CA . ARG B 1 109 ? 7.398 -40.358 -8.395 1 97.23 109 ARG B CA 1
ATOM 3350 C C . ARG B 1 109 ? 6.612 -40.82 -9.618 1 97.23 109 ARG B C 1
ATOM 3352 O O . ARG B 1 109 ? 6.942 -40.455 -10.748 1 97.23 109 ARG B O 1
ATOM 3359 N N . ASP B 1 110 ? 5.678 -41.627 -9.328 1 97.11 110 ASP B N 1
ATOM 3360 C CA . ASP B 1 110 ? 4.872 -42.162 -10.421 1 97.11 110 ASP B CA 1
ATOM 3361 C C . ASP B 1 110 ? 4.198 -41.04 -11.207 1 97.11 110 ASP B C 1
ATOM 3363 O O . ASP B 1 110 ? 4.199 -41.052 -12.44 1 97.11 110 ASP B O 1
ATOM 3367 N N . TRP B 1 111 ? 3.663 -40.124 -10.493 1 96.9 111 TRP B N 1
ATOM 3368 C CA . TRP B 1 111 ? 3.014 -38.991 -11.145 1 96.9 111 TRP B CA 1
ATOM 3369 C C . TRP B 1 111 ? 4.01 -38.209 -11.995 1 96.9 111 TRP B C 1
ATOM 3371 O O . TRP B 1 111 ? 3.725 -37.878 -13.148 1 96.9 111 TRP B O 1
ATOM 3381 N N . MET B 1 112 ? 5.157 -37.918 -11.473 1 97.26 112 MET B N 1
ATOM 3382 C CA . MET B 1 112 ? 6.168 -37.13 -12.172 1 97.26 112 MET B CA 1
ATOM 3383 C C . MET B 1 112 ? 6.654 -37.855 -13.423 1 97.26 112 MET B C 1
ATOM 3385 O O . MET B 1 112 ? 6.875 -37.231 -14.462 1 97.26 112 MET B O 1
ATOM 3389 N N . ARG B 1 113 ? 6.788 -39.153 -13.367 1 96.86 113 ARG B N 1
ATOM 3390 C CA . ARG B 1 113 ? 7.238 -39.942 -14.509 1 96.86 113 ARG B CA 1
ATOM 3391 C C . ARG B 1 113 ? 6.218 -39.896 -15.642 1 96.86 113 ARG B C 1
ATOM 3393 O O . ARG B 1 113 ? 6.588 -39.904 -16.818 1 96.86 113 ARG B O 1
ATOM 3400 N N . ALA B 1 114 ? 5.041 -39.852 -15.267 1 95.57 114 ALA B N 1
ATOM 3401 C CA . ALA B 1 114 ? 3.966 -39.907 -16.254 1 95.57 114 ALA B CA 1
ATOM 3402 C C . ALA B 1 114 ? 3.707 -38.53 -16.86 1 95.57 114 ALA B C 1
ATOM 3404 O O . ALA B 1 114 ? 3.129 -38.42 -17.944 1 95.57 114 ALA B O 1
ATOM 3405 N N . ALA B 1 115 ? 4.077 -37.455 -16.211 1 94.85 115 ALA B N 1
ATOM 3406 C CA . ALA B 1 115 ? 3.776 -36.09 -16.636 1 94.85 115 ALA B CA 1
ATOM 3407 C C . ALA B 1 115 ? 4.613 -35.697 -17.85 1 94.85 115 ALA B C 1
ATOM 3409 O O . ALA B 1 115 ? 5.795 -36.039 -17.934 1 94.85 115 ALA B O 1
ATOM 3410 N N . ASP B 1 116 ? 4.009 -35.048 -18.816 1 94.2 116 ASP B N 1
ATOM 3411 C CA . ASP B 1 116 ? 4.712 -34.442 -19.942 1 94.2 116 ASP B CA 1
ATOM 3412 C C . ASP B 1 116 ? 5.241 -33.057 -19.578 1 94.2 116 ASP B C 1
ATOM 3414 O O . ASP B 1 116 ? 4.473 -32.097 -19.485 1 94.2 116 ASP B O 1
ATOM 3418 N N . PRO B 1 117 ? 6.509 -32.918 -19.444 1 93.18 117 PRO B N 1
ATOM 3419 C CA . PRO B 1 117 ? 7.075 -31.648 -18.982 1 93.18 117 PRO B CA 1
ATOM 3420 C C . PRO B 1 117 ? 6.823 -30.5 -19.956 1 93.18 117 PRO B C 1
ATOM 3422 O O . PRO B 1 117 ? 7.017 -29.334 -19.605 1 93.18 117 PRO B O 1
ATOM 3425 N N . GLY B 1 118 ? 6.457 -30.725 -21.16 1 92 118 GLY B N 1
ATOM 3426 C CA . GLY B 1 118 ? 6.108 -29.681 -22.11 1 92 118 GLY B CA 1
ATOM 3427 C C . GLY B 1 118 ? 4.695 -29.158 -21.929 1 92 118 GLY B C 1
ATOM 3428 O O . GLY B 1 118 ? 4.347 -28.099 -22.455 1 92 118 GLY B O 1
ATOM 3429 N N . ARG B 1 119 ? 3.893 -29.912 -21.131 1 94.32 119 ARG B N 1
ATOM 3430 C CA . ARG B 1 119 ? 2.484 -29.563 -20.987 1 94.32 119 ARG B CA 1
ATOM 3431 C C . ARG B 1 119 ? 2.117 -29.358 -19.521 1 94.32 119 ARG B C 1
ATOM 3433 O O . ARG B 1 119 ? 1.155 -28.653 -19.209 1 94.32 119 ARG B O 1
ATOM 3440 N N . VAL B 1 120 ? 2.912 -30.006 -18.708 1 97.03 120 VAL B N 1
ATOM 3441 C CA . VAL B 1 120 ? 2.583 -29.986 -17.286 1 97.03 120 VAL B CA 1
ATOM 3442 C C . VAL B 1 120 ? 3.72 -29.338 -16.501 1 97.03 120 VAL B C 1
ATOM 3444 O O . VAL B 1 120 ? 4.892 -29.663 -16.71 1 97.03 120 VAL B O 1
ATOM 3447 N N . LEU B 1 121 ? 3.396 -28.379 -15.757 1 98.25 121 LEU B N 1
ATOM 3448 C CA . LEU B 1 121 ? 4.271 -27.814 -14.736 1 98.25 121 LEU B CA 1
ATOM 3449 C C . LEU B 1 121 ? 3.767 -28.156 -13.338 1 98.25 121 LEU B C 1
ATOM 3451 O O . LEU B 1 121 ? 2.622 -28.584 -13.174 1 98.25 121 LEU B O 1
ATOM 3455 N N . SER B 1 122 ? 4.635 -28.002 -12.346 1 98.05 122 SER B N 1
ATOM 3456 C CA . SER B 1 122 ? 4.248 -28.4 -10.997 1 98.05 122 SER B CA 1
ATOM 3457 C C . SER B 1 122 ? 4.504 -27.278 -9.996 1 98.05 122 SER B C 1
ATOM 3459 O O . SER B 1 122 ? 5.398 -26.454 -10.194 1 98.05 122 SER B O 1
ATOM 3461 N N . VAL B 1 123 ? 3.726 -27.226 -8.972 1 97.89 123 VAL B N 1
ATOM 3462 C CA . VAL B 1 123 ? 3.963 -26.446 -7.762 1 97.89 123 VAL B CA 1
ATOM 3463 C C . VAL B 1 123 ? 3.776 -27.331 -6.532 1 97.89 123 VAL B C 1
ATOM 3465 O O . VAL B 1 123 ? 2.703 -27.903 -6.328 1 97.89 123 VAL B O 1
ATOM 3468 N N . PHE B 1 124 ? 4.811 -27.451 -5.724 1 95.46 124 PHE B N 1
ATOM 3469 C CA . PHE B 1 124 ? 4.736 -28.244 -4.503 1 95.46 124 PHE B CA 1
ATOM 3470 C C . PHE B 1 124 ? 4.4 -27.364 -3.305 1 95.46 124 PHE B C 1
ATOM 3472 O O . PHE B 1 124 ? 5.005 -26.306 -3.116 1 95.46 124 PHE B O 1
ATOM 3479 N N . VAL B 1 125 ? 3.463 -27.783 -2.597 1 91.21 125 VAL B N 1
ATOM 3480 C CA . VAL B 1 125 ? 3.035 -27.061 -1.403 1 91.21 125 VAL B CA 1
ATOM 3481 C C . VAL B 1 125 ? 3.254 -27.93 -0.167 1 91.21 125 VAL B C 1
ATOM 3483 O O . VAL B 1 125 ? 2.863 -29.1 -0.146 1 91.21 125 VAL B O 1
ATOM 3486 N N . GLY B 1 126 ? 3.941 -27.369 0.796 1 84.29 126 GLY B N 1
ATOM 3487 C CA . GLY B 1 126 ? 4.193 -28.093 2.032 1 84.29 126 GLY B CA 1
ATOM 3488 C C . GLY B 1 126 ? 3.015 -28.071 2.987 1 84.29 126 GLY B C 1
ATOM 3489 O O . GLY B 1 126 ? 2.02 -27.388 2.738 1 84.29 126 GLY B O 1
ATOM 3490 N N . ALA B 1 127 ? 3.139 -28.953 3.993 1 67.27 127 ALA B N 1
ATOM 3491 C CA . ALA B 1 127 ? 2.083 -29.044 4.998 1 67.27 127 ALA B CA 1
ATOM 3492 C C . ALA B 1 127 ? 1.984 -27.754 5.807 1 67.27 127 ALA B C 1
ATOM 3494 O O . ALA B 1 127 ? 2.973 -27.034 5.962 1 67.27 127 ALA B O 1
ATOM 3495 N N . SER B 1 128 ? 0.734 -27.427 6.075 1 58.41 128 SER B N 1
ATOM 3496 C CA . SER B 1 128 ? 0.553 -26.297 6.981 1 58.41 128 SER B CA 1
ATOM 3497 C C . SER B 1 128 ? 1.068 -26.622 8.379 1 58.41 128 SER B C 1
ATOM 3499 O O . SER B 1 128 ? 1.216 -27.793 8.735 1 58.41 128 SER B O 1
ATOM 3501 N N . SER B 1 129 ? 1.997 -25.801 9.036 1 50.98 129 SER B N 1
ATOM 3502 C CA . SER B 1 129 ? 2.641 -25.953 10.337 1 50.98 129 SER B CA 1
ATOM 3503 C C . SER B 1 129 ? 1.827 -26.86 11.254 1 50.98 129 SER B C 1
ATOM 3505 O O . SER B 1 129 ? 2.282 -27.221 12.342 1 50.98 129 SER B O 1
ATOM 3507 N N . GLY B 1 130 ? 0.654 -27.26 10.808 1 51.83 130 GLY B N 1
ATOM 3508 C CA . GLY B 1 130 ? -0.077 -27.909 11.885 1 51.83 130 GLY B CA 1
ATOM 3509 C C . GLY B 1 130 ? 0.219 -29.392 11.998 1 51.83 130 GLY B C 1
ATOM 3510 O O . GLY B 1 130 ? 0.797 -29.987 11.085 1 51.83 130 GLY B O 1
ATOM 3511 N N . GLY B 1 131 ? 0.505 -30.023 13.211 1 54.06 131 GLY B N 1
ATOM 3512 C CA . GLY B 1 131 ? 0.72 -31.322 13.828 1 54.06 131 GLY B CA 1
ATOM 3513 C C . GLY B 1 131 ? 0.284 -32.48 12.95 1 54.06 131 GLY B C 1
ATOM 3514 O O . GLY B 1 131 ? 0.284 -33.632 13.388 1 54.06 131 GLY B O 1
ATOM 3515 N N . LYS B 1 132 ? -0.128 -32.233 11.72 1 57.83 132 LYS B N 1
ATOM 3516 C CA . LYS B 1 132 ? -0.632 -33.34 10.912 1 57.83 132 LYS B CA 1
ATOM 3517 C C . LYS B 1 132 ? 0.509 -34.226 10.421 1 57.83 132 LYS B C 1
ATOM 3519 O O . LYS B 1 132 ? 1.639 -33.761 10.261 1 57.83 132 LYS B O 1
ATOM 3524 N N . ALA B 1 133 ? 0.13 -35.539 10.394 1 65.83 133 ALA B N 1
ATOM 3525 C CA . ALA B 1 133 ? 1.077 -36.523 9.876 1 65.83 133 ALA B CA 1
ATOM 3526 C C . ALA B 1 133 ? 1.454 -36.213 8.43 1 65.83 133 ALA B C 1
ATOM 3528 O O . ALA B 1 133 ? 0.581 -36.062 7.572 1 65.83 133 ALA B O 1
ATOM 3529 N N . VAL B 1 134 ? 2.627 -35.751 8.123 1 72.16 134 VAL B N 1
ATOM 3530 C CA . VAL B 1 134 ? 3.213 -35.436 6.825 1 72.16 134 VAL B CA 1
ATOM 3531 C C . VAL B 1 134 ? 3.851 -36.688 6.228 1 72.16 134 VAL B C 1
ATOM 3533 O O . VAL B 1 134 ? 4.776 -37.259 6.811 1 72.16 134 VAL B O 1
ATOM 3536 N N . ARG B 1 135 ? 3.256 -37.127 5.041 1 85.89 135 ARG B N 1
ATOM 3537 C CA . ARG B 1 135 ? 3.796 -38.319 4.396 1 85.89 135 ARG B CA 1
ATOM 3538 C C . ARG B 1 135 ? 5.105 -38.007 3.677 1 85.89 135 ARG B C 1
ATOM 3540 O O . ARG B 1 135 ? 6.037 -38.814 3.695 1 85.89 135 ARG B O 1
ATOM 3547 N N . THR B 1 136 ? 5.164 -36.839 2.911 1 91.66 136 THR B N 1
ATOM 3548 C CA . THR B 1 136 ? 6.384 -36.372 2.261 1 91.66 136 THR B CA 1
ATOM 3549 C C . THR B 1 136 ? 6.613 -34.89 2.542 1 91.66 136 THR B C 1
ATOM 3551 O O . THR B 1 136 ? 5.724 -34.065 2.32 1 91.66 136 THR B O 1
ATOM 3554 N N . GLY B 1 137 ? 7.744 -34.566 3.034 1 91.7 137 GLY B N 1
ATOM 3555 C CA . GLY B 1 137 ? 8.088 -33.172 3.263 1 91.7 137 GLY B CA 1
ATOM 3556 C C . GLY B 1 137 ? 8.405 -32.418 1.985 1 91.7 137 GLY B C 1
ATOM 3557 O O . GLY B 1 137 ? 8.712 -33.027 0.959 1 91.7 137 GLY B O 1
ATOM 3558 N N . LEU B 1 138 ? 8.285 -31.16 2.085 1 92.74 138 LEU B N 1
ATOM 3559 C CA . LEU B 1 138 ? 8.502 -30.32 0.912 1 92.74 138 LEU B CA 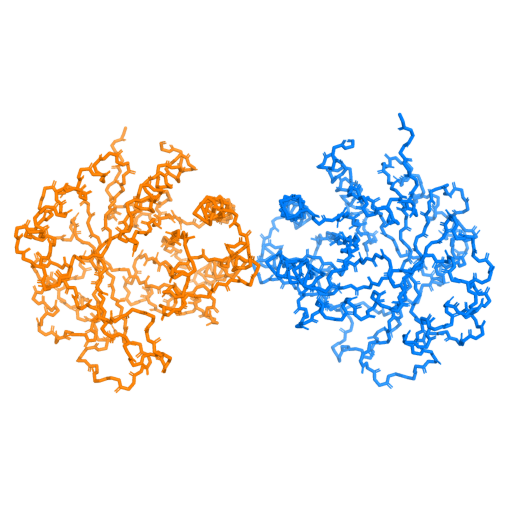1
ATOM 3560 C C . LEU B 1 138 ? 9.912 -30.509 0.362 1 92.74 138 LEU B C 1
ATOM 3562 O O . LEU B 1 138 ? 10.092 -30.696 -0.844 1 92.74 138 LEU B O 1
ATOM 3566 N N . ARG B 1 139 ? 10.892 -30.454 1.214 1 92.74 139 ARG B N 1
ATOM 3567 C CA . ARG B 1 139 ? 12.278 -30.619 0.787 1 92.74 139 ARG B CA 1
ATOM 3568 C C . ARG B 1 139 ? 12.482 -31.964 0.098 1 92.74 139 ARG B C 1
ATOM 3570 O O . ARG B 1 139 ? 13.118 -32.038 -0.956 1 92.74 139 ARG B O 1
ATOM 3577 N N . ARG B 1 140 ? 12.01 -32.963 0.723 1 95.05 140 ARG B N 1
ATOM 3578 C CA . ARG B 1 140 ? 12.132 -34.298 0.147 1 95.05 140 ARG B CA 1
ATOM 3579 C C . ARG B 1 140 ? 11.433 -34.377 -1.205 1 95.05 140 ARG B C 1
ATOM 3581 O O . ARG B 1 140 ? 11.938 -35.009 -2.136 1 95.05 140 ARG B O 1
ATOM 3588 N N . ALA B 1 141 ? 10.282 -33.774 -1.33 1 96.21 141 ALA B N 1
ATOM 3589 C CA . ALA B 1 141 ? 9.557 -33.759 -2.598 1 96.21 141 ALA B CA 1
ATOM 3590 C C . ALA B 1 141 ? 10.385 -33.096 -3.695 1 96.21 141 ALA B C 1
ATOM 3592 O O . ALA B 1 141 ? 10.401 -33.562 -4.836 1 96.21 141 ALA B O 1
ATOM 3593 N N . GLN B 1 142 ? 11.022 -32.065 -3.354 1 96.08 142 GLN B N 1
ATOM 3594 C CA . GLN B 1 142 ? 11.884 -31.369 -4.304 1 96.08 142 GLN B CA 1
ATOM 3595 C C . GLN B 1 142 ? 13.062 -32.244 -4.722 1 96.08 142 GLN B C 1
ATOM 3597 O O . GLN B 1 142 ? 13.43 -32.278 -5.898 1 96.08 142 GLN B O 1
ATOM 3602 N N . GLU B 1 143 ? 13.6 -32.916 -3.8 1 96.38 143 GLU B N 1
ATOM 3603 C CA . GLU B 1 143 ? 14.675 -33.856 -4.103 1 96.38 143 GLU B CA 1
ATOM 3604 C C . GLU B 1 143 ? 14.191 -34.969 -5.028 1 96.38 143 GLU B C 1
ATOM 3606 O O . GLU B 1 143 ? 14.892 -35.354 -5.966 1 96.38 143 GLU B O 1
ATOM 3611 N N . LEU B 1 144 ? 13.042 -35.452 -4.727 1 97.11 144 LEU B N 1
ATOM 3612 C CA . LEU B 1 144 ? 12.458 -36.507 -5.548 1 97.11 144 LEU B CA 1
ATOM 3613 C C . LEU B 1 144 ? 12.299 -36.046 -6.993 1 97.11 144 LEU B C 1
ATOM 3615 O O . LEU B 1 144 ? 12.559 -36.81 -7.925 1 97.11 144 LEU B O 1
ATOM 3619 N N . ARG B 1 145 ? 11.846 -34.839 -7.164 1 97.37 145 ARG B N 1
ATOM 3620 C CA . ARG B 1 145 ? 11.698 -34.293 -8.509 1 97.37 145 ARG B CA 1
ATOM 3621 C C . ARG B 1 145 ? 13.043 -34.227 -9.224 1 97.37 145 ARG B C 1
ATOM 3623 O O . ARG B 1 145 ? 13.143 -34.571 -10.404 1 97.37 145 ARG B O 1
ATOM 3630 N N . ALA B 1 146 ? 14.078 -33.789 -8.581 1 96.48 146 ALA B N 1
ATOM 3631 C CA . ALA B 1 146 ? 15.417 -33.693 -9.156 1 96.48 146 ALA B CA 1
ATOM 3632 C C . ALA B 1 146 ? 15.935 -35.066 -9.572 1 96.48 146 ALA B C 1
ATOM 3634 O O . ALA B 1 146 ? 16.632 -35.194 -10.581 1 96.48 146 ALA B O 1
ATOM 3635 N N . GLU B 1 147 ? 15.534 -36.082 -8.839 1 96.73 147 GLU B N 1
ATOM 3636 C CA . GLU B 1 147 ? 15.988 -37.45 -9.076 1 96.73 147 GLU B CA 1
ATOM 3637 C C . GLU B 1 147 ? 15.18 -38.114 -10.187 1 96.73 147 GLU B C 1
ATOM 3639 O O . GLU B 1 147 ? 15.724 -38.883 -10.983 1 96.73 147 GLU B O 1
ATOM 3644 N N . THR B 1 148 ? 13.965 -37.855 -10.23 1 97.13 148 THR B N 1
ATOM 3645 C CA . THR B 1 148 ? 13.031 -38.639 -11.03 1 97.13 148 THR B CA 1
ATOM 3646 C C . THR B 1 148 ? 12.761 -37.957 -12.368 1 97.13 148 THR B C 1
ATOM 3648 O O . THR B 1 148 ? 12.712 -38.618 -13.408 1 97.13 148 THR B O 1
ATOM 3651 N N . ARG B 1 149 ? 12.567 -36.686 -12.379 1 96.42 149 ARG B N 1
ATOM 3652 C CA . ARG B 1 149 ? 12.17 -35.934 -13.565 1 96.42 149 ARG B CA 1
ATOM 3653 C C . ARG B 1 149 ? 12.668 -34.494 -13.492 1 96.42 149 ARG B C 1
ATOM 3655 O O . ARG B 1 149 ? 11.869 -33.56 -13.398 1 96.42 149 ARG B O 1
ATOM 3662 N N . PRO B 1 150 ? 13.951 -34.244 -13.583 1 94.98 150 PRO B N 1
ATOM 3663 C CA . PRO B 1 150 ? 14.54 -32.911 -13.428 1 94.98 150 PRO B CA 1
ATOM 3664 C C . PRO B 1 150 ? 14.026 -31.916 -14.465 1 94.98 150 PRO B C 1
ATOM 3666 O O . PRO B 1 150 ? 14.081 -30.703 -14.243 1 94.98 150 PRO B O 1
ATOM 3669 N N . GLU B 1 151 ? 13.424 -32.418 -15.55 1 95.43 151 GLU B N 1
ATOM 3670 C CA . GLU B 1 151 ? 12.955 -31.55 -16.627 1 95.43 151 GLU B CA 1
ATOM 3671 C C . GLU B 1 151 ? 11.553 -31.021 -16.339 1 95.43 151 GLU B C 1
ATOM 3673 O O . GLU B 1 151 ? 11.062 -30.134 -17.04 1 95.43 151 GLU B O 1
ATOM 3678 N N . LEU B 1 152 ? 10.835 -31.637 -15.335 1 96.97 152 LEU B N 1
ATOM 3679 C CA . LEU B 1 152 ? 9.528 -31.129 -14.933 1 96.97 152 LEU B CA 1
ATOM 3680 C C . LEU B 1 152 ? 9.655 -29.758 -14.278 1 96.97 152 LEU B C 1
ATOM 3682 O O . LEU B 1 152 ? 10.267 -29.628 -13.215 1 96.97 152 LEU B O 1
ATOM 3686 N N . PRO B 1 153 ? 9.14 -28.737 -14.959 1 97.49 153 PRO B N 1
ATOM 3687 C CA . PRO B 1 153 ? 9.255 -27.419 -14.332 1 97.49 153 PRO B CA 1
ATOM 3688 C C . PRO B 1 153 ? 8.621 -27.367 -12.944 1 97.49 153 PRO B C 1
ATOM 3690 O O . PRO B 1 153 ? 7.558 -27.955 -12.725 1 97.49 153 PRO B O 1
ATOM 3693 N N . LEU B 1 154 ? 9.309 -26.707 -12.025 1 97.88 154 LEU B N 1
ATOM 3694 C CA . LEU B 1 154 ? 8.884 -26.627 -10.631 1 97.88 154 LEU B CA 1
ATOM 3695 C C . LEU B 1 154 ? 8.736 -25.174 -10.191 1 97.88 154 LEU B C 1
ATOM 3697 O O . LEU B 1 154 ? 9.658 -24.373 -10.361 1 97.88 154 LEU B O 1
ATOM 3701 N N . GLY B 1 155 ? 7.585 -24.897 -9.696 1 97.88 155 GLY B N 1
ATOM 3702 C CA . GLY B 1 155 ? 7.339 -23.61 -9.066 1 97.88 155 GLY B CA 1
ATOM 3703 C C . GLY B 1 155 ? 7.134 -23.71 -7.566 1 97.88 155 GLY B C 1
ATOM 3704 O O . GLY B 1 155 ? 7.186 -24.803 -6.998 1 97.88 155 GLY B O 1
ATOM 3705 N N . ALA B 1 156 ? 7.024 -22.553 -6.93 1 97.12 156 ALA B N 1
ATOM 3706 C CA . ALA B 1 156 ? 6.804 -22.508 -5.486 1 97.12 156 ALA B CA 1
ATOM 3707 C C . ALA B 1 156 ? 5.881 -21.353 -5.108 1 97.12 156 ALA B C 1
ATOM 3709 O O . ALA B 1 156 ? 5.804 -20.351 -5.822 1 97.12 156 ALA B O 1
ATOM 3710 N N . VAL B 1 157 ? 5.275 -21.513 -3.984 1 95.64 157 VAL B N 1
ATOM 3711 C CA . VAL B 1 157 ? 4.367 -20.493 -3.471 1 95.64 157 VAL B CA 1
ATOM 3712 C C . VAL B 1 157 ? 5.156 -19.442 -2.693 1 95.64 157 VAL B C 1
ATOM 3714 O O . VAL B 1 157 ? 6.129 -19.768 -2.009 1 95.64 157 VAL B O 1
ATOM 3717 N N . VAL B 1 158 ? 4.692 -18.22 -2.824 1 96.14 158 VAL B N 1
ATOM 3718 C CA . VAL B 1 158 ? 5.298 -17.143 -2.049 1 96.14 158 VAL B CA 1
ATOM 3719 C C . VAL B 1 158 ? 4.213 -16.363 -1.31 1 96.14 158 VAL B C 1
ATOM 3721 O O . VAL B 1 158 ? 3.102 -16.2 -1.819 1 96.14 158 VAL B O 1
ATOM 3724 N N . ILE B 1 159 ? 4.541 -15.945 -0.115 1 93.57 159 ILE B N 1
ATOM 3725 C CA . ILE B 1 159 ? 3.651 -15.156 0.73 1 93.57 159 ILE B CA 1
ATOM 3726 C C . ILE B 1 159 ? 4.271 -13.786 0.995 1 93.57 159 ILE B C 1
ATOM 3728 O O . ILE B 1 159 ? 5.233 -13.671 1.758 1 93.57 159 ILE B O 1
ATOM 3732 N N . GLY B 1 160 ? 3.733 -12.811 0.489 1 91.24 160 GLY B N 1
ATOM 3733 C CA . GLY B 1 160 ? 4.296 -11.47 0.498 1 91.24 160 GLY B CA 1
ATOM 3734 C C . GLY B 1 160 ? 4.418 -10.884 1.892 1 91.24 160 GLY B C 1
ATOM 3735 O O . GLY B 1 160 ? 5.36 -10.141 2.178 1 91.24 160 GLY B O 1
ATOM 3736 N N . GLU B 1 161 ? 3.514 -11.251 2.771 1 89.02 161 GLU B N 1
ATOM 3737 C CA . GLU B 1 161 ? 3.431 -10.659 4.103 1 89.02 161 GLU B CA 1
ATOM 3738 C C . GLU B 1 161 ? 4.364 -11.369 5.081 1 89.02 161 GLU B C 1
ATOM 3740 O O . GLU B 1 161 ? 4.531 -10.926 6.219 1 89.02 161 GLU B O 1
ATOM 3745 N N . ARG B 1 162 ? 4.92 -12.458 4.611 1 90.71 162 ARG B N 1
ATOM 3746 C CA . ARG B 1 162 ? 5.782 -13.239 5.492 1 90.71 162 ARG B CA 1
ATOM 3747 C C . ARG B 1 162 ? 7.174 -12.621 5.585 1 90.71 162 ARG B C 1
ATOM 3749 O O . ARG B 1 162 ? 7.765 -12.255 4.567 1 90.71 162 ARG B O 1
ATOM 3756 N N . ARG B 1 163 ? 7.674 -12.53 6.802 1 88.75 163 ARG B N 1
ATOM 3757 C CA . ARG B 1 163 ? 8.992 -11.954 7.049 1 88.75 163 ARG B CA 1
ATOM 3758 C C . ARG B 1 163 ? 10.08 -12.751 6.337 1 88.75 163 ARG B C 1
ATOM 3760 O O . ARG B 1 163 ? 10.076 -13.983 6.37 1 88.75 163 ARG B O 1
ATOM 3767 N N . ALA B 1 164 ? 10.993 -12.172 5.695 1 94.67 164 ALA B N 1
ATOM 3768 C CA . ALA B 1 164 ? 12.179 -12.728 5.047 1 94.67 164 ALA B CA 1
ATOM 3769 C C . ALA B 1 164 ? 11.792 -13.73 3.963 1 94.67 164 ALA B C 1
ATOM 3771 O O . ALA B 1 164 ? 12.52 -14.694 3.712 1 94.67 164 ALA B O 1
ATOM 3772 N N . GLU B 1 165 ? 10.643 -13.6 3.447 1 96.76 165 GLU B N 1
ATOM 3773 C CA . GLU B 1 165 ? 10.168 -14.499 2.399 1 96.76 165 GLU B CA 1
ATOM 3774 C C . GLU B 1 165 ? 11.141 -14.539 1.223 1 96.76 165 GLU B C 1
ATOM 3776 O O . GLU B 1 165 ? 11.309 -15.58 0.585 1 96.76 165 GLU B O 1
ATOM 3781 N N . HIS B 1 166 ? 11.824 -13.403 0.961 1 97.77 166 HIS B N 1
ATOM 3782 C CA . HIS B 1 166 ? 12.754 -13.355 -0.162 1 97.77 166 HIS B CA 1
ATOM 3783 C C . HIS B 1 166 ? 13.899 -14.344 0.03 1 97.77 166 HIS B C 1
ATOM 3785 O O . HIS B 1 166 ? 14.381 -14.937 -0.938 1 97.77 166 HIS B O 1
ATOM 3791 N N . LEU B 1 167 ? 14.325 -14.567 1.279 1 97.72 167 LEU B N 1
ATOM 3792 C CA . LEU B 1 167 ? 15.381 -15.538 1.544 1 97.72 167 LEU B CA 1
ATOM 3793 C C . LEU B 1 167 ? 14.877 -16.961 1.332 1 97.72 167 LEU B C 1
ATOM 3795 O O . LEU B 1 167 ? 15.613 -17.818 0.837 1 97.72 167 LEU B O 1
ATOM 3799 N N . ARG B 1 168 ? 13.625 -17.188 1.691 1 96.24 168 ARG B N 1
ATOM 3800 C CA . ARG B 1 168 ? 13.011 -18.485 1.425 1 96.24 168 ARG B CA 1
ATOM 3801 C C . ARG B 1 168 ? 12.896 -18.738 -0.075 1 96.24 168 ARG B C 1
ATOM 3803 O O . ARG B 1 168 ? 13.091 -19.864 -0.536 1 96.24 168 ARG B O 1
ATOM 3810 N N . MET B 1 169 ? 12.556 -17.727 -0.796 1 97.79 169 MET B N 1
ATOM 3811 C CA . MET B 1 169 ? 12.482 -17.823 -2.251 1 97.79 169 MET B CA 1
ATOM 3812 C C . MET B 1 169 ? 13.821 -18.255 -2.837 1 97.79 169 MET B C 1
ATOM 3814 O O . MET B 1 169 ? 13.873 -19.143 -3.69 1 97.79 169 MET B O 1
ATOM 3818 N N . LEU B 1 170 ? 14.868 -17.621 -2.364 1 97.96 170 LEU B N 1
ATOM 3819 C CA . LEU B 1 170 ? 16.195 -17.948 -2.874 1 97.96 170 LEU B CA 1
ATOM 3820 C C . LEU B 1 170 ? 16.564 -19.39 -2.547 1 97.96 170 LEU B C 1
ATOM 3822 O O . LEU B 1 170 ? 17.157 -20.087 -3.374 1 97.96 170 LEU B O 1
ATOM 3826 N N . ALA B 1 171 ? 16.228 -19.813 -1.354 1 96.34 171 ALA B N 1
ATOM 3827 C CA . ALA B 1 171 ? 16.474 -21.205 -0.985 1 96.34 171 ALA B CA 1
ATOM 3828 C C . ALA B 1 171 ? 15.711 -22.158 -1.902 1 96.34 171 ALA B C 1
ATOM 3830 O O . ALA B 1 171 ? 16.254 -23.175 -2.34 1 96.34 171 ALA B O 1
ATOM 3831 N N . LYS B 1 172 ? 14.477 -21.845 -2.192 1 95.87 172 LYS B N 1
ATOM 3832 C CA . LYS B 1 172 ? 13.658 -22.657 -3.087 1 95.87 172 LYS B CA 1
ATOM 3833 C C . LYS B 1 172 ? 14.221 -22.652 -4.505 1 95.87 172 LYS B C 1
ATOM 3835 O O . LYS B 1 172 ? 14.208 -23.679 -5.188 1 95.87 172 LYS B O 1
ATOM 3840 N N . GLN B 1 173 ? 14.631 -21.508 -4.917 1 96.45 173 GLN B N 1
ATOM 3841 C CA . GLN B 1 173 ? 15.266 -21.38 -6.225 1 96.45 173 GLN B CA 1
ATOM 3842 C C . GLN B 1 173 ? 16.496 -22.277 -6.33 1 96.45 173 GLN B C 1
ATOM 3844 O O . GLN B 1 173 ? 16.705 -22.936 -7.351 1 96.45 173 GLN B O 1
ATOM 3849 N N . GLU B 1 174 ? 17.264 -22.303 -5.304 1 95.72 174 GLU B N 1
ATOM 3850 C CA . GLU B 1 174 ? 18.451 -23.151 -5.256 1 95.72 174 GLU B CA 1
ATOM 3851 C C . GLU B 1 174 ? 18.079 -24.628 -5.344 1 95.72 174 GLU B C 1
ATOM 3853 O O . GLU B 1 174 ? 18.864 -25.444 -5.832 1 95.72 174 GLU B O 1
ATOM 3858 N N . ARG B 1 175 ? 16.892 -24.929 -4.934 1 94.66 175 ARG B N 1
ATOM 3859 C CA . ARG B 1 175 ? 16.436 -26.315 -4.926 1 94.66 175 ARG B CA 1
ATOM 3860 C C . ARG B 1 175 ? 15.655 -26.641 -6.195 1 94.66 175 ARG B C 1
ATOM 3862 O O . ARG B 1 175 ? 15.011 -27.689 -6.282 1 94.66 175 ARG B O 1
ATOM 3869 N N . GLY B 1 176 ? 15.595 -25.67 -7.109 1 94.84 176 GLY B N 1
ATOM 3870 C CA . GLY B 1 176 ? 15.093 -26.049 -8.421 1 94.84 176 GLY B CA 1
ATOM 3871 C C . GLY B 1 176 ? 13.856 -25.274 -8.833 1 94.84 176 GLY B C 1
ATOM 3872 O O . GLY B 1 176 ? 13.381 -25.407 -9.962 1 94.84 176 GLY B O 1
ATOM 3873 N N . ALA B 1 177 ? 13.29 -24.421 -7.96 1 96.55 177 ALA B N 1
ATOM 3874 C CA . ALA B 1 177 ? 12.122 -23.632 -8.344 1 96.55 177 ALA B CA 1
ATOM 3875 C C . ALA B 1 177 ? 12.467 -22.65 -9.46 1 96.55 177 ALA B C 1
ATOM 3877 O O . ALA B 1 177 ? 13.44 -21.899 -9.356 1 96.55 177 ALA B O 1
ATOM 3878 N N . SER B 1 178 ? 11.67 -22.654 -10.483 1 96.96 178 SER B N 1
ATOM 3879 C CA . SER B 1 178 ? 11.977 -21.83 -11.648 1 96.96 178 SER B CA 1
ATOM 3880 C C . SER B 1 178 ? 10.979 -20.686 -11.794 1 96.96 178 SER B C 1
ATOM 3882 O O . SER B 1 178 ? 11.134 -19.827 -12.665 1 96.96 178 SER B O 1
ATOM 3884 N N . PHE B 1 179 ? 9.933 -20.657 -11.032 1 98.48 179 PHE B N 1
ATOM 3885 C CA . PHE B 1 179 ? 8.973 -19.561 -10.962 1 98.48 179 PHE B CA 1
ATOM 3886 C C . PHE B 1 179 ? 8.253 -19.557 -9.619 1 98.48 179 PHE B C 1
ATOM 3888 O O . PHE B 1 179 ? 8.329 -20.53 -8.865 1 98.48 179 PHE B O 1
ATOM 3895 N N . PHE B 1 180 ? 7.648 -18.455 -9.347 1 98.55 180 PHE B N 1
ATOM 3896 C CA . PHE B 1 180 ? 6.941 -18.303 -8.081 1 98.55 180 PHE B CA 1
ATOM 3897 C C . PHE B 1 180 ? 5.509 -17.836 -8.314 1 98.55 180 PHE B C 1
ATOM 3899 O O . PHE B 1 180 ? 5.252 -17.026 -9.207 1 98.55 180 PHE B O 1
ATOM 3906 N N . ILE B 1 181 ? 4.604 -18.362 -7.535 1 98.25 181 ILE B N 1
ATOM 3907 C CA . ILE B 1 181 ? 3.215 -17.918 -7.545 1 98.25 181 ILE B CA 1
ATOM 3908 C C . ILE B 1 181 ? 2.813 -17.447 -6.149 1 98.25 181 ILE B C 1
ATOM 3910 O O . ILE B 1 181 ? 2.991 -18.171 -5.167 1 98.25 181 ILE B O 1
ATOM 3914 N N . SER B 1 182 ? 2.292 -16.26 -6.119 1 97.39 182 SER B N 1
ATOM 3915 C CA . SER B 1 182 ? 1.944 -15.704 -4.816 1 97.39 182 SER B CA 1
ATOM 3916 C C . SER B 1 182 ? 0.609 -16.251 -4.32 1 97.39 182 SER B C 1
ATOM 3918 O O . SER B 1 182 ? -0.215 -16.707 -5.116 1 97.39 182 SER B O 1
ATOM 3920 N N . GLN B 1 183 ? 0.518 -16.229 -2.966 1 93.39 183 GLN B N 1
ATOM 3921 C CA . GLN B 1 183 ? -0.854 -16.222 -2.471 1 93.39 183 GLN B CA 1
ATOM 3922 C C . GLN B 1 183 ? -1.605 -14.982 -2.948 1 93.39 183 GLN B C 1
ATOM 3924 O O . GLN B 1 183 ? -1.026 -14.114 -3.604 1 93.39 183 GLN B O 1
ATOM 3929 N N . VAL B 1 184 ? -2.91 -14.963 -2.62 1 94.85 184 VAL B N 1
ATOM 3930 C CA . VAL B 1 184 ? -3.725 -13.825 -3.033 1 94.85 184 VAL B CA 1
ATOM 3931 C C . VAL B 1 184 ? -3.108 -12.53 -2.51 1 94.85 184 VAL B C 1
ATOM 3933 O O . VAL B 1 184 ? -2.708 -12.452 -1.345 1 94.85 184 VAL B O 1
ATOM 3936 N N . VAL B 1 185 ? -3.068 -11.497 -3.364 1 95.31 185 VAL B N 1
ATOM 3937 C CA . VAL B 1 185 ? -2.425 -10.236 -3.005 1 95.31 185 VAL B CA 1
ATOM 3938 C C . VAL B 1 185 ? -3.487 -9.193 -2.666 1 95.31 185 VAL B C 1
ATOM 3940 O O . VAL B 1 185 ? -4.266 -8.786 -3.532 1 95.31 185 VAL B O 1
ATOM 3943 N N . TYR B 1 186 ? -3.412 -8.705 -1.438 1 92.14 186 TYR B N 1
ATOM 3944 C CA . TYR B 1 186 ? -4.227 -7.565 -1.032 1 92.14 186 TYR B CA 1
ATOM 3945 C C . TYR B 1 186 ? -3.359 -6.451 -0.46 1 92.14 186 TYR B C 1
ATOM 3947 O O . TYR B 1 186 ? -3.753 -5.282 -0.468 1 92.14 186 TYR B O 1
ATOM 3955 N N . 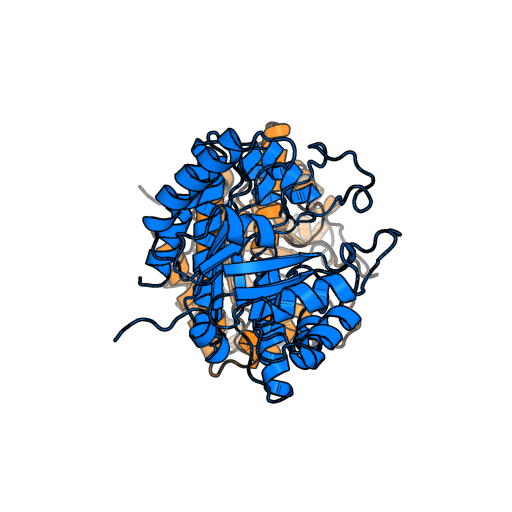HIS B 1 187 ? -2.208 -6.847 -0.034 1 91.53 187 HIS B N 1
ATOM 3956 C CA . HIS B 1 187 ? -1.252 -5.884 0.503 1 91.53 187 HIS B CA 1
ATOM 3957 C C . HIS B 1 187 ? -0.17 -5.554 -0.519 1 91.53 187 HIS B C 1
ATOM 3959 O O . HIS B 1 187 ? 0.886 -6.191 -0.539 1 91.53 187 HIS B O 1
ATOM 3965 N N . VAL B 1 188 ? -0.411 -4.539 -1.251 1 92.81 188 VAL B N 1
ATOM 3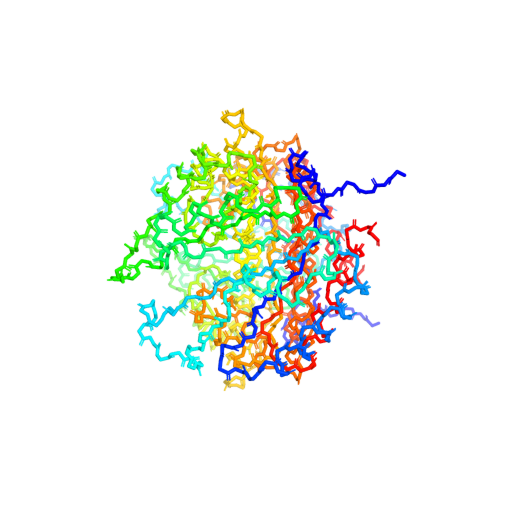966 C CA . VAL B 1 188 ? 0.472 -4.193 -2.361 1 92.81 188 VAL B CA 1
ATOM 3967 C C . VAL B 1 188 ? 1.831 -3.754 -1.823 1 92.81 188 VAL B C 1
ATOM 3969 O O . VAL B 1 188 ? 2.872 -4.118 -2.375 1 92.81 188 VAL B O 1
ATOM 3972 N N . ASN B 1 189 ? 1.856 -3.039 -0.698 1 91.43 189 ASN B N 1
ATOM 3973 C CA . ASN B 1 189 ? 3.111 -2.546 -0.141 1 91.43 189 ASN B CA 1
ATOM 3974 C C . ASN B 1 189 ? 4.009 -3.692 0.318 1 91.43 189 ASN B C 1
ATOM 3976 O O . ASN B 1 189 ? 5.216 -3.678 0.07 1 91.43 189 ASN B O 1
ATOM 3980 N N . GLU B 1 190 ? 3.411 -4.634 0.957 1 93.73 190 GLU B N 1
ATOM 3981 C CA . GLU B 1 190 ? 4.187 -5.792 1.391 1 93.73 190 GLU B CA 1
ATOM 3982 C C . GLU B 1 190 ? 4.691 -6.597 0.196 1 93.73 190 GLU B C 1
ATOM 3984 O O . GLU B 1 190 ? 5.798 -7.14 0.229 1 93.73 190 GLU B O 1
ATOM 3989 N N . THR B 1 191 ? 3.883 -6.654 -0.762 1 96.41 191 THR B N 1
ATOM 3990 C CA . THR B 1 191 ? 4.291 -7.356 -1.974 1 96.41 191 THR B CA 1
ATOM 3991 C C . THR B 1 191 ? 5.449 -6.632 -2.655 1 96.41 191 THR B C 1
ATOM 3993 O O . THR B 1 191 ? 6.405 -7.266 -3.107 1 96.41 191 THR B O 1
ATOM 3996 N N . LYS B 1 192 ? 5.41 -5.325 -2.7 1 96.33 192 LYS B N 1
ATOM 3997 C CA . LYS B 1 192 ? 6.508 -4.541 -3.26 1 96.33 192 LYS B CA 1
ATOM 3998 C C . LYS B 1 192 ? 7.788 -4.733 -2.452 1 96.33 192 LYS B C 1
ATOM 4000 O O . LYS B 1 192 ? 8.879 -4.824 -3.019 1 96.33 192 LYS B O 1
ATOM 4005 N N . ASN B 1 193 ? 7.637 -4.785 -1.134 1 96.67 193 ASN B N 1
ATOM 4006 C CA . ASN B 1 193 ? 8.792 -5.096 -0.298 1 96.67 193 ASN B CA 1
ATOM 4007 C C . ASN B 1 193 ? 9.421 -6.432 -0.684 1 96.67 193 ASN B C 1
ATOM 4009 O O . ASN B 1 193 ? 10.641 -6.532 -0.823 1 96.67 193 ASN B O 1
ATOM 4013 N N . LEU B 1 194 ? 8.58 -7.374 -0.864 1 97.96 194 LEU B N 1
ATOM 4014 C CA . LEU B 1 194 ? 9.057 -8.703 -1.231 1 97.96 194 LEU B CA 1
ATOM 4015 C C . LEU B 1 194 ? 9.794 -8.667 -2.566 1 97.96 194 LEU B C 1
ATOM 4017 O O . LEU B 1 194 ? 10.902 -9.195 -2.682 1 97.96 194 LEU B O 1
ATOM 4021 N N . ILE B 1 195 ? 9.18 -8.048 -3.596 1 98.17 195 ILE B N 1
ATOM 4022 C CA . ILE B 1 195 ? 9.762 -7.962 -4.931 1 98.17 195 ILE B CA 1
ATOM 4023 C C . ILE B 1 195 ? 11.129 -7.285 -4.855 1 98.17 195 ILE B C 1
ATOM 4025 O O . ILE B 1 195 ? 12.108 -7.785 -5.413 1 98.17 195 ILE B O 1
ATOM 4029 N N . SER B 1 196 ? 11.118 -6.207 -4.146 1 97.86 196 SER B N 1
ATOM 4030 C CA . SER B 1 196 ? 12.33 -5.404 -4.022 1 97.86 196 SER B CA 1
ATOM 4031 C C . SER B 1 196 ? 13.435 -6.177 -3.309 1 97.86 196 SER B C 1
ATOM 4033 O O . SER B 1 196 ? 14.563 -6.254 -3.8 1 97.86 196 SER B O 1
ATOM 4035 N N . ASP B 1 197 ? 13.092 -6.732 -2.171 1 97.71 197 ASP B N 1
ATOM 4036 C CA . ASP B 1 197 ? 14.065 -7.512 -1.413 1 97.71 197 ASP B CA 1
ATOM 4037 C C . ASP B 1 197 ? 14.617 -8.664 -2.249 1 97.71 197 ASP B C 1
ATOM 4039 O O . ASP B 1 197 ? 15.824 -8.915 -2.249 1 97.71 197 ASP B O 1
ATOM 4043 N N . TYR B 1 198 ? 13.744 -9.367 -2.92 1 98.48 198 TYR B N 1
ATOM 4044 C CA . TYR B 1 198 ? 14.14 -10.495 -3.756 1 98.48 198 TYR B CA 1
ATOM 4045 C C . TYR B 1 198 ? 15.061 -10.043 -4.883 1 98.48 198 TYR B C 1
ATOM 4047 O O . TYR B 1 198 ? 16.11 -10.647 -5.116 1 98.48 198 TYR B O 1
ATOM 4055 N N . TYR B 1 199 ? 14.7 -8.978 -5.599 1 97.9 199 TYR B N 1
ATOM 4056 C CA . TYR B 1 199 ? 15.46 -8.457 -6.729 1 97.9 199 TYR B CA 1
ATOM 4057 C C . TYR B 1 199 ? 16.873 -8.073 -6.305 1 97.9 199 TYR B C 1
ATOM 4059 O O . TYR B 1 199 ? 17.851 -8.5 -6.924 1 97.9 199 TYR B O 1
ATOM 4067 N N . TYR B 1 200 ? 16.998 -7.374 -5.253 1 97.19 200 TYR B N 1
ATOM 4068 C CA . TYR B 1 200 ? 18.308 -6.86 -4.867 1 97.19 200 TYR B CA 1
ATOM 4069 C C . TYR B 1 200 ? 19.157 -7.953 -4.231 1 97.19 200 TYR B C 1
ATOM 4071 O O . TYR B 1 200 ? 20.383 -7.951 -4.362 1 97.19 200 TYR B O 1
ATOM 4079 N N . GLU B 1 201 ? 18.485 -8.862 -3.524 1 97.4 201 GLU B N 1
ATOM 4080 C CA . GLU B 1 201 ? 19.233 -10.014 -3.03 1 97.4 201 GLU B CA 1
ATOM 4081 C C . GLU B 1 201 ? 19.778 -10.852 -4.183 1 97.4 201 GLU B C 1
ATOM 4083 O O . GLU B 1 201 ? 20.919 -11.319 -4.133 1 97.4 201 GLU B O 1
ATOM 4088 N N . CYS B 1 202 ? 18.963 -11.082 -5.214 1 97.82 202 CYS B N 1
ATOM 4089 C CA . CYS B 1 202 ? 19.426 -11.772 -6.413 1 97.82 202 CYS B CA 1
ATOM 4090 C C . CYS B 1 202 ? 20.635 -11.065 -7.016 1 97.82 202 CYS B C 1
ATOM 4092 O O . CYS B 1 202 ? 21.624 -11.71 -7.368 1 97.82 202 CYS B O 1
ATOM 4094 N N . ARG B 1 203 ? 20.542 -9.791 -7.115 1 96.42 203 ARG B N 1
ATOM 4095 C CA . ARG B 1 203 ? 21.641 -8.993 -7.649 1 96.42 203 ARG B CA 1
ATOM 4096 C C . ARG B 1 203 ? 22.901 -9.163 -6.806 1 96.42 203 ARG B C 1
ATOM 4098 O O . ARG B 1 203 ? 23.994 -9.347 -7.344 1 96.42 203 ARG B O 1
ATOM 4105 N N . ALA B 1 204 ? 22.759 -9.123 -5.561 1 96.59 204 ALA B N 1
ATOM 4106 C CA . ALA B 1 204 ? 23.887 -9.256 -4.643 1 96.59 204 ALA B CA 1
ATOM 4107 C C . ALA B 1 204 ? 24.555 -10.62 -4.788 1 96.59 204 ALA B C 1
ATOM 4109 O O . ALA B 1 204 ? 25.772 -10.742 -4.632 1 96.59 204 ALA B O 1
ATOM 4110 N N . ARG B 1 205 ? 23.756 -11.602 -5.109 1 96.88 205 ARG B N 1
ATOM 4111 C CA . ARG B 1 205 ? 24.26 -12.967 -5.217 1 96.88 205 ARG B CA 1
ATOM 4112 C C . ARG B 1 205 ? 24.583 -13.319 -6.665 1 96.88 205 ARG B C 1
ATOM 4114 O O . ARG B 1 205 ? 25.027 -14.433 -6.955 1 96.88 205 ARG B O 1
ATOM 4121 N N . ASP B 1 206 ? 24.257 -12.405 -7.528 1 97 206 ASP B N 1
ATOM 4122 C CA . ASP B 1 206 ? 24.51 -12.578 -8.955 1 97 206 ASP B CA 1
ATOM 4123 C C . ASP B 1 206 ? 23.707 -13.749 -9.517 1 97 206 ASP B C 1
ATOM 4125 O O . ASP B 1 206 ? 24.263 -14.629 -10.178 1 97 206 ASP B O 1
ATOM 4129 N N . VAL B 1 207 ? 22.493 -13.789 -9.112 1 96.81 207 VAL B N 1
ATOM 4130 C CA . VAL B 1 207 ? 21.554 -14.757 -9.67 1 96.81 207 VAL B CA 1
ATOM 4131 C C . VAL B 1 207 ? 20.398 -14.024 -10.347 1 96.81 207 VAL B C 1
ATOM 4133 O O . VAL B 1 207 ? 20.075 -12.891 -9.984 1 96.81 207 VAL B O 1
ATOM 4136 N N . GLN B 1 208 ? 19.81 -14.657 -11.345 1 96.41 208 GLN B N 1
ATOM 4137 C CA . GLN B 1 208 ? 18.703 -14.058 -12.083 1 96.41 208 GLN B CA 1
ATOM 4138 C C . GLN B 1 208 ? 17.38 -14.259 -11.349 1 96.41 208 GLN B C 1
ATOM 4140 O O . GLN B 1 208 ? 17.046 -15.378 -10.956 1 96.41 208 GLN B O 1
ATOM 4145 N N . PRO B 1 209 ? 16.674 -13.184 -11.135 1 97.58 209 PRO B N 1
ATOM 4146 C CA . PRO B 1 209 ? 15.346 -13.372 -10.546 1 97.58 209 PRO B CA 1
ATOM 4147 C C . PRO B 1 209 ? 14.431 -14.232 -11.415 1 97.58 209 PRO B C 1
ATOM 4149 O O . PRO B 1 209 ? 14.491 -14.156 -12.645 1 97.58 209 PRO B O 1
ATOM 4152 N N . ARG B 1 210 ? 13.646 -15.055 -10.79 1 98.19 210 ARG B N 1
ATOM 4153 C CA . ARG B 1 210 ? 12.633 -15.845 -11.482 1 98.19 210 ARG B CA 1
ATOM 4154 C C . ARG B 1 210 ? 11.32 -15.078 -11.592 1 98.19 210 ARG B C 1
ATOM 4156 O O . ARG B 1 210 ? 11.121 -14.077 -10.901 1 98.19 210 ARG B O 1
ATOM 4163 N N . THR B 1 211 ? 10.485 -15.568 -12.493 1 98.5 211 THR B N 1
ATOM 4164 C CA . THR B 1 211 ? 9.208 -14.905 -12.734 1 98.5 211 THR B CA 1
ATOM 4165 C C . THR B 1 211 ? 8.313 -14.991 -11.502 1 98.5 211 THR B C 1
ATOM 4167 O O . THR B 1 211 ? 8.18 -16.058 -10.898 1 98.5 211 THR B O 1
ATOM 4170 N N . LEU B 1 212 ? 7.801 -13.853 -11.135 1 98.69 212 LEU B N 1
ATOM 4171 C CA . LEU B 1 212 ? 6.809 -13.784 -10.068 1 98.69 212 LEU B CA 1
ATOM 4172 C C . LEU B 1 212 ? 5.403 -13.641 -10.642 1 98.69 212 LEU B C 1
ATOM 4174 O O . LEU B 1 212 ? 5.116 -12.68 -11.359 1 98.69 212 LEU B O 1
ATOM 4178 N N . ILE B 1 213 ? 4.562 -14.581 -10.293 1 98.82 213 ILE B N 1
ATOM 4179 C CA . ILE B 1 213 ? 3.173 -14.544 -10.738 1 98.82 213 ILE B CA 1
ATOM 4180 C C . ILE B 1 213 ? 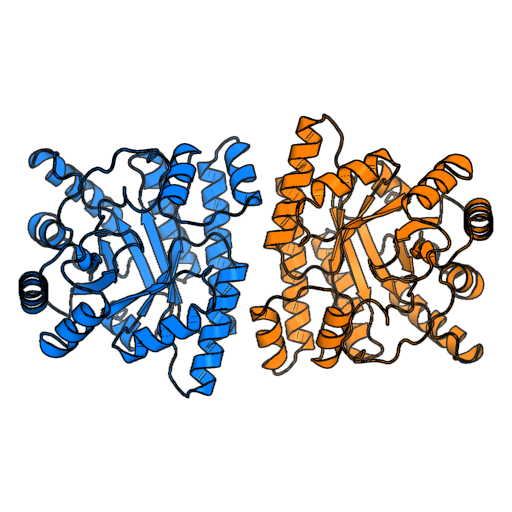2.266 -14.171 -9.568 1 98.82 213 ILE B C 1
ATOM 4182 O O . ILE B 1 213 ? 2.169 -14.913 -8.588 1 98.82 213 ILE B O 1
ATOM 4186 N N . PHE B 1 214 ? 1.581 -13.033 -9.681 1 98.7 214 PHE B N 1
ATOM 4187 C CA . PHE B 1 214 ? 0.762 -12.515 -8.592 1 98.7 214 PHE B CA 1
ATOM 4188 C C . PHE B 1 214 ? -0.68 -12.99 -8.726 1 98.7 214 PHE B C 1
ATOM 4190 O O . PHE B 1 214 ? -1.284 -12.864 -9.793 1 98.7 214 PHE B O 1
ATOM 4197 N N . THR B 1 215 ? -1.239 -13.461 -7.641 1 98 215 THR B N 1
ATOM 4198 C CA . THR B 1 215 ? -2.587 -14.018 -7.673 1 98 215 THR B CA 1
ATOM 4199 C C . THR B 1 215 ? -3.619 -12.956 -7.304 1 98 215 THR B C 1
ATOM 4201 O O . THR B 1 215 ? -3.486 -12.282 -6.281 1 98 215 THR B O 1
ATOM 4204 N N . LEU B 1 216 ? -4.597 -12.81 -8.133 1 97.63 216 LEU B N 1
ATOM 4205 C CA . LEU B 1 216 ? -5.75 -11.942 -7.919 1 97.63 216 LEU B CA 1
ATOM 4206 C C . LEU B 1 216 ? -7.016 -12.764 -7.703 1 97.63 216 LEU B C 1
ATOM 4208 O O . LEU B 1 216 ? -7.27 -13.724 -8.434 1 97.63 216 LEU B O 1
ATOM 4212 N N . SER B 1 217 ? -7.775 -12.415 -6.709 1 95.07 217 SER B N 1
ATOM 4213 C CA . SER B 1 217 ? -9.03 -13.094 -6.401 1 95.07 217 SER B CA 1
ATOM 4214 C C . SER B 1 217 ? -10.111 -12.1 -5.992 1 95.07 217 SER B C 1
ATOM 4216 O O . SER B 1 217 ? -9.845 -11.158 -5.242 1 95.07 217 SER B O 1
ATOM 4218 N N . LEU B 1 218 ? -11.309 -12.301 -6.468 1 94.47 218 LEU B N 1
ATOM 4219 C CA . LEU B 1 218 ? -12.418 -11.408 -6.153 1 94.47 218 LEU B CA 1
ATOM 4220 C C . LEU B 1 218 ? -13.139 -11.861 -4.887 1 94.47 218 LEU B C 1
ATOM 4222 O O . LEU B 1 218 ? -13.235 -13.061 -4.618 1 94.47 218 LEU B O 1
ATOM 4226 N N . CYS B 1 219 ? -13.566 -10.858 -4.19 1 89.8 219 CYS B N 1
ATOM 4227 C CA . CYS B 1 219 ? -14.404 -11.076 -3.016 1 89.8 219 CYS B CA 1
ATOM 4228 C C . CYS B 1 219 ? -15.759 -10.398 -3.18 1 89.8 219 CYS B C 1
ATOM 4230 O O . CYS B 1 219 ? -15.89 -9.196 -2.943 1 89.8 219 CYS B O 1
ATOM 4232 N N . GLY B 1 220 ? -16.725 -11.181 -3.528 1 88.4 220 GLY B N 1
ATOM 4233 C CA . GLY B 1 220 ? -18.028 -10.598 -3.803 1 88.4 220 GLY B CA 1
ATOM 4234 C C . GLY B 1 220 ? -18.94 -10.576 -2.592 1 88.4 220 GLY B C 1
ATOM 4235 O O . GLY B 1 220 ? -20.055 -10.054 -2.657 1 88.4 220 GLY B O 1
ATOM 4236 N N . SER B 1 221 ? -18.491 -11.206 -1.483 1 87.33 221 SER B N 1
ATOM 4237 C CA . SER B 1 221 ? -19.314 -11.253 -0.279 1 87.33 221 SER B CA 1
ATOM 4238 C C . SER B 1 221 ? -18.454 -11.365 0.975 1 87.33 221 SER B C 1
ATOM 4240 O O . SER B 1 221 ? -17.264 -11.675 0.893 1 87.33 221 SER B O 1
ATOM 4242 N N . LEU B 1 222 ? -19.11 -11.131 2.092 1 86.72 222 LEU B N 1
ATOM 4243 C CA . LEU B 1 222 ? -18.415 -11.28 3.366 1 86.72 222 LEU B CA 1
ATOM 4244 C C . LEU B 1 222 ? -18.074 -12.742 3.632 1 86.72 222 LEU B C 1
ATOM 4246 O O . LEU B 1 222 ? -17.067 -13.042 4.278 1 86.72 222 LEU B O 1
ATOM 4250 N N . LYS B 1 223 ? -18.888 -13.567 3.11 1 83.71 223 LYS B N 1
ATOM 4251 C CA . LYS B 1 223 ? -18.613 -14.995 3.243 1 83.71 223 LYS B CA 1
ATOM 4252 C C . LYS B 1 223 ? -17.338 -15.381 2.499 1 83.71 223 LYS B C 1
ATOM 4254 O O . LYS B 1 223 ? -16.518 -16.144 3.016 1 83.71 223 LYS B O 1
ATOM 4259 N N . THR B 1 224 ? -17.185 -14.824 1.315 1 83.55 224 THR B N 1
ATOM 4260 C CA . THR B 1 224 ? -15.967 -15.069 0.55 1 83.55 224 THR B CA 1
ATOM 4261 C C . THR B 1 224 ? -14.748 -14.512 1.281 1 83.55 224 THR B C 1
ATOM 4263 O O . THR B 1 224 ? -13.684 -15.133 1.285 1 83.55 224 THR B O 1
ATOM 4266 N N . LEU B 1 225 ? -14.954 -13.412 1.831 1 86.03 225 LEU B N 1
ATOM 4267 C CA . LEU B 1 225 ? -13.876 -12.797 2.597 1 86.03 225 LEU B CA 1
ATOM 4268 C C . LEU B 1 225 ? -13.456 -13.69 3.759 1 86.03 225 LEU B C 1
ATOM 4270 O O . LEU B 1 225 ? -12.262 -13.87 4.009 1 86.03 225 LEU B O 1
ATOM 4274 N N . GLU B 1 226 ? -14.392 -14.179 4.479 1 83.77 226 GLU B N 1
ATOM 4275 C CA . GLU B 1 226 ? -14.132 -15.099 5.582 1 83.77 226 GLU B CA 1
ATOM 4276 C C . GLU B 1 226 ? -13.395 -16.345 5.098 1 83.77 226 GLU B C 1
ATOM 4278 O O . GLU B 1 226 ? -12.496 -16.844 5.778 1 83.77 226 GLU B O 1
ATOM 4283 N N . PHE B 1 227 ? -13.777 -16.776 3.952 1 78.4 227 PHE B N 1
ATOM 4284 C CA . PHE B 1 227 ? -13.132 -17.934 3.344 1 78.4 227 PHE B CA 1
ATOM 4285 C C . PHE B 1 227 ? -11.665 -17.643 3.049 1 78.4 227 PHE B C 1
ATOM 4287 O O . PHE B 1 227 ? -10.794 -18.469 3.331 1 78.4 227 PHE B O 1
ATOM 4294 N N . LEU B 1 228 ? -11.398 -16.504 2.513 1 81.62 228 LEU B N 1
ATOM 4295 C CA . LEU B 1 228 ? -10.028 -16.118 2.196 1 81.62 228 LEU B CA 1
ATOM 4296 C C . LEU B 1 228 ? -9.184 -16.018 3.463 1 81.62 228 LEU B C 1
ATOM 4298 O O . LEU B 1 228 ? -8.029 -16.449 3.481 1 81.62 228 LEU B O 1
ATOM 4302 N N . ARG B 1 229 ? -9.719 -15.499 4.438 1 80.4 229 ARG B N 1
ATOM 4303 C CA . ARG B 1 229 ? -9.021 -15.417 5.716 1 80.4 229 ARG B CA 1
ATOM 4304 C C . ARG B 1 229 ? -8.699 -16.806 6.255 1 80.4 229 ARG B C 1
ATOM 4306 O O . ARG B 1 229 ? -7.618 -17.031 6.804 1 80.4 229 ARG B O 1
ATOM 4313 N N . TRP B 1 230 ? -9.684 -17.591 6.111 1 73.53 230 TRP B N 1
ATOM 4314 C CA . TRP B 1 230 ? -9.508 -18.972 6.549 1 73.53 230 TRP B CA 1
ATOM 4315 C C . TRP B 1 230 ? -8.356 -19.637 5.803 1 73.53 230 TRP B C 1
ATOM 4317 O O . TRP B 1 230 ? -7.611 -20.433 6.38 1 73.53 230 TRP B O 1
ATOM 4327 N N . LEU B 1 231 ? -8.192 -19.234 4.55 1 72.37 231 LEU B N 1
ATOM 4328 C CA . LEU B 1 231 ? -7.093 -19.746 3.74 1 72.37 231 LEU B CA 1
ATOM 4329 C C . LEU B 1 231 ? -5.772 -19.099 4.143 1 72.37 231 LEU B C 1
ATOM 4331 O O . LEU B 1 231 ? -4.717 -19.445 3.606 1 72.37 231 LEU B O 1
ATOM 4335 N N . GLY B 1 232 ? -5.832 -18.137 5.014 1 76.23 232 GLY B N 1
ATOM 4336 C CA . GLY B 1 232 ? -4.623 -17.516 5.531 1 76.23 232 GLY B CA 1
ATOM 4337 C C . GLY B 1 232 ? -4.263 -16.226 4.819 1 76.23 232 GLY B C 1
ATOM 4338 O O . GLY B 1 232 ? -3.141 -15.732 4.948 1 76.23 232 GLY B O 1
ATOM 4339 N N . VAL B 1 233 ? -5.144 -15.783 4.029 1 84.29 233 VAL B N 1
ATOM 4340 C CA . VAL B 1 233 ? -4.888 -14.538 3.314 1 84.29 233 VAL B CA 1
ATOM 4341 C C . VAL B 1 233 ? -5.075 -13.352 4.258 1 84.29 233 VAL B C 1
ATOM 4343 O O . VAL B 1 233 ? -6.075 -13.274 4.976 1 84.29 233 VAL B O 1
ATOM 4346 N N . ASP B 1 234 ? -4.133 -12.496 4.291 1 86.63 234 ASP B N 1
ATOM 4347 C CA . ASP B 1 234 ? -4.226 -11.276 5.088 1 86.63 234 ASP B CA 1
ATOM 4348 C C . ASP B 1 234 ? -4.917 -10.161 4.306 1 86.63 234 ASP B C 1
ATOM 4350 O O . ASP B 1 234 ? -4.41 -9.712 3.276 1 86.63 234 ASP B O 1
ATOM 4354 N N . VAL B 1 235 ? -6.013 -9.797 4.762 1 88.51 235 VAL B N 1
ATOM 4355 C CA . VAL B 1 235 ? -6.79 -8.741 4.121 1 88.51 235 VAL B CA 1
ATOM 4356 C C . VAL B 1 235 ? -6.686 -7.455 4.937 1 88.51 235 VAL B C 1
ATOM 4358 O O . VAL B 1 235 ? -6.976 -7.447 6.136 1 88.51 235 VAL B O 1
ATOM 4361 N N . PRO B 1 236 ? -6.253 -6.399 4.297 1 92.06 236 PRO B N 1
ATOM 4362 C CA . PRO B 1 236 ? -6.171 -5.144 5.049 1 92.06 236 PRO B CA 1
ATOM 4363 C C . PRO B 1 236 ? -7.535 -4.659 5.537 1 92.06 236 PRO B C 1
ATOM 4365 O O . PRO B 1 236 ? -8.551 -4.9 4.881 1 92.06 236 PRO B O 1
ATOM 4368 N N . ARG B 1 237 ? -7.53 -3.926 6.589 1 92.44 237 ARG B N 1
ATOM 4369 C CA . ARG B 1 237 ? -8.756 -3.474 7.239 1 92.44 237 ARG B CA 1
ATOM 4370 C C . ARG B 1 237 ? -9.56 -2.562 6.318 1 92.44 237 ARG B C 1
ATOM 4372 O O . ARG B 1 237 ? -10.789 -2.642 6.275 1 92.44 237 ARG B O 1
ATOM 4379 N N . TRP B 1 238 ? -8.877 -1.703 5.63 1 94.71 238 TRP B N 1
ATOM 4380 C CA . TRP B 1 238 ? -9.592 -0.757 4.779 1 94.71 238 TRP B CA 1
ATOM 4381 C C . TRP B 1 238 ? -10.366 -1.486 3.686 1 94.71 238 TRP B C 1
ATOM 4383 O O . TRP B 1 238 ? -11.474 -1.081 3.326 1 94.71 238 TRP B O 1
ATOM 4393 N N . LEU B 1 239 ? -9.796 -2.536 3.155 1 92.49 239 LEU B N 1
ATOM 4394 C CA . LEU B 1 239 ? -10.471 -3.32 2.127 1 92.49 239 LEU B CA 1
ATOM 4395 C C . LEU B 1 239 ? -11.67 -4.061 2.709 1 92.49 239 LEU B C 1
ATOM 4397 O O . LEU B 1 239 ? -12.739 -4.1 2.095 1 92.49 239 LEU B O 1
ATOM 4401 N N . GLU B 1 240 ? -11.476 -4.64 3.842 1 92.81 240 GLU B N 1
ATOM 4402 C CA . GLU B 1 240 ? -12.589 -5.299 4.518 1 92.81 240 GLU B CA 1
ATOM 4403 C C . GLU B 1 240 ? -13.754 -4.338 4.73 1 92.81 240 GLU B C 1
ATOM 4405 O O . GLU B 1 240 ? -14.906 -4.679 4.454 1 92.81 240 GLU B O 1
ATOM 4410 N N . ASN B 1 241 ? -13.429 -3.179 5.233 1 93.64 241 ASN B N 1
ATOM 4411 C CA . ASN B 1 241 ? -14.446 -2.155 5.446 1 93.64 241 ASN B CA 1
ATOM 4412 C C . ASN B 1 241 ? -15.123 -1.756 4.138 1 93.64 241 ASN B C 1
ATOM 4414 O O . ASN B 1 241 ? -16.348 -1.631 4.081 1 93.64 241 ASN B O 1
ATOM 4418 N N . SER B 1 242 ? -14.331 -1.569 3.16 1 92.64 242 SER B N 1
ATOM 4419 C CA . SER B 1 242 ? -14.857 -1.187 1.854 1 92.64 242 SER B CA 1
ATOM 4420 C C . SER B 1 242 ? -15.853 -2.219 1.335 1 92.64 242 SER B C 1
ATOM 4422 O O . SER B 1 242 ? -16.913 -1.861 0.819 1 92.64 242 SER B O 1
ATOM 4424 N N . LEU B 1 243 ? -15.527 -3.475 1.495 1 92.83 243 LEU B N 1
ATOM 4425 C CA . LEU B 1 243 ? -16.397 -4.549 1.029 1 92.83 243 LEU B CA 1
ATOM 4426 C C . LEU B 1 243 ? -17.659 -4.635 1.88 1 92.83 243 LEU B C 1
ATOM 4428 O O . LEU B 1 243 ? -18.761 -4.79 1.349 1 92.83 243 LEU B O 1
ATOM 4432 N N . ARG B 1 244 ? -17.503 -4.482 3.149 1 92.71 244 ARG B N 1
ATOM 4433 C CA . ARG B 1 244 ? -18.598 -4.596 4.107 1 92.71 244 ARG B CA 1
ATOM 4434 C C . ARG B 1 244 ? -19.647 -3.515 3.87 1 92.71 244 ARG B C 1
ATOM 4436 O O . ARG B 1 244 ? -20.845 -3.761 4.027 1 92.71 244 ARG B O 1
ATOM 4443 N N . HIS B 1 245 ? -19.242 -2.388 3.45 1 93.35 245 HIS B N 1
ATOM 4444 C CA . HIS B 1 245 ? -20.155 -1.253 3.374 1 93.35 245 HIS B CA 1
ATOM 4445 C C . HIS B 1 245 ? -20.505 -0.923 1.927 1 93.35 245 HIS B C 1
ATOM 4447 O O . HIS B 1 245 ? -21.252 0.022 1.665 1 93.35 245 HIS B O 1
ATOM 4453 N N . ALA B 1 246 ? -19.982 -1.677 1.037 1 92.72 246 ALA B N 1
ATOM 4454 C CA . ALA B 1 246 ? -20.27 -1.438 -0.375 1 92.72 246 ALA B CA 1
ATOM 4455 C C . ALA B 1 246 ? -21.679 -1.901 -0.733 1 92.72 246 ALA B C 1
ATOM 4457 O O . ALA B 1 246 ? -22.138 -2.941 -0.254 1 92.72 246 ALA B O 1
ATOM 4458 N N . GLY B 1 247 ? -22.378 -1.083 -1.539 1 91.32 247 GLY B N 1
ATOM 4459 C CA . GLY B 1 247 ? -23.642 -1.545 -2.089 1 91.32 247 GLY B CA 1
ATOM 4460 C C . GLY B 1 247 ? -23.497 -2.769 -2.974 1 91.32 247 GLY B C 1
ATOM 4461 O O . GLY B 1 247 ? -24.387 -3.62 -3.016 1 91.32 247 GLY B O 1
ATOM 4462 N N . ASP B 1 248 ? -22.394 -2.895 -3.682 1 94.55 248 ASP B N 1
ATOM 4463 C CA . ASP B 1 248 ? -22.009 -4.006 -4.545 1 94.55 248 ASP B CA 1
ATOM 4464 C C . ASP B 1 248 ? -20.58 -4.459 -4.254 1 94.55 248 ASP B C 1
ATOM 4466 O O . ASP B 1 248 ? -19.635 -4.009 -4.907 1 94.55 248 ASP B O 1
ATOM 4470 N N . PRO B 1 249 ? -20.42 -5.36 -3.318 1 94.36 249 PRO B N 1
ATOM 4471 C CA . PRO B 1 249 ? -19.086 -5.797 -2.899 1 94.36 249 PRO B CA 1
ATOM 4472 C C . PRO B 1 249 ? -18.268 -6.379 -4.05 1 94.36 249 PRO B C 1
ATOM 4474 O O . PRO B 1 249 ? -17.042 -6.236 -4.075 1 94.36 249 PRO B O 1
ATOM 4477 N N . LEU B 1 250 ? -18.92 -7.023 -4.994 1 95.18 250 LEU B N 1
ATOM 4478 C CA . LEU B 1 250 ? -18.217 -7.61 -6.129 1 95.18 250 LEU B CA 1
ATOM 4479 C C . LEU B 1 250 ? -17.585 -6.526 -6.996 1 95.18 250 LEU B C 1
ATOM 4481 O O . LEU B 1 250 ? -16.418 -6.634 -7.381 1 95.18 250 LEU B O 1
ATOM 4485 N N . ALA B 1 251 ? -18.34 -5.528 -7.284 1 95.75 251 ALA B N 1
ATOM 4486 C CA . ALA B 1 251 ? -17.82 -4.416 -8.075 1 95.75 251 ALA B CA 1
ATOM 4487 C C . ALA B 1 251 ? -16.662 -3.727 -7.359 1 95.75 251 ALA B C 1
ATOM 4489 O O . ALA B 1 251 ? -15.678 -3.336 -7.99 1 95.75 251 ALA B O 1
ATOM 4490 N N . GLU B 1 252 ? -16.817 -3.59 -6.053 1 94.87 252 GLU B N 1
ATOM 4491 C CA . GLU B 1 252 ? -15.764 -2.99 -5.24 1 94.87 252 GLU B CA 1
ATOM 4492 C C . GLU B 1 252 ? -14.487 -3.826 -5.287 1 94.87 252 GLU B C 1
ATOM 4494 O O . GLU B 1 252 ? -13.396 -3.291 -5.495 1 94.87 252 GLU B O 1
ATOM 4499 N N . SER B 1 253 ? -14.635 -5.049 -5.108 1 95.25 253 SER B N 1
ATOM 4500 C CA . SER B 1 253 ? -13.509 -5.976 -5.158 1 95.25 253 SER B CA 1
ATOM 4501 C C . SER B 1 253 ? -12.828 -5.946 -6.522 1 95.25 253 SER B C 1
ATOM 4503 O O . SER B 1 253 ? -11.599 -5.956 -6.608 1 95.25 253 SER B O 1
ATOM 4505 N N . TYR B 1 254 ? -13.618 -5.909 -7.576 1 96.72 254 TYR B N 1
ATOM 4506 C CA . TYR B 1 254 ? -13.118 -5.864 -8.945 1 96.72 254 TYR B CA 1
ATOM 4507 C C . TYR B 1 254 ? -12.212 -4.657 -9.155 1 96.72 254 TYR B C 1
ATOM 4509 O O . TYR B 1 254 ? -11.093 -4.792 -9.656 1 96.72 254 TYR B O 1
ATOM 4517 N N . LYS B 1 255 ? -12.679 -3.528 -8.761 1 95.08 255 LYS B N 1
ATOM 4518 C CA . LYS B 1 255 ? -11.91 -2.295 -8.901 1 95.08 255 LYS B CA 1
ATOM 4519 C C . LYS B 1 255 ? -10.564 -2.402 -8.189 1 95.08 255 LYS B C 1
ATOM 4521 O O . LYS B 1 255 ? -9.528 -2.04 -8.75 1 95.08 255 LYS B O 1
ATOM 4526 N N . HIS B 1 256 ? -10.59 -2.925 -7.04 1 93.97 256 HIS B N 1
ATOM 4527 C CA . HIS B 1 256 ? -9.366 -3.043 -6.255 1 93.97 256 HIS B CA 1
ATOM 4528 C C . HIS B 1 256 ? -8.386 -4.014 -6.904 1 93.97 256 HIS B C 1
ATOM 4530 O O . HIS B 1 256 ? -7.179 -3.765 -6.923 1 93.97 256 HIS B O 1
ATOM 4536 N N . CYS B 1 257 ? -8.861 -5.085 -7.412 1 96.63 257 CYS B N 1
ATOM 4537 C CA . CYS B 1 257 ? -7.998 -6.063 -8.064 1 96.63 257 CYS B CA 1
ATOM 4538 C C . CYS B 1 257 ? -7.305 -5.456 -9.278 1 96.63 257 CYS B C 1
ATOM 4540 O O . CYS B 1 257 ? -6.113 -5.68 -9.495 1 96.63 257 CYS B O 1
ATOM 4542 N N . VAL B 1 258 ? -8.042 -4.681 -10.025 1 97.1 258 VAL B N 1
ATOM 4543 C CA . VAL B 1 258 ? -7.476 -4.035 -11.204 1 97.1 258 VAL B CA 1
ATOM 4544 C C . VAL B 1 258 ? -6.395 -3.043 -10.781 1 97.1 258 VAL B C 1
ATOM 4546 O O . VAL B 1 258 ? -5.323 -2.987 -11.388 1 97.1 258 VAL B O 1
ATOM 4549 N N . ASP B 1 259 ? -6.66 -2.317 -9.77 1 94.05 259 ASP B N 1
ATOM 4550 C CA . ASP B 1 259 ? -5.694 -1.347 -9.264 1 94.05 259 ASP B CA 1
ATOM 4551 C C . ASP B 1 259 ? -4.421 -2.04 -8.782 1 94.05 259 ASP B C 1
ATOM 4553 O O . ASP B 1 259 ? -3.314 -1.56 -9.034 1 94.05 259 ASP B O 1
ATOM 4557 N N . ILE B 1 260 ? -4.591 -3.109 -8.139 1 95.84 260 ILE B N 1
ATOM 4558 C CA . ILE B 1 260 ? -3.456 -3.88 -7.643 1 95.84 260 ILE B CA 1
ATOM 4559 C C . ILE B 1 260 ? -2.62 -4.381 -8.818 1 95.84 260 ILE B C 1
ATOM 4561 O O . ILE B 1 260 ? -1.393 -4.254 -8.814 1 95.84 260 ILE B O 1
ATOM 4565 N N . ALA B 1 261 ? -3.248 -4.918 -9.798 1 98.07 261 ALA B N 1
ATOM 4566 C CA . ALA B 1 261 ? -2.552 -5.43 -10.976 1 98.07 261 ALA B CA 1
ATOM 4567 C C . ALA B 1 261 ? -1.743 -4.329 -11.657 1 98.07 261 ALA B C 1
ATOM 4569 O O . ALA B 1 261 ? -0.58 -4.534 -12.012 1 98.07 261 ALA B O 1
ATOM 4570 N N . ARG B 1 262 ? -2.353 -3.222 -11.817 1 96.39 262 ARG B N 1
ATOM 4571 C CA . ARG B 1 262 ? -1.687 -2.093 -12.459 1 96.39 262 ARG B CA 1
ATOM 4572 C C . ARG B 1 262 ? -0.461 -1.657 -11.666 1 96.39 262 ARG B C 1
ATOM 4574 O O . ARG B 1 262 ? 0.61 -1.442 -12.236 1 96.39 262 ARG B O 1
ATOM 4581 N N . ASP B 1 263 ? -0.637 -1.526 -10.421 1 94.84 263 ASP B N 1
ATOM 4582 C CA . ASP B 1 263 ? 0.439 -1.074 -9.545 1 94.84 263 ASP B CA 1
ATOM 4583 C C . ASP B 1 263 ? 1.616 -2.046 -9.574 1 94.84 263 ASP B C 1
ATOM 4585 O O . ASP B 1 263 ? 2.767 -1.631 -9.724 1 94.84 263 ASP B O 1
ATOM 4589 N N . LEU B 1 264 ? 1.369 -3.288 -9.484 1 97.36 264 LEU B N 1
ATOM 4590 C CA . LEU B 1 264 ? 2.424 -4.295 -9.459 1 97.36 264 LEU B CA 1
ATOM 4591 C C . LEU B 1 264 ? 3.119 -4.388 -10.814 1 97.36 264 LEU B C 1
ATOM 4593 O O . LEU B 1 264 ? 4.338 -4.558 -10.881 1 97.36 264 LEU B O 1
ATOM 4597 N N . ARG B 1 265 ? 2.331 -4.309 -11.888 1 97.96 265 ARG B N 1
ATOM 4598 C CA . ARG B 1 265 ? 2.927 -4.254 -13.219 1 97.96 265 ARG B CA 1
ATOM 4599 C C . ARG B 1 265 ? 3.932 -3.112 -13.323 1 97.96 265 ARG B C 1
ATOM 4601 O O . ARG B 1 265 ? 5.086 -3.326 -13.699 1 97.96 265 ARG B O 1
ATOM 4608 N N . ASP B 1 266 ? 3.495 -1.947 -12.964 1 95.48 266 ASP B N 1
ATOM 4609 C CA . ASP B 1 266 ? 4.341 -0.764 -13.085 1 95.48 266 ASP B CA 1
ATOM 4610 C C . ASP B 1 266 ? 5.604 -0.903 -12.238 1 95.48 266 ASP B C 1
ATOM 4612 O O . ASP B 1 266 ? 6.692 -0.514 -12.667 1 95.48 266 ASP B O 1
ATOM 4616 N N . PHE B 1 267 ? 5.451 -1.444 -11.083 1 95.89 267 PHE B N 1
ATOM 4617 C CA . PHE B 1 267 ? 6.576 -1.599 -10.169 1 95.89 267 PHE B CA 1
ATOM 4618 C C . PHE B 1 267 ? 7.584 -2.603 -10.717 1 95.89 267 PHE B C 1
ATOM 4620 O O . PHE B 1 267 ? 8.79 -2.349 -10.704 1 95.89 267 PHE B O 1
ATOM 4627 N N . CYS B 1 268 ? 7.081 -3.71 -11.173 1 97.85 268 CYS B N 1
ATOM 4628 C CA . CYS B 1 268 ? 7.954 -4.737 -11.732 1 97.85 268 CYS B CA 1
ATOM 4629 C C . CYS B 1 268 ? 8.664 -4.228 -12.981 1 97.85 268 CYS B C 1
ATOM 4631 O O . CYS B 1 268 ? 9.855 -4.482 -13.17 1 97.85 268 CYS B O 1
ATOM 4633 N N . GLU B 1 269 ? 7.926 -3.547 -13.863 1 96.45 269 GLU B N 1
ATOM 4634 C CA . GLU B 1 269 ? 8.529 -2.989 -15.07 1 96.45 269 GLU B CA 1
ATOM 4635 C C . GLU B 1 269 ? 9.611 -1.97 -14.727 1 96.45 269 GLU B C 1
ATOM 4637 O O . GLU B 1 269 ? 10.662 -1.931 -15.37 1 96.45 269 GLU B O 1
ATOM 4642 N N . HIS B 1 270 ? 9.341 -1.198 -13.754 1 93.41 270 HIS B N 1
ATOM 4643 C CA . HIS B 1 270 ? 10.303 -0.192 -13.318 1 93.41 270 HIS B CA 1
ATOM 4644 C C . HIS B 1 270 ? 11.589 -0.839 -12.817 1 93.41 270 HIS B C 1
ATOM 4646 O O . HIS B 1 270 ? 12.687 -0.375 -13.134 1 93.41 270 HIS B O 1
ATOM 4652 N N . LEU B 1 271 ? 11.506 -1.932 -12.095 1 93.61 271 LEU B N 1
ATOM 4653 C CA . LEU B 1 271 ? 12.654 -2.607 -11.498 1 93.61 271 LEU B CA 1
ATOM 4654 C C . LEU B 1 271 ? 13.303 -3.561 -12.495 1 93.61 271 LEU B C 1
ATOM 4656 O O . LEU B 1 271 ? 14.471 -3.924 -12.343 1 93.61 271 LEU B O 1
ATOM 4660 N N . GLY B 1 272 ? 12.472 -4.018 -13.446 1 94.34 272 GLY B N 1
ATOM 4661 C CA . GLY B 1 272 ? 12.944 -5.006 -14.402 1 94.34 272 GLY B CA 1
ATOM 4662 C C . GLY B 1 272 ? 12.787 -6.433 -13.912 1 94.34 272 GLY B C 1
ATOM 4663 O O . GLY B 1 272 ? 13.595 -7.302 -14.246 1 94.34 272 GLY B O 1
ATOM 4664 N N . VAL B 1 273 ? 11.838 -6.667 -13.074 1 97.25 273 VAL B N 1
ATOM 4665 C CA . VAL B 1 273 ? 11.548 -8.001 -12.56 1 97.25 273 VAL B CA 1
ATOM 4666 C C . VAL B 1 273 ? 10.51 -8.683 -13.448 1 97.25 273 VAL B C 1
ATOM 4668 O O . VAL B 1 273 ? 9.465 -8.103 -13.749 1 97.25 273 VAL B O 1
ATOM 4671 N N . PRO B 1 274 ? 10.786 -9.919 -13.924 1 98.23 274 PRO B N 1
ATOM 4672 C CA . PRO B 1 274 ? 9.767 -10.639 -14.691 1 98.23 274 PRO B CA 1
ATOM 4673 C C . PRO B 1 274 ? 8.521 -10.955 -13.867 1 98.23 274 PRO B C 1
ATOM 4675 O O . PRO B 1 274 ? 8.63 -11.346 -12.702 1 98.23 274 PRO B O 1
ATOM 4678 N N . TYR B 1 275 ? 7.391 -10.785 -14.5 1 98.58 275 TYR B N 1
ATOM 4679 C CA . TYR B 1 275 ? 6.171 -10.894 -13.708 1 98.58 275 TYR B CA 1
ATOM 4680 C C . TYR B 1 275 ? 5.02 -11.431 -14.55 1 98.58 275 TYR B C 1
ATOM 4682 O O . TYR B 1 275 ? 5.12 -11.499 -15.778 1 98.58 275 TYR B O 1
ATOM 4690 N N . GLY B 1 276 ? 4.007 -11.89 -13.917 1 98.54 276 GLY B N 1
ATOM 4691 C CA . GLY B 1 276 ? 2.718 -12.267 -14.474 1 98.54 276 GLY B CA 1
ATOM 4692 C C . GLY B 1 276 ? 1.596 -12.243 -13.453 1 98.54 276 GLY B C 1
ATOM 4693 O O . GLY B 1 276 ? 1.788 -11.788 -12.323 1 98.54 276 GLY B O 1
ATOM 4694 N N . PHE B 1 277 ? 0.438 -12.659 -13.927 1 98.83 277 PHE B N 1
ATOM 4695 C CA . PHE B 1 277 ? -0.719 -12.676 -13.04 1 98.83 277 PHE B CA 1
ATOM 4696 C C . PHE B 1 277 ? -1.452 -14.009 -13.132 1 98.83 277 PHE B C 1
ATOM 4698 O O . PHE B 1 277 ? -1.483 -14.634 -14.195 1 98.83 277 PHE B O 1
ATOM 4705 N N . ASN B 1 278 ? -1.957 -14.413 -12.033 1 98.7 278 ASN B N 1
ATOM 4706 C CA . ASN B 1 278 ? -2.922 -15.502 -11.928 1 98.7 278 ASN B CA 1
ATOM 4707 C C . ASN B 1 278 ? -4.279 -15.004 -11.439 1 98.7 278 ASN B C 1
ATOM 4709 O O . ASN B 1 278 ? -4.366 -14.347 -10.399 1 98.7 278 ASN B O 1
ATOM 4713 N N . VAL B 1 279 ? -5.287 -15.221 -12.183 1 98.29 279 VAL B N 1
ATOM 4714 C CA . VAL B 1 279 ? -6.638 -14.878 -11.754 1 98.29 279 VAL B CA 1
ATOM 4715 C C . VAL B 1 279 ? -7.342 -16.122 -11.218 1 98.29 279 VAL B C 1
ATOM 4717 O O . VAL B 1 279 ? -7.568 -17.083 -11.958 1 98.29 279 VAL B O 1
ATOM 4720 N N . GLU B 1 280 ? -7.702 -16.041 -9.978 1 95.06 280 GLU B N 1
ATOM 4721 C CA . GLU B 1 280 ? -8.205 -17.217 -9.274 1 95.06 280 GLU B CA 1
ATOM 4722 C C . GLU B 1 280 ? -9.726 -17.183 -9.158 1 95.06 280 GLU B C 1
ATOM 4724 O O . GLU B 1 280 ? -10.299 -16.177 -8.733 1 95.06 280 GLU B O 1
ATOM 4729 N N . SER B 1 281 ? -10.318 -18.239 -9.508 1 89.35 281 SER B N 1
ATOM 4730 C CA . SER B 1 281 ? -11.756 -18.418 -9.338 1 89.35 281 SER B CA 1
ATOM 4731 C C . SER B 1 281 ? -12.062 -19.428 -8.237 1 89.35 281 SER B C 1
ATOM 4733 O O . SER B 1 281 ? -11.902 -20.635 -8.433 1 89.35 281 SER B O 1
ATOM 4735 N N . VAL B 1 282 ? -12.567 -18.966 -7.074 1 77.14 282 VAL B N 1
ATOM 4736 C CA . VAL B 1 282 ? -12.791 -19.885 -5.963 1 77.14 282 VAL B CA 1
ATOM 4737 C C . VAL B 1 282 ? -14.264 -19.86 -5.561 1 77.14 282 VAL B C 1
ATOM 4739 O O . VAL B 1 282 ? -14.654 -20.479 -4.568 1 77.14 282 VAL B O 1
ATOM 4742 N N . SER B 1 283 ? -15.026 -19.167 -6.319 1 78.6 283 SER B N 1
ATOM 4743 C CA . SER B 1 283 ? -16.442 -19.048 -5.988 1 78.6 283 SER B CA 1
ATOM 4744 C C . SER B 1 283 ? -17.289 -19.994 -6.833 1 78.6 283 SER B C 1
ATOM 4746 O O . SER B 1 283 ? -16.899 -20.361 -7.943 1 78.6 283 SER B O 1
ATOM 4748 N N . THR B 1 284 ? -18.371 -20.365 -6.277 1 78.1 284 THR B N 1
ATOM 4749 C CA . THR B 1 284 ? -19.324 -21.182 -7.02 1 78.1 284 THR B CA 1
ATOM 4750 C C . THR B 1 284 ? -20.467 -20.326 -7.557 1 78.1 284 THR B C 1
ATOM 4752 O O . THR B 1 284 ? -21.313 -20.812 -8.31 1 78.1 284 THR B O 1
ATOM 4755 N N . ARG B 1 285 ? -20.443 -19.114 -7.181 1 83.99 285 ARG B N 1
ATOM 4756 C CA . ARG B 1 285 ? -21.503 -18.221 -7.637 1 83.99 285 ARG B CA 1
ATOM 4757 C C . ARG B 1 285 ? -21.247 -17.752 -9.065 1 83.99 285 ARG B C 1
ATOM 4759 O O . ARG B 1 285 ? -20.16 -17.264 -9.379 1 83.99 285 ARG B O 1
ATOM 4766 N N . LYS B 1 286 ? -22.282 -17.831 -9.839 1 87.78 286 LYS B N 1
ATOM 4767 C CA . LYS B 1 286 ? -22.183 -17.52 -11.262 1 87.78 286 LYS B CA 1
ATOM 4768 C C . LYS B 1 286 ? -21.691 -16.092 -11.48 1 87.78 286 LYS B C 1
ATOM 4770 O O . LYS B 1 286 ? -20.827 -15.85 -12.324 1 87.78 286 LYS B O 1
ATOM 4775 N N . THR B 1 287 ? -22.232 -15.121 -10.736 1 91.8 287 THR B N 1
ATOM 4776 C CA . THR B 1 287 ? -21.887 -13.714 -10.904 1 91.8 287 THR B CA 1
ATOM 4777 C C . THR B 1 287 ? -20.407 -13.482 -10.611 1 91.8 287 THR B C 1
ATOM 4779 O O . THR B 1 287 ? -19.754 -12.681 -11.283 1 91.8 287 THR B O 1
ATOM 4782 N N . GLU B 1 288 ? -19.884 -14.164 -9.667 1 91.7 288 GLU B N 1
ATOM 4783 C CA . GLU B 1 288 ? -18.472 -14.021 -9.325 1 91.7 288 GLU B CA 1
ATOM 4784 C C . GLU B 1 288 ? -17.582 -14.69 -10.369 1 91.7 288 GLU B C 1
ATOM 4786 O O . GLU B 1 288 ? -16.508 -14.179 -10.695 1 91.7 288 GLU B O 1
ATOM 4791 N N . ILE B 1 289 ? -18.034 -15.826 -10.858 1 92.02 289 ILE B N 1
ATOM 4792 C CA . ILE B 1 289 ? -17.283 -16.526 -11.895 1 92.02 289 ILE B CA 1
ATOM 4793 C C . ILE B 1 289 ? -17.182 -15.648 -13.141 1 92.02 289 ILE B C 1
ATOM 4795 O O . ILE B 1 289 ? -16.102 -15.497 -13.715 1 92.02 289 ILE B O 1
ATOM 4799 N N . GLU B 1 290 ? -18.284 -15.084 -13.506 1 94.27 290 GLU B N 1
ATOM 4800 C CA . GLU B 1 290 ? -18.302 -14.199 -14.667 1 94.27 290 GLU B CA 1
ATOM 4801 C C . GLU B 1 290 ? -17.4 -12.987 -14.452 1 94.27 290 GLU B C 1
ATOM 4803 O O . GLU B 1 290 ? -16.671 -12.58 -15.359 1 94.27 290 GLU B O 1
ATOM 4808 N N . ALA B 1 291 ? -17.481 -12.462 -13.248 1 96.22 291 ALA B N 1
ATOM 4809 C CA . ALA B 1 291 ? -16.631 -11.318 -12.926 1 96.22 291 ALA B CA 1
ATOM 4810 C C . ALA B 1 291 ? -15.154 -11.701 -12.975 1 96.22 291 ALA B C 1
ATOM 4812 O O . ALA B 1 291 ? -14.314 -10.904 -13.396 1 96.22 291 ALA B O 1
ATOM 4813 N N . THR B 1 292 ? -14.877 -12.856 -12.575 1 96.36 292 THR B N 1
ATOM 4814 C CA . THR B 1 292 ? -13.498 -13.332 -12.595 1 96.36 292 THR B CA 1
ATOM 4815 C C . THR B 1 292 ? -12.994 -13.467 -14.029 1 96.36 292 THR B C 1
ATOM 4817 O O . THR B 1 292 ? -11.852 -13.111 -14.327 1 96.36 292 THR B O 1
ATOM 4820 N N . THR B 1 293 ? -13.817 -13.929 -14.904 1 96.68 293 THR B N 1
ATOM 4821 C CA . THR B 1 293 ? -13.465 -14.026 -16.316 1 96.68 293 THR B CA 1
ATOM 4822 C C . THR B 1 293 ? -13.23 -12.641 -16.911 1 96.68 293 THR B C 1
ATOM 4824 O O . THR B 1 293 ? -12.279 -12.438 -17.67 1 96.68 293 THR B O 1
ATOM 4827 N N . ARG B 1 294 ? -14.057 -11.756 -16.536 1 97.3 294 ARG B N 1
ATOM 4828 C CA . ARG B 1 294 ? -13.887 -10.381 -16.992 1 97.3 294 ARG B CA 1
ATOM 4829 C C . ARG B 1 294 ? -12.578 -9.791 -16.477 1 97.3 294 ARG B C 1
ATOM 4831 O O . ARG B 1 294 ? -11.906 -9.042 -17.189 1 97.3 294 ARG B O 1
ATOM 4838 N N . LEU B 1 295 ? -12.285 -10.127 -15.258 1 98.19 295 LEU B N 1
ATOM 4839 C CA . LEU B 1 295 ? -11.034 -9.65 -14.679 1 98.19 295 LEU B CA 1
ATOM 4840 C C . LEU B 1 295 ? -9.836 -10.178 -15.462 1 98.19 295 LEU B C 1
ATOM 4842 O O . LEU B 1 295 ? -8.898 -9.431 -15.747 1 98.19 295 LEU B O 1
ATOM 4846 N N . ALA B 1 296 ? -9.886 -11.416 -15.803 1 98.28 296 ALA B N 1
ATOM 4847 C CA . ALA B 1 296 ? -8.801 -11.999 -16.587 1 98.28 296 ALA B CA 1
ATOM 4848 C C . ALA B 1 296 ? -8.629 -11.267 -17.915 1 98.28 296 ALA B C 1
ATOM 4850 O O . ALA B 1 296 ? -7.504 -10.989 -18.337 1 98.28 296 ALA B O 1
ATOM 4851 N N . ALA B 1 297 ? -9.686 -10.938 -18.538 1 97.69 297 ALA B N 1
ATOM 4852 C CA . ALA B 1 297 ? -9.644 -10.212 -19.806 1 97.69 297 ALA B CA 1
ATOM 4853 C C . ALA B 1 297 ? -9.054 -8.817 -19.619 1 97.69 297 ALA B C 1
ATOM 4855 O O . ALA B 1 297 ? -8.278 -8.348 -20.455 1 97.69 297 ALA B O 1
ATOM 4856 N N . GLU B 1 298 ? -9.489 -8.219 -18.597 1 97.88 298 GLU B N 1
ATOM 4857 C CA . GLU B 1 298 ? -8.981 -6.879 -18.316 1 97.88 298 GLU B CA 1
ATOM 4858 C C . GLU B 1 298 ? -7.484 -6.908 -18.02 1 97.88 298 GLU B C 1
ATOM 4860 O O . GLU B 1 298 ? -6.739 -6.039 -18.478 1 97.88 298 GLU B O 1
ATOM 4865 N N . VAL B 1 299 ? -7.056 -7.875 -17.238 1 98.27 299 VAL B N 1
ATOM 4866 C CA . VAL B 1 299 ? -5.636 -8.014 -16.93 1 98.27 299 VAL B CA 1
ATOM 4867 C C . VAL B 1 299 ? -4.855 -8.296 -18.212 1 98.27 299 VAL B C 1
ATOM 4869 O O . VAL B 1 299 ? -3.731 -7.816 -18.379 1 98.27 299 VAL B O 1
ATOM 4872 N N . ALA B 1 300 ? -5.411 -9.043 -19.134 1 97.71 300 ALA B N 1
ATOM 4873 C CA . ALA B 1 300 ? -4.79 -9.273 -20.436 1 97.71 300 ALA B CA 1
ATOM 4874 C C . ALA B 1 300 ? -4.532 -7.956 -21.161 1 97.71 300 ALA B C 1
ATOM 4876 O O . ALA B 1 300 ? -3.458 -7.755 -21.733 1 97.71 300 ALA B O 1
ATOM 4877 N N . THR B 1 301 ? -5.459 -7.054 -21.104 1 97.03 301 THR B N 1
ATOM 4878 C CA . THR B 1 301 ? -5.308 -5.741 -21.721 1 97.03 301 THR B CA 1
ATOM 4879 C C . THR B 1 301 ? -4.179 -4.958 -21.056 1 97.03 301 THR B C 1
ATOM 4881 O O . THR B 1 301 ? -3.388 -4.301 -21.736 1 97.03 301 THR B O 1
ATOM 4884 N N . LEU B 1 302 ? -4.138 -5.07 -19.772 1 96.36 302 LEU B N 1
ATOM 4885 C CA . LEU B 1 302 ? -3.082 -4.393 -19.027 1 96.36 302 LEU B CA 1
ATOM 4886 C C . LEU B 1 302 ? -1.708 -4.906 -19.446 1 96.36 302 LEU B C 1
ATOM 4888 O O . LEU B 1 302 ? -0.724 -4.164 -19.403 1 96.36 302 LEU B O 1
ATOM 4892 N N . LEU B 1 303 ? -1.668 -6.161 -19.885 1 96.36 303 LEU B N 1
ATOM 4893 C CA . LEU B 1 303 ? -0.411 -6.787 -20.28 1 96.36 303 LEU B CA 1
ATOM 4894 C C . LEU B 1 303 ? -0.122 -6.542 -21.757 1 96.36 303 LEU B C 1
ATOM 4896 O O . LEU B 1 303 ? 0.889 -7.013 -22.283 1 96.36 303 LEU B O 1
ATOM 4900 N N . GLY B 1 304 ? -1.03 -5.825 -22.446 1 92.78 304 GLY B N 1
ATOM 4901 C CA . GLY B 1 304 ? -0.844 -5.484 -23.847 1 92.78 304 GLY B CA 1
ATOM 4902 C C . GLY B 1 304 ? -1.215 -6.612 -24.79 1 92.78 304 GLY B C 1
ATOM 4903 O O . GLY B 1 304 ? -0.648 -6.73 -25.879 1 92.78 304 GLY B O 1
ATOM 4904 N N . ARG B 1 305 ? -2.018 -7.439 -24.343 1 90 305 ARG B N 1
ATOM 4905 C CA . ARG B 1 305 ? -2.453 -8.572 -25.153 1 90 305 ARG B CA 1
ATOM 4906 C C . ARG B 1 305 ? -3.766 -8.264 -25.866 1 90 305 ARG B C 1
ATOM 4908 O O . ARG B 1 305 ? -4.557 -7.445 -25.394 1 90 305 ARG B O 1
#

Nearest PDB structures (foldseek):
  3ijd-assembly2_A  TM=9.439E-01  e=7.524E-31  Acetivibrio thermocellus ATCC 27405
  3ijd-assembly2_B-2  TM=9.474E-01  e=1.743E-30  Acetivibrio thermocellus ATCC 27405
  8qpj-assembly2_B  TM=7.716E-01  e=4.414E-15  Mycolicibacterium hassiacum
  7wmz-assembly1_E  TM=7.781E-01  e=8.678E-13  Mycolicibacterium smegmatis MC2 155
  8eac-assembly1_B  TM=7.085E-01  e=1.744E-11  Thermus thermophilus HB8